Protein AF-0000000080647177 (afdb_homodimer)

InterPro domains:
  IPR003439 ABC transporter-like, ATP-binding domain [PF00005] (23-171)
  IPR003439 ABC transporter-like, ATP-binding domain [PS50893] (5-237)
  IPR003593 AAA+ ATPase domain [SM00382] (32-220)
  IPR015854 ABC transporter, lipoprotein release, LolD-like [PTHR24220] (3-224)
  IPR017911 MacB-like, ATP-binding domain [cd03255] (5-221)
  IPR027417 P-loop containing nucleoside triphosphate hydrolase [G3DSA:3.40.50.300] (1-229)
  IPR027417 P-loop containing nucleoside triphosphate hydrolase [SSF52540] (4-224)

Sequence (482 aa):
MTNIIEIKKLRKIYGDGVEVVALDDVDLTIKEGEVLSIVGPSGSGKSTLLNMIGLLDTPSGGEIWLKGQNITRATPKERARLRNKELGFIFQFHHLLPEFNAVENVMMPLLIAGVDRDEARDRAIALLQEVGLADRLMNRPNQLSGGQNQRVAVARALAGHPSIVIGDEPTGNLDTKSSDMIYELLRKLNRQMNQTFILVTHDMTMAEKTDRILRIVDGRIVCEMRRDGDEFVTQEICRAEMTNIIEIKKLRKIYGDGVEVVALDDVDLTIKEGEVLSIVGPSGSGKSTLLNMIGLLDTPSGGEIWLKGQNITRATPKERARLRNKELGFIFQFHHLLPEFNAVENVMMPLLIAGVDRDEARDRAIALLQEVGLADRLMNRPNQLSGGQNQRVAVARALAGHPSIVIGDEPTGNLDTKSSDMIYELLRKLNRQMNQTFILVTHDMTMAEKTDRILRIVDGRIVCEMRRDGDEFVTQEICRAE

Solvent-accessible surface area (backbone atoms only — not comparable to full-atom values): 24717 Å² total; per-residue (Å²): 130,57,59,36,34,41,33,43,46,26,22,29,65,46,68,94,85,74,71,43,71,42,28,54,54,31,66,48,74,41,46,59,41,36,38,36,22,39,31,52,60,88,86,12,26,66,67,58,50,48,28,44,75,56,52,71,46,76,68,69,36,58,39,40,26,51,70,82,37,77,52,62,81,52,48,72,68,52,37,50,51,46,33,59,46,38,38,17,55,30,41,48,74,47,43,65,49,66,91,36,28,40,36,56,54,19,20,44,68,31,46,75,72,64,43,54,67,66,59,25,48,53,53,22,48,54,38,32,39,74,62,70,33,67,91,43,44,76,36,30,53,89,74,42,53,70,55,52,40,42,39,45,26,49,32,31,24,46,57,57,64,32,62,32,35,37,25,50,28,58,48,70,78,45,55,69,70,42,32,51,52,50,51,51,48,51,50,48,45,21,71,75,66,48,36,18,35,43,32,36,43,81,50,60,78,60,36,68,71,34,48,26,35,35,30,31,51,78,13,25,75,60,28,58,32,41,51,52,85,97,39,71,45,66,54,71,79,49,68,79,127,129,57,59,36,35,40,33,42,46,25,22,29,65,46,68,94,82,72,70,44,70,41,29,55,53,32,68,48,74,41,48,60,40,36,38,36,23,40,31,53,60,90,85,13,26,65,67,58,50,48,28,44,75,57,53,70,46,76,66,72,37,59,39,39,27,51,69,82,38,77,53,60,80,52,47,73,67,52,37,49,50,45,32,59,46,38,37,15,56,31,42,49,76,46,43,66,50,65,92,35,26,42,36,56,55,18,22,45,68,30,45,75,72,65,44,52,67,68,59,23,48,53,52,23,48,53,38,31,38,73,61,72,32,67,91,44,44,75,38,30,53,89,74,41,51,69,56,52,40,41,40,45,26,50,31,31,23,45,57,56,62,32,62,34,37,39,24,50,27,58,48,70,78,44,55,70,69,44,31,50,51,50,50,51,48,51,51,49,44,22,70,74,65,48,37,16,36,44,31,36,40,81,49,59,76,62,37,68,72,35,49,27,34,36,33,31,50,76,13,27,75,61,28,57,32,40,51,51,85,98,39,72,44,66,52,69,81,49,67,78,123

Foldseek 3Di:
DDFQKWWFQFWAWDDDPDIATLAGGETDTDDQLFEEEEAEDPSLNLVVVLCCQLLVDATPDTFMDGNRHTCRPPDPVRSVLLNLQAEFEAEQVLPFDQVFFLLVSLLVSVVVNPHDPVVSSVLSQVLCVLLPNNVRRRPGPVRDDPLSSLSSSVSSRCSNPHREYEYEASCVPDDPVSVVSVLVSVVVCSVVVVYHYYYYHNDVVSNQSGQKYFYGGNNYTQAIWGDDPNDTPRDPPSPPD/DDWQKWWFQFWAWDDDPDIATLAGGETDTDDQLFEEEEAEDPSLNLVVVLCCQLLVDATPDTWMDGNRHTCRPPDPVRSVLLNLQAEFEAEQVLPFDQVFFLLVSLLVSVVVNPHDPVVSSVLSQVLCVLLPNNVRRRPGPVRDDPLSSLSSSVSSRCSNPHREYEYEASCVPDDPVSVVSVLVSVVVCSVVVVYHYYYYHNDVVSNQVGQKYFYGGSNYTQAIWGDDPNDTPRDDPSPPD

Secondary structure (DSSP, 8-state):
--EEEEEEEEEEEE-SSS-EEEEEEEEEEEETT-EEEEE--TTSSHHHHHHHHTTSS--SEEEEEETTEE-TT--HHHHHHHHHHHEEEEETT----TTS-HHHHHHHHHHHTT--HHHHHHHHHHHHHHTT-GGGTT--GGGS-HHHHHHHHHHHHHTT--SEEEEESTTTTS-HHHHHHHHHHHHHHHHHH--EEEEE-S-HHHHTTSSEEEEEETTEEEEEEEEETTEEE--S-----/--EEEEEEEEEEEE-SSS-EEEEEEEEEEEETT-EEEEE--TTSSHHHHHHHHTTSS--SEEEEEETTEE-TT--HHHHHHHHHHHEEEEETT----TTS-HHHHHHHHHHHTT--HHHHHHHHHHHHHHTT-GGGTT--GGGS-HHHHHHHHHHHHHTT--SEEEEESTTTTS-HHHHHHHHHHHHHHHHHH--EEEEE-S-HHHHTTSSEEEEEETTEEEEEEEEETTEEE--S-----

Radius of gyration: 24.15 Å; Cα contacts (8 Å, |Δi|>4): 1024; chains: 2; bounding box: 53×74×56 Å

Structure (mmCIF, N/CA/C/O backbone):
data_AF-0000000080647177-model_v1
#
loop_
_entity.id
_entity.type
_entity.pdbx_description
1 polymer 'Lipoprotein-releasing system, ABC transporter, ATP-binding protein'
#
loop_
_atom_site.group_PDB
_atom_site.id
_atom_site.type_symbol
_atom_site.label_atom_id
_atom_site.label_alt_id
_atom_site.label_comp_id
_atom_site.label_asym_id
_atom_site.label_entity_id
_atom_site.label_seq_id
_atom_site.pdbx_PDB_ins_code
_atom_site.Cartn_x
_atom_site.Cartn_y
_atom_site.Cartn_z
_atom_site.occupancy
_atom_site.B_iso_or_equiv
_atom_site.auth_seq_id
_atom_site.auth_comp_id
_atom_site.auth_asym_id
_atom_site.auth_atom_id
_atom_site.pdbx_PDB_model_num
ATOM 1 N N . MET A 1 1 ? -5.848 28.094 22.062 1 64.75 1 MET A N 1
ATOM 2 C CA . MET A 1 1 ? -5.512 27 21.156 1 64.75 1 MET A CA 1
ATOM 3 C C . MET A 1 1 ? -4 26.812 21.062 1 64.75 1 MET A C 1
ATOM 5 O O . MET A 1 1 ? -3.256 27.797 20.938 1 64.75 1 MET A O 1
ATOM 9 N N . THR A 1 2 ? -3.453 25.609 21.438 1 88.75 2 THR A N 1
ATOM 10 C CA . THR A 1 2 ? -2.018 25.344 21.516 1 88.75 2 THR A CA 1
ATOM 11 C C . THR A 1 2 ? -1.461 24.984 20.141 1 88.75 2 THR A C 1
ATOM 13 O O . THR A 1 2 ? -2.146 24.359 19.328 1 88.75 2 THR A O 1
ATOM 16 N N . ASN A 1 3 ? -0.37 25.625 19.797 1 94.38 3 ASN A N 1
ATOM 17 C CA . ASN A 1 3 ? 0.321 25.281 18.547 1 94.38 3 ASN A CA 1
ATOM 18 C C . ASN A 1 3 ? 0.842 23.844 18.578 1 94.38 3 ASN A C 1
ATOM 20 O O . ASN A 1 3 ? 1.615 23.484 19.469 1 94.38 3 ASN A O 1
ATOM 24 N N . ILE A 1 4 ? 0.33 23.172 17.672 1 96.44 4 ILE A N 1
ATOM 25 C CA . ILE A 1 4 ? 0.757 21.781 17.656 1 96.44 4 ILE A CA 1
ATOM 26 C C . ILE A 1 4 ? 1.994 21.625 16.766 1 96.44 4 ILE A C 1
ATOM 28 O O . ILE A 1 4 ? 2.84 20.766 17.016 1 96.44 4 ILE A O 1
ATOM 32 N N . ILE A 1 5 ? 2.131 22.469 15.695 1 97 5 ILE A N 1
ATOM 33 C CA . ILE A 1 5 ? 3.293 22.5 14.82 1 97 5 ILE A CA 1
ATOM 34 C C . ILE A 1 5 ? 3.816 23.922 14.703 1 97 5 ILE A C 1
ATOM 36 O O . ILE A 1 5 ? 3.035 24.875 14.578 1 97 5 ILE A O 1
ATOM 40 N N . GLU A 1 6 ? 5.066 24.078 14.805 1 97.56 6 GLU A N 1
ATOM 41 C CA . GLU A 1 6 ? 5.75 25.328 14.516 1 97.56 6 GLU A CA 1
ATOM 42 C C . GLU A 1 6 ? 6.945 25.109 13.602 1 97.56 6 GLU A C 1
ATOM 44 O O . GLU A 1 6 ? 7.832 24.312 13.906 1 97.56 6 GLU A O 1
ATOM 49 N N . ILE A 1 7 ? 6.934 25.766 12.508 1 97.38 7 ILE A N 1
ATOM 50 C CA . ILE A 1 7 ? 8.016 25.719 11.523 1 97.38 7 ILE A CA 1
ATOM 51 C C . ILE A 1 7 ? 8.703 27.078 11.445 1 97.38 7 ILE A C 1
ATOM 53 O O . ILE A 1 7 ? 8.047 28.109 11.289 1 97.38 7 ILE A O 1
ATOM 57 N N . LYS A 1 8 ? 9.977 27.078 11.586 1 97.75 8 LYS A N 1
ATOM 58 C CA . LYS A 1 8 ? 10.758 28.297 11.57 1 97.75 8 LYS A CA 1
ATOM 59 C C . LYS A 1 8 ? 11.82 28.266 10.477 1 97.75 8 LYS A C 1
ATOM 61 O O . LYS A 1 8 ? 12.766 27.484 10.555 1 97.75 8 LYS A O 1
ATOM 66 N N . LYS A 1 9 ? 11.68 29.125 9.492 1 97.81 9 LYS A N 1
ATOM 67 C CA . LYS A 1 9 ? 12.648 29.344 8.422 1 97.81 9 LYS A CA 1
ATOM 68 C C . LYS A 1 9 ? 13.055 28.016 7.781 1 97.81 9 LYS A C 1
ATOM 70 O O . LYS A 1 9 ? 14.242 27.734 7.613 1 97.81 9 LYS A O 1
ATOM 75 N N . LEU A 1 10 ? 12.086 27.234 7.48 1 97.44 10 LEU A N 1
ATOM 76 C CA . LEU A 1 10 ? 12.312 25.891 6.961 1 97.44 10 LEU A CA 1
ATOM 77 C C . LEU A 1 10 ? 12.836 25.938 5.527 1 97.44 10 LEU A C 1
ATOM 79 O O . LEU A 1 10 ? 12.281 26.656 4.688 1 97.44 10 LEU A O 1
ATOM 83 N N . ARG A 1 11 ? 13.883 25.203 5.285 1 97.06 11 ARG A N 1
ATOM 84 C CA . ARG A 1 11 ? 14.484 25.125 3.957 1 97.06 11 ARG A CA 1
ATOM 85 C C . ARG A 1 11 ? 14.734 23.672 3.559 1 97.06 11 ARG A C 1
ATOM 87 O O . ARG A 1 11 ? 15.07 22.844 4.402 1 97.06 11 ARG A O 1
ATOM 94 N N . LYS A 1 12 ? 14.562 23.375 2.326 1 96.56 12 LYS A N 1
ATOM 95 C CA . LYS A 1 12 ? 14.922 22.078 1.749 1 96.56 12 LYS A CA 1
ATOM 96 C C . LYS A 1 12 ? 15.594 22.25 0.391 1 96.56 12 LYS A C 1
ATOM 98 O O . LYS A 1 12 ? 15.039 22.891 -0.506 1 96.56 12 LYS A O 1
ATOM 103 N N . ILE A 1 13 ? 16.734 21.75 0.295 1 94.75 13 ILE A N 1
ATOM 104 C CA . ILE A 1 13 ? 17.531 21.781 -0.933 1 94.75 13 ILE A CA 1
ATOM 105 C C . ILE A 1 13 ? 17.844 20.359 -1.394 1 94.75 13 ILE A C 1
ATOM 107 O O . ILE A 1 13 ? 18.297 19.531 -0.604 1 94.75 13 ILE A O 1
ATOM 111 N N . TYR A 1 14 ? 17.406 20.078 -2.646 1 90.38 14 TYR A N 1
ATOM 112 C CA . TYR A 1 14 ? 17.734 18.781 -3.234 1 90.38 14 TYR A CA 1
ATOM 113 C C . TYR A 1 14 ? 18.906 18.906 -4.199 1 90.38 14 TYR A C 1
ATOM 115 O O . TYR A 1 14 ? 19.125 19.953 -4.793 1 90.38 14 TYR A O 1
ATOM 123 N N . GLY A 1 15 ? 19.562 17.719 -4.578 1 81.75 15 GLY A N 1
ATOM 124 C CA . GLY A 1 15 ? 20.531 17.672 -5.664 1 81.75 15 GLY A CA 1
ATOM 125 C C . GLY A 1 15 ? 21.938 17.391 -5.199 1 81.75 15 GLY A C 1
ATOM 126 O O . GLY A 1 15 ? 22.312 17.734 -4.07 1 81.75 15 GLY A O 1
ATOM 127 N N . ASP A 1 16 ? 22.547 16.375 -5.992 1 76.19 16 ASP A N 1
ATOM 128 C CA . ASP A 1 16 ? 24 16.156 -5.918 1 76.19 16 ASP A CA 1
ATOM 129 C C . ASP A 1 16 ? 24.734 16.922 -7.008 1 76.19 16 ASP A C 1
ATOM 131 O O . ASP A 1 16 ? 24.875 16.438 -8.133 1 76.19 16 ASP A O 1
ATOM 135 N N . GLY A 1 17 ? 25.125 18.266 -6.902 1 75.88 17 GLY A N 1
ATOM 136 C CA . GLY A 1 17 ? 25.703 19.141 -7.898 1 75.88 17 GLY A CA 1
ATOM 137 C C . GLY A 1 17 ? 24.906 20.406 -8.125 1 75.88 17 GLY A C 1
ATOM 138 O O . GLY A 1 17 ? 25.062 21.391 -7.398 1 75.88 17 GLY A O 1
ATOM 139 N N . VAL A 1 18 ? 23.672 20.125 -9.086 1 80.75 18 VAL A N 1
ATOM 140 C CA . VAL A 1 18 ? 22.781 21.281 -9.281 1 80.75 18 VAL A CA 1
ATOM 141 C C . VAL A 1 18 ? 21.719 21.297 -8.188 1 80.75 18 VAL A C 1
ATOM 143 O O . VAL A 1 18 ? 20.891 20.391 -8.102 1 80.75 18 VAL A O 1
ATOM 146 N N . GLU A 1 19 ? 21.781 22.312 -7.426 1 89.5 19 GLU A N 1
ATOM 147 C CA . GLU A 1 19 ? 20.922 22.406 -6.25 1 89.5 19 GLU A CA 1
ATOM 148 C C . GLU A 1 19 ? 19.562 22.984 -6.605 1 89.5 19 GLU A C 1
ATOM 150 O O . GLU A 1 19 ? 19.469 23.906 -7.418 1 89.5 19 GLU A O 1
ATOM 155 N N . VAL A 1 20 ? 18.453 22.391 -6.227 1 91.12 20 VAL A N 1
ATOM 156 C CA . VAL A 1 20 ? 17.094 22.875 -6.355 1 91.12 20 VAL A CA 1
ATOM 157 C C . VAL A 1 20 ? 16.516 23.203 -4.977 1 91.12 20 VAL A C 1
ATOM 159 O O . VAL A 1 20 ? 16.484 22.344 -4.098 1 91.12 20 VAL A O 1
ATOM 162 N N . VAL A 1 21 ? 16.172 24.406 -4.797 1 94.12 21 VAL A N 1
ATOM 163 C CA . VAL A 1 21 ? 15.547 24.828 -3.545 1 94.12 21 VAL A CA 1
ATOM 164 C C . VAL A 1 21 ? 14.055 24.5 -3.574 1 94.12 21 VAL A C 1
ATOM 166 O O . VAL A 1 21 ? 13.273 25.172 -4.246 1 94.12 21 VAL A O 1
ATOM 169 N N . ALA A 1 22 ? 13.648 23.547 -2.848 1 95.62 22 ALA A N 1
ATOM 170 C CA . ALA A 1 22 ? 12.258 23.109 -2.836 1 95.62 22 ALA A CA 1
ATOM 171 C C . ALA A 1 22 ? 11.438 23.906 -1.83 1 95.62 22 ALA A C 1
ATOM 173 O O . ALA A 1 22 ? 10.258 24.188 -2.062 1 95.62 22 ALA A O 1
ATOM 174 N N . LEU A 1 23 ? 11.977 24.25 -0.719 1 97.19 23 LEU A N 1
ATOM 175 C CA . LEU A 1 23 ? 11.398 25.125 0.29 1 97.19 23 LEU A CA 1
ATOM 176 C C . LEU A 1 23 ? 12.391 26.219 0.691 1 97.19 23 LEU A C 1
ATOM 178 O O . LEU A 1 23 ? 13.578 25.938 0.889 1 97.19 23 LEU A O 1
ATOM 182 N N . ASP A 1 24 ? 11.906 27.391 0.784 1 96.75 24 ASP A N 1
ATOM 183 C CA . ASP A 1 24 ? 12.773 28.547 0.994 1 96.75 24 ASP A CA 1
ATOM 184 C C . ASP A 1 24 ? 12.281 29.406 2.156 1 96.75 24 ASP A C 1
ATOM 186 O O . ASP A 1 24 ? 11.531 30.375 1.95 1 96.75 24 ASP A O 1
ATOM 190 N N . ASP A 1 25 ? 12.742 29.109 3.312 1 96.25 25 ASP A N 1
ATOM 191 C CA . ASP A 1 25 ? 12.523 29.891 4.523 1 96.25 25 ASP A CA 1
ATOM 192 C C . ASP A 1 25 ? 11.039 29.969 4.867 1 96.25 25 ASP A C 1
ATOM 194 O O . ASP A 1 25 ? 10.492 31.078 5.027 1 96.25 25 ASP A O 1
ATOM 198 N N . VAL A 1 26 ? 10.438 28.859 5 1 96.69 26 VAL A N 1
ATOM 199 C CA . VAL A 1 26 ? 9.008 28.781 5.258 1 96.69 26 VAL A CA 1
ATOM 200 C C . VAL A 1 26 ? 8.742 28.875 6.758 1 96.69 26 VAL A C 1
ATOM 202 O O . VAL A 1 26 ? 9.375 28.172 7.555 1 96.69 26 VAL A O 1
ATOM 205 N N . ASP A 1 27 ? 7.941 29.812 7.148 1 97.19 27 ASP A N 1
ATOM 206 C CA . ASP A 1 27 ? 7.402 29.906 8.5 1 97.19 27 ASP A CA 1
ATOM 207 C C . ASP A 1 27 ? 5.93 29.516 8.539 1 97.19 27 ASP A C 1
ATOM 209 O O . ASP A 1 27 ? 5.148 29.906 7.672 1 97.19 27 ASP A O 1
ATOM 213 N N . LEU A 1 28 ? 5.617 28.688 9.523 1 96.5 28 LEU A N 1
ATOM 214 C CA . LEU A 1 28 ? 4.238 28.203 9.586 1 96.5 28 LEU A CA 1
ATOM 215 C C . LEU A 1 28 ? 3.896 27.719 10.984 1 96.5 28 LEU A C 1
ATOM 217 O O . LEU A 1 28 ? 4.707 27.031 11.625 1 96.5 28 LEU A O 1
ATOM 221 N N . THR A 1 29 ? 2.781 28.078 11.469 1 96.81 29 THR A N 1
ATOM 222 C CA . THR A 1 29 ? 2.232 27.531 12.703 1 96.81 29 THR A CA 1
ATOM 223 C C . THR A 1 29 ? 0.862 26.906 12.461 1 96.81 29 THR A C 1
ATOM 225 O O . THR A 1 29 ? 0.049 27.453 11.711 1 96.81 29 THR A O 1
ATOM 228 N N . ILE A 1 30 ? 0.646 25.797 13.047 1 96.56 30 ILE A N 1
ATOM 229 C CA . ILE A 1 30 ? -0.638 25.109 12.961 1 96.56 30 ILE A CA 1
ATOM 230 C C . ILE A 1 30 ? -1.177 24.859 14.367 1 96.56 30 ILE A C 1
ATOM 232 O O . ILE A 1 30 ? -0.443 24.391 15.242 1 96.56 30 ILE A O 1
ATOM 236 N N . LYS A 1 31 ? -2.439 25.109 14.547 1 96.38 31 LYS A N 1
ATOM 237 C CA . LYS A 1 31 ? -3.072 24.938 15.852 1 96.38 31 LYS A CA 1
ATOM 238 C C . LYS A 1 31 ? -3.705 23.547 15.977 1 96.38 31 LYS A C 1
ATOM 240 O O . LYS A 1 31 ? -4.121 22.953 14.984 1 96.38 31 LYS A O 1
ATOM 245 N N . GLU A 1 32 ? -3.713 23.109 17.234 1 96.88 32 GLU A N 1
ATOM 246 C CA . GLU A 1 32 ? -4.418 21.859 17.516 1 96.88 32 GLU A CA 1
ATOM 247 C C . GLU A 1 32 ? -5.887 21.953 17.125 1 96.88 32 GLU A C 1
ATOM 249 O O . GLU A 1 32 ? -6.551 22.953 17.422 1 96.88 32 GLU A O 1
ATOM 254 N N . GLY A 1 33 ? -6.352 20.938 16.391 1 96.56 33 GLY A N 1
ATOM 255 C CA . GLY A 1 33 ? -7.754 20.875 16 1 96.56 33 GLY A CA 1
ATOM 256 C C . GLY A 1 33 ? -8.055 21.656 14.734 1 96.56 33 GLY A C 1
ATOM 257 O O . GLY A 1 33 ? -9.195 21.672 14.273 1 96.56 33 GLY A O 1
ATOM 258 N N . GLU A 1 34 ? -7.055 22.203 14.164 1 96.12 34 GLU A N 1
ATOM 259 C CA . GLU A 1 34 ? -7.227 22.984 12.945 1 96.12 34 GLU A CA 1
ATOM 260 C C . GLU A 1 34 ? -7.273 22.078 11.719 1 96.12 34 GLU A C 1
ATOM 262 O O . GLU A 1 34 ? -6.586 21.062 11.664 1 96.12 34 GLU A O 1
ATOM 267 N N . VAL A 1 35 ? -8.125 22.453 10.742 1 96.88 35 VAL A N 1
ATOM 268 C CA . VAL A 1 35 ? -8.102 21.844 9.422 1 96.88 35 VAL A CA 1
ATOM 269 C C . VAL A 1 35 ? -7.504 22.812 8.406 1 96.88 35 VAL A C 1
ATOM 271 O O . VAL A 1 35 ? -8.148 23.781 8.016 1 96.88 35 VAL A O 1
ATOM 274 N N . LEU A 1 36 ? -6.289 22.516 8.008 1 96.81 36 LEU A N 1
ATOM 275 C CA . LEU A 1 36 ? -5.508 23.375 7.137 1 96.81 36 LEU A CA 1
ATOM 276 C C . LEU A 1 36 ? -5.352 22.766 5.75 1 96.81 36 LEU A C 1
ATOM 278 O O . LEU A 1 36 ? -5.09 21.562 5.625 1 96.81 36 LEU A O 1
ATOM 282 N N . SER A 1 37 ? -5.551 23.547 4.719 1 96.5 37 SER A N 1
ATOM 283 C CA . SER A 1 37 ? -5.242 23.125 3.357 1 96.5 37 SER A CA 1
ATOM 284 C C . SER A 1 37 ? -4.059 23.891 2.789 1 96.5 37 SER A C 1
ATOM 286 O O . SER A 1 37 ? -3.912 25.094 3.045 1 96.5 37 SER A O 1
ATOM 288 N N . ILE A 1 38 ? -3.268 23.25 2.105 1 96.38 38 ILE A N 1
ATOM 289 C CA . ILE A 1 38 ? -2.145 23.844 1.379 1 96.38 38 ILE A CA 1
ATOM 290 C C . ILE A 1 38 ? -2.354 23.656 -0.123 1 96.38 38 ILE A C 1
ATOM 292 O O . ILE A 1 38 ? -2.531 22.531 -0.601 1 96.38 38 ILE A O 1
ATOM 296 N N . VAL A 1 39 ? -2.324 24.734 -0.855 1 95.75 39 VAL A N 1
ATOM 297 C CA . VAL A 1 39 ? -2.566 24.719 -2.295 1 95.75 39 VAL A CA 1
ATOM 298 C C . VAL A 1 39 ? -1.411 25.406 -3.023 1 95.75 39 VAL A C 1
ATOM 300 O O . VAL A 1 39 ? -0.597 26.094 -2.404 1 95.75 39 VAL A O 1
ATOM 303 N N . GLY A 1 40 ? -1.328 25.125 -4.309 1 93.31 40 GLY A N 1
ATOM 304 C CA . GLY A 1 40 ? -0.278 25.688 -5.148 1 93.31 40 GLY A CA 1
ATOM 305 C C . GLY A 1 40 ? -0.031 24.891 -6.41 1 93.31 40 GLY A C 1
ATOM 306 O O . GLY A 1 40 ? -0.538 23.766 -6.555 1 93.31 40 GLY A O 1
ATOM 307 N N . PRO A 1 41 ? 0.724 25.469 -7.324 1 92.25 41 PRO A N 1
ATOM 308 C CA . PRO A 1 41 ? 0.991 24.75 -8.578 1 92.25 41 PRO A CA 1
ATOM 309 C C . PRO A 1 41 ? 1.907 23.547 -8.391 1 92.25 41 PRO A C 1
ATOM 311 O O . PRO A 1 41 ? 2.469 23.359 -7.309 1 92.25 41 PRO A O 1
ATOM 314 N N . SER A 1 42 ? 1.907 22.672 -9.359 1 90.31 42 SER A N 1
ATOM 315 C CA . SER A 1 42 ? 2.82 21.531 -9.328 1 90.31 42 SER A CA 1
ATOM 316 C C . SER A 1 42 ? 4.266 21.984 -9.172 1 90.31 42 SER A C 1
ATOM 318 O O . SER A 1 42 ? 4.688 22.953 -9.789 1 90.31 42 SER A O 1
ATOM 320 N N . GLY A 1 43 ? 4.949 21.328 -8.344 1 90.06 43 GLY A N 1
ATOM 321 C CA . GLY A 1 43 ? 6.355 21.641 -8.148 1 90.06 43 GLY A CA 1
ATOM 322 C C . GLY A 1 43 ? 6.582 22.812 -7.215 1 90.06 43 GLY A C 1
ATOM 323 O O . GLY A 1 43 ? 7.711 23.281 -7.055 1 90.06 43 GLY A O 1
ATOM 324 N N . SER A 1 44 ? 5.578 23.25 -6.523 1 92.94 44 SER A N 1
ATOM 325 C CA . SER A 1 44 ? 5.695 24.453 -5.723 1 92.94 44 SER A CA 1
ATOM 326 C C . SER A 1 44 ? 6.289 24.156 -4.352 1 92.94 44 SER A C 1
ATOM 328 O O . SER A 1 44 ? 6.645 25.078 -3.609 1 92.94 44 SER A O 1
ATOM 330 N N . GLY A 1 45 ? 6.34 22.875 -3.984 1 93.38 45 GLY A N 1
ATOM 331 C CA . GLY A 1 45 ? 6.91 22.516 -2.695 1 93.38 45 GLY A CA 1
ATOM 332 C C . GLY A 1 45 ? 5.887 21.953 -1.726 1 93.38 45 GLY A C 1
ATOM 333 O O . GLY A 1 45 ? 6.215 21.656 -0.574 1 93.38 45 GLY A O 1
ATOM 334 N N . LYS A 1 46 ? 4.652 21.766 -2.164 1 94.06 46 LYS A N 1
ATOM 335 C CA . LYS A 1 46 ? 3.574 21.281 -1.3 1 94.06 46 LYS A CA 1
ATOM 336 C C . LYS A 1 46 ? 3.926 19.938 -0.676 1 94.06 46 LYS A C 1
ATOM 338 O O . LYS A 1 46 ? 3.898 19.781 0.547 1 94.06 46 LYS A O 1
ATOM 343 N N . SER A 1 47 ? 4.273 18.984 -1.57 1 91.81 47 SER A N 1
ATOM 344 C CA . SER A 1 47 ? 4.598 17.641 -1.089 1 91.81 47 SER A CA 1
ATOM 345 C C . SER A 1 47 ? 5.867 17.656 -0.248 1 91.81 47 SER A C 1
ATOM 347 O O . SER A 1 47 ? 5.977 16.906 0.729 1 91.81 47 SER A O 1
ATOM 349 N N . THR A 1 48 ? 6.836 18.469 -0.624 1 93.88 48 THR A N 1
ATOM 350 C CA . THR A 1 48 ? 8.055 18.609 0.168 1 93.88 48 THR A CA 1
ATOM 351 C C . THR A 1 48 ? 7.734 19.109 1.572 1 93.88 48 THR A C 1
ATOM 353 O O . THR A 1 48 ? 8.227 18.562 2.562 1 93.88 48 THR A O 1
ATOM 356 N N . LEU A 1 49 ? 6.906 20.141 1.618 1 95.5 49 LEU A N 1
ATOM 357 C CA . LEU A 1 49 ? 6.496 20.672 2.912 1 95.5 49 LEU A CA 1
ATOM 358 C C . LEU A 1 49 ? 5.77 19.625 3.734 1 95.5 49 LEU A C 1
ATOM 360 O O . LEU A 1 49 ? 6.062 19.438 4.918 1 95.5 49 LEU A O 1
ATOM 364 N N . LEU A 1 50 ? 4.855 18.938 3.109 1 94.75 50 LEU A N 1
ATOM 365 C CA . LEU A 1 50 ? 4.117 17.875 3.785 1 94.75 50 LEU A CA 1
ATOM 366 C C . LEU A 1 50 ? 5.062 16.781 4.297 1 94.75 50 LEU A C 1
ATOM 368 O O . LEU A 1 50 ? 4.91 16.297 5.422 1 94.75 50 LEU A O 1
ATOM 372 N N . ASN A 1 51 ? 6.016 16.422 3.496 1 94 51 ASN A N 1
ATOM 373 C CA . ASN A 1 51 ? 6.98 15.406 3.887 1 94 51 ASN A CA 1
ATOM 374 C C . ASN A 1 51 ? 7.824 15.859 5.074 1 94 51 ASN A C 1
ATOM 376 O O . ASN A 1 51 ? 8.195 15.047 5.922 1 94 51 ASN A O 1
ATOM 380 N N . MET A 1 52 ? 8.102 17.141 5.133 1 94.38 52 MET A N 1
ATOM 381 C CA . MET A 1 52 ? 8.844 17.688 6.262 1 94.38 52 MET A CA 1
ATOM 382 C C . MET A 1 52 ? 8.016 17.641 7.539 1 94.38 52 MET A C 1
ATOM 384 O O . MET A 1 52 ? 8.477 17.141 8.57 1 94.38 52 MET A O 1
ATOM 388 N N . ILE A 1 53 ? 6.793 18.047 7.371 1 94.5 53 ILE A N 1
ATOM 389 C CA . ILE A 1 53 ? 5.895 18.047 8.523 1 94.5 53 ILE A CA 1
ATOM 390 C C . ILE A 1 53 ? 5.633 16.625 8.977 1 94.5 53 ILE A C 1
ATOM 392 O O . ILE A 1 53 ? 5.598 16.344 10.172 1 94.5 53 ILE A O 1
ATOM 396 N N . GLY A 1 54 ? 5.539 15.734 8.055 1 95.06 54 GLY A N 1
ATOM 397 C CA . GLY A 1 54 ? 5.215 14.336 8.312 1 95.06 54 GLY A CA 1
ATOM 398 C C . GLY A 1 54 ? 6.414 13.523 8.75 1 95.06 54 GLY A C 1
ATOM 399 O O . GLY A 1 54 ? 6.297 12.32 8.992 1 95.06 54 GLY A O 1
ATOM 400 N N . LEU A 1 55 ? 7.551 14.172 8.773 1 94.75 55 LEU A N 1
ATOM 401 C CA . LEU A 1 55 ? 8.789 13.516 9.172 1 94.75 55 LEU A CA 1
ATOM 402 C C . LEU A 1 55 ? 9.156 12.406 8.188 1 94.75 55 LEU A C 1
ATOM 404 O O . LEU A 1 55 ? 9.727 11.383 8.578 1 94.75 55 LEU A O 1
ATOM 408 N N . LEU A 1 56 ? 8.734 12.562 7.004 1 93.62 56 LEU A N 1
ATOM 409 C CA . LEU A 1 56 ? 9.086 11.625 5.941 1 93.62 56 LEU A CA 1
ATOM 410 C C . LEU A 1 56 ? 10.383 12.031 5.258 1 93.62 56 LEU A C 1
ATOM 412 O O . LEU A 1 56 ? 10.969 11.242 4.508 1 93.62 56 LEU A O 1
ATOM 416 N N . ASP A 1 57 ? 10.797 13.242 5.508 1 92.31 57 ASP A N 1
ATOM 417 C CA . ASP A 1 57 ? 12.055 13.805 5.016 1 92.31 57 ASP A CA 1
ATOM 418 C C . ASP A 1 57 ? 12.672 14.742 6.047 1 92.31 57 ASP A C 1
ATOM 420 O O . ASP A 1 57 ? 12.055 15.055 7.062 1 92.31 57 ASP A O 1
ATOM 424 N N . THR A 1 58 ? 13.93 15.086 5.832 1 92.44 58 THR A N 1
ATOM 425 C CA . THR A 1 58 ? 14.641 15.969 6.75 1 92.44 58 THR A CA 1
ATOM 426 C C . THR A 1 58 ? 14.953 17.312 6.086 1 92.44 58 THR A C 1
ATOM 428 O O . THR A 1 58 ? 15.312 17.359 4.91 1 92.44 58 THR A O 1
ATOM 431 N N . PRO A 1 59 ? 14.805 18.328 6.84 1 95 59 PRO A N 1
ATOM 432 C CA . PRO A 1 59 ? 15.086 19.656 6.277 1 95 59 PRO A CA 1
ATOM 433 C C . PRO A 1 59 ? 16.578 19.906 6.066 1 95 59 PRO A C 1
ATOM 435 O O . PRO A 1 59 ? 17.406 19.281 6.73 1 95 59 PRO A O 1
ATOM 438 N N . SER A 1 60 ? 16.844 20.781 5.098 1 95.25 60 SER A N 1
ATOM 439 C CA . SER A 1 60 ? 18.219 21.234 4.891 1 95.25 60 SER A CA 1
ATOM 440 C C . SER A 1 60 ? 18.562 22.391 5.828 1 95.25 60 SER A C 1
ATOM 442 O O . SER A 1 60 ? 19.734 22.656 6.074 1 95.25 60 SER A O 1
ATOM 444 N N . GLY A 1 61 ? 17.531 23.031 6.27 1 96.19 61 GLY A N 1
ATOM 445 C CA . GLY A 1 61 ? 17.672 24.125 7.219 1 96.19 61 GLY A CA 1
ATOM 446 C C . GLY A 1 61 ? 16.375 24.5 7.887 1 96.19 61 GLY A C 1
ATOM 447 O O . GLY A 1 61 ? 15.305 24.047 7.48 1 96.19 61 GLY A O 1
ATOM 448 N N . GLY A 1 62 ? 16.5 25.25 9.023 1 97.31 62 GLY A N 1
ATOM 449 C CA . GLY A 1 62 ? 15.328 25.656 9.781 1 97.31 62 GLY A CA 1
ATOM 450 C C . GLY A 1 62 ? 14.953 24.656 10.867 1 97.31 62 GLY A C 1
ATOM 451 O O . GLY A 1 62 ? 15.766 23.812 11.25 1 97.31 62 GLY A O 1
ATOM 452 N N . GLU A 1 63 ? 13.703 24.953 11.375 1 97.62 63 GLU A N 1
ATOM 453 C CA . GLU A 1 63 ? 13.289 24.125 12.5 1 97.62 63 GLU A CA 1
ATOM 454 C C . GLU A 1 63 ? 11.836 23.703 12.367 1 97.62 63 GLU A C 1
ATOM 456 O O . GLU A 1 63 ? 11.008 24.438 11.828 1 97.62 63 GLU A O 1
ATOM 461 N N . ILE A 1 64 ? 11.625 22.516 12.875 1 97 64 ILE A N 1
ATOM 462 C CA . ILE A 1 64 ? 10.273 22 13.031 1 97 64 ILE A CA 1
ATOM 463 C C . ILE A 1 64 ? 10.023 21.641 14.492 1 97 64 ILE A C 1
ATOM 465 O O . ILE A 1 64 ? 10.812 20.906 15.102 1 97 64 ILE A O 1
ATOM 469 N N . TRP A 1 65 ? 9 22.172 15.031 1 97.06 65 TRP A N 1
ATOM 470 C CA . TRP A 1 65 ? 8.586 21.891 16.391 1 97.06 65 TRP A CA 1
ATOM 471 C C . TRP A 1 65 ? 7.227 21.188 16.422 1 97.06 65 TRP A C 1
ATOM 473 O O . TRP A 1 65 ? 6.281 21.641 15.766 1 97.06 65 TRP A O 1
ATOM 483 N N . LEU A 1 66 ? 7.141 20.062 17.109 1 96.38 66 LEU A N 1
ATOM 484 C CA . LEU A 1 66 ? 5.91 19.312 17.312 1 96.38 66 LEU A CA 1
ATOM 485 C C . LEU A 1 66 ? 5.531 19.25 18.781 1 96.38 66 LEU A C 1
ATOM 487 O O . LEU A 1 66 ? 6.293 18.734 19.609 1 96.38 66 LEU A O 1
ATOM 491 N N . LYS A 1 67 ? 4.414 19.766 19.141 1 95.5 67 LYS A N 1
ATOM 492 C CA . LYS A 1 67 ? 3.939 19.812 20.516 1 95.5 67 LYS A CA 1
ATOM 493 C C . LYS A 1 67 ? 4.996 20.406 21.453 1 95.5 67 LYS A C 1
ATOM 495 O O . LYS A 1 67 ? 5.273 19.859 22.516 1 95.5 67 LYS A O 1
ATOM 500 N N . GLY A 1 68 ? 5.648 21.375 20.938 1 94.56 68 GLY A N 1
ATOM 501 C CA . GLY A 1 68 ? 6.609 22.125 21.734 1 94.56 68 GLY A CA 1
ATOM 502 C C . GLY A 1 68 ? 7.984 21.484 21.766 1 94.56 68 GLY A C 1
ATOM 503 O O . GLY A 1 68 ? 8.914 22.031 22.375 1 94.56 68 GLY A O 1
ATOM 504 N N . GLN A 1 69 ? 8.141 20.422 21.125 1 94.62 69 GLN A N 1
ATOM 505 C CA . GLN A 1 69 ? 9.43 19.75 21.094 1 94.62 69 GLN A CA 1
ATOM 506 C C . GLN A 1 69 ? 10.109 19.938 19.734 1 94.62 69 GLN A C 1
ATOM 508 O O . GLN A 1 69 ? 9.5 19.719 18.688 1 94.62 69 GLN A O 1
ATOM 513 N N . ASN A 1 70 ? 11.344 20.344 19.797 1 96.25 70 ASN A N 1
ATOM 514 C CA . ASN A 1 70 ? 12.117 20.484 18.578 1 96.25 70 ASN A CA 1
ATOM 515 C C . ASN A 1 70 ? 12.484 19.109 17.984 1 96.25 70 ASN A C 1
ATOM 517 O O . ASN A 1 70 ? 13.227 18.359 18.594 1 96.25 70 ASN A O 1
ATOM 521 N N . ILE A 1 71 ? 11.945 18.844 16.797 1 94.62 71 ILE A N 1
ATOM 522 C CA . ILE A 1 71 ? 12.156 17.516 16.234 1 94.62 71 ILE A CA 1
ATOM 523 C C . ILE A 1 71 ? 13.047 17.609 15 1 94.62 71 ILE A C 1
ATOM 525 O O . ILE A 1 71 ? 13.18 16.641 14.242 1 94.62 71 ILE A O 1
ATOM 529 N N . THR A 1 72 ? 13.711 18.672 14.789 1 93 72 THR A N 1
ATOM 530 C CA . THR A 1 72 ? 14.508 18.922 13.594 1 93 72 THR A CA 1
ATOM 531 C C . THR A 1 72 ? 15.648 17.922 13.484 1 93 72 THR A C 1
ATOM 533 O O . THR A 1 72 ? 15.953 17.438 12.391 1 93 72 THR A O 1
ATOM 536 N N . ARG A 1 73 ? 16.25 17.609 14.609 1 87.75 73 ARG A N 1
ATOM 537 C CA . ARG A 1 73 ? 17.453 16.781 14.609 1 87.75 73 ARG A CA 1
ATOM 538 C C . ARG A 1 73 ? 17.156 15.398 15.18 1 87.75 73 ARG A C 1
ATOM 540 O O . ARG A 1 73 ? 18.062 14.734 15.703 1 87.75 73 ARG A O 1
ATOM 547 N N . ALA A 1 74 ? 15.898 15.062 15.109 1 91.25 74 ALA A N 1
ATOM 548 C CA . ALA A 1 74 ? 15.562 13.727 15.594 1 91.25 74 ALA A CA 1
ATOM 549 C C . ALA A 1 74 ? 16.297 12.656 14.797 1 91.25 74 ALA A C 1
ATOM 551 O O . ALA A 1 74 ? 16.469 12.789 13.586 1 91.25 74 ALA A O 1
ATOM 552 N N . THR A 1 75 ? 16.734 11.602 15.516 1 90.94 75 THR A N 1
ATOM 553 C CA . THR A 1 75 ? 17.359 10.461 14.859 1 90.94 75 THR A CA 1
ATOM 554 C C . THR A 1 75 ? 16.344 9.695 14.008 1 90.94 75 THR A C 1
ATOM 556 O O . THR A 1 75 ? 15.141 9.875 14.164 1 90.94 75 THR A O 1
ATOM 559 N N . PRO A 1 76 ? 16.844 8.867 13.133 1 88.12 76 PRO A N 1
ATOM 560 C CA . PRO A 1 76 ? 15.914 8.062 12.336 1 88.12 76 PRO A CA 1
ATOM 561 C C . PRO A 1 76 ? 14.961 7.234 13.195 1 88.12 76 PRO A C 1
ATOM 563 O O . PRO A 1 76 ? 13.773 7.141 12.883 1 88.12 76 PRO A O 1
ATOM 566 N N . LYS A 1 77 ? 15.477 6.742 14.211 1 89 77 LYS A N 1
ATOM 567 C CA . LYS A 1 77 ? 14.656 5.938 15.109 1 89 77 LYS A CA 1
ATOM 568 C C . LYS A 1 77 ? 13.602 6.797 15.805 1 89 77 LYS A C 1
ATOM 570 O O . LYS A 1 77 ? 12.438 6.395 15.906 1 89 77 LYS A O 1
ATOM 575 N N . GLU A 1 78 ? 14.008 7.957 16.219 1 92.44 78 GLU A N 1
ATOM 576 C CA . GLU A 1 78 ? 13.078 8.875 16.875 1 92.44 78 GLU A CA 1
ATOM 577 C C . GLU A 1 78 ? 12.016 9.359 15.898 1 92.44 78 GLU A C 1
ATOM 579 O O . GLU A 1 78 ? 10.836 9.445 16.25 1 92.44 78 GLU A O 1
ATOM 584 N N . ARG A 1 79 ? 12.445 9.672 14.727 1 93.62 79 ARG A N 1
ATOM 585 C CA . ARG A 1 79 ? 11.508 10.109 13.703 1 93.62 79 ARG A CA 1
ATOM 586 C C . ARG A 1 79 ? 10.461 9.031 13.422 1 93.62 79 ARG A C 1
ATOM 588 O O . ARG A 1 79 ? 9.273 9.328 13.305 1 93.62 79 ARG A O 1
ATOM 595 N N . ALA A 1 80 ? 10.914 7.812 13.375 1 91.31 80 ALA A N 1
ATOM 596 C CA . ALA A 1 80 ? 10 6.699 13.125 1 91.31 80 ALA A CA 1
ATOM 597 C C . ALA A 1 80 ? 8.984 6.562 14.258 1 91.31 80 ALA A C 1
ATOM 599 O O . ALA A 1 80 ? 7.793 6.367 14.008 1 91.31 80 ALA A O 1
ATOM 600 N N . ARG A 1 81 ? 9.484 6.684 15.391 1 92.25 81 ARG A N 1
ATOM 601 C CA . ARG A 1 81 ? 8.609 6.594 16.562 1 92.25 81 ARG A CA 1
ATOM 602 C C . ARG A 1 81 ? 7.57 7.707 16.547 1 92.25 81 ARG A C 1
ATOM 604 O O . ARG A 1 81 ? 6.379 7.457 16.75 1 92.25 81 ARG A O 1
ATOM 611 N N . LEU A 1 82 ? 8.031 8.891 16.297 1 94.19 82 LEU A N 1
ATOM 612 C CA . LEU A 1 82 ? 7.133 10.047 16.281 1 94.19 82 LEU A CA 1
ATOM 613 C C . LEU A 1 82 ? 6.121 9.922 15.148 1 94.19 82 LEU A C 1
ATOM 615 O O . LEU A 1 82 ? 4.941 10.234 15.328 1 94.19 82 LEU A O 1
ATOM 619 N N . ARG A 1 83 ? 6.566 9.492 14.062 1 94.56 83 ARG A N 1
ATOM 620 C CA . ARG A 1 83 ? 5.688 9.312 12.906 1 94.56 83 ARG A CA 1
ATOM 621 C C . ARG A 1 83 ? 4.574 8.312 13.219 1 94.56 83 ARG A C 1
ATOM 623 O O . ARG A 1 83 ? 3.41 8.562 12.898 1 94.56 83 ARG A O 1
ATOM 630 N N . ASN A 1 84 ? 4.93 7.281 13.805 1 93.81 84 ASN A N 1
ATOM 631 C CA . ASN A 1 84 ? 3.959 6.234 14.109 1 93.81 84 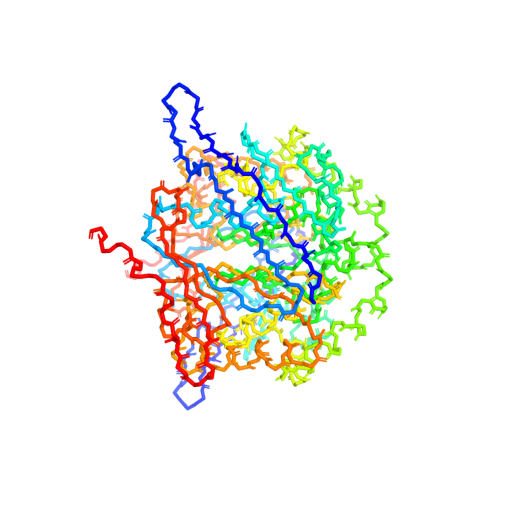ASN A CA 1
ATOM 632 C C . ASN A 1 84 ? 2.988 6.668 15.203 1 93.81 84 ASN A C 1
ATOM 634 O O . ASN A 1 84 ? 1.797 6.359 15.141 1 93.81 84 ASN A O 1
ATOM 638 N N . LYS A 1 85 ? 3.475 7.453 16.094 1 93.5 85 LYS A N 1
ATOM 639 C CA . LYS A 1 85 ? 2.684 7.797 17.266 1 93.5 85 LYS A CA 1
ATOM 640 C C . LYS A 1 85 ? 1.864 9.062 17.031 1 93.5 85 LYS A C 1
ATOM 642 O O . LYS A 1 85 ? 0.705 9.148 17.438 1 93.5 85 LYS A O 1
ATOM 647 N N . GLU A 1 86 ? 2.457 10 16.391 1 96.44 86 GLU A N 1
ATOM 648 C CA . GLU A 1 86 ? 1.881 11.344 16.391 1 96.44 86 GLU A CA 1
ATOM 649 C C . GLU A 1 86 ? 1.224 11.664 15.055 1 96.44 86 GLU A C 1
ATOM 651 O O . GLU A 1 86 ? 0.451 12.617 14.953 1 96.44 86 GLU A O 1
ATOM 656 N N . LEU A 1 87 ? 1.549 10.82 14.086 1 97.38 87 LEU A N 1
ATOM 657 C CA . LEU A 1 87 ? 1.128 11.227 12.75 1 97.38 87 LEU A CA 1
ATOM 658 C C . LEU A 1 87 ? 0.345 10.109 12.07 1 97.38 87 LEU A C 1
ATOM 660 O O . LEU A 1 87 ? 0.671 8.93 12.219 1 97.38 87 LEU A O 1
ATOM 664 N N . GLY A 1 88 ? -0.687 10.461 11.375 1 97.44 88 GLY A N 1
ATOM 665 C CA . GLY A 1 88 ? -1.386 9.633 10.406 1 97.44 88 GLY A CA 1
ATOM 666 C C . GLY A 1 88 ? -1.278 10.148 8.984 1 97.44 88 GLY A C 1
ATOM 667 O O . GLY A 1 88 ? -1.064 11.344 8.773 1 97.44 88 GLY A O 1
ATOM 668 N N . PHE A 1 89 ? -1.456 9.25 8.062 1 97.12 89 PHE A N 1
ATOM 669 C CA . PHE A 1 89 ? -1.246 9.648 6.672 1 97.12 89 PHE A CA 1
ATOM 670 C C . PHE A 1 89 ? -2.359 9.109 5.781 1 97.12 89 PHE A C 1
ATOM 672 O O . PHE A 1 89 ? -2.787 7.969 5.934 1 97.12 89 PHE A O 1
ATOM 679 N N . ILE A 1 90 ? -2.793 9.977 4.961 1 96.56 90 ILE A N 1
ATOM 680 C CA . ILE A 1 90 ? -3.721 9.633 3.889 1 96.56 90 ILE A CA 1
ATOM 681 C C . ILE A 1 90 ? -3.119 10.023 2.539 1 96.56 90 ILE A C 1
ATOM 683 O O . ILE A 1 90 ? -2.686 11.164 2.352 1 96.56 90 ILE A O 1
ATOM 687 N N . PHE A 1 91 ? -3.08 9.055 1.642 1 93.56 91 PHE A N 1
ATOM 688 C CA . PHE A 1 91 ? -2.508 9.297 0.323 1 93.56 91 PHE A CA 1
ATOM 689 C C . PHE A 1 91 ? -3.568 9.172 -0.762 1 93.56 91 PHE A C 1
ATOM 691 O O . PHE A 1 91 ? -4.613 8.547 -0.544 1 93.56 91 PHE A O 1
ATOM 698 N N . GLN A 1 92 ? -3.166 9.703 -1.878 1 88.81 92 GLN A N 1
ATOM 699 C CA . GLN A 1 92 ? -4.039 9.633 -3.045 1 88.81 92 GLN A CA 1
ATOM 700 C C . GLN A 1 92 ? -4.277 8.188 -3.469 1 88.81 92 GLN A C 1
ATOM 702 O O . GLN A 1 92 ? -5.402 7.805 -3.791 1 88.81 92 GLN A O 1
ATOM 707 N N . PHE A 1 93 ? -3.254 7.305 -3.436 1 89.62 93 PHE A N 1
ATOM 708 C CA . PHE A 1 93 ? -3.365 5.91 -3.844 1 89.62 93 PHE A CA 1
ATOM 709 C C . PHE A 1 93 ? -3.615 5.012 -2.639 1 89.62 93 PHE A C 1
ATOM 711 O O . PHE A 1 93 ? -3.27 3.826 -2.66 1 89.62 93 PHE A O 1
ATOM 718 N N . HIS A 1 94 ? -4.262 5.309 -1.787 1 92.75 94 HIS A N 1
ATOM 719 C CA . HIS A 1 94 ? -4.699 4.719 -0.526 1 92.75 94 HIS A CA 1
ATOM 720 C C . HIS A 1 94 ? -3.617 3.826 0.069 1 92.75 94 HIS A C 1
ATOM 722 O O . HIS A 1 94 ? -3.506 3.711 1.292 1 92.75 94 HIS A O 1
ATOM 728 N N . HIS A 1 95 ? -2.828 3.078 -0.823 1 94.31 95 HIS A N 1
ATOM 729 C CA . HIS A 1 95 ? -1.761 2.164 -0.437 1 94.31 95 HIS A CA 1
ATOM 730 C C . HIS A 1 95 ? -2.281 1.062 0.479 1 94.31 95 HIS A C 1
ATOM 732 O O . HIS A 1 95 ? -1.632 0.709 1.466 1 94.31 95 HIS A O 1
ATOM 738 N N . LEU A 1 96 ? -3.465 0.667 0.2 1 96.94 96 LEU A N 1
ATOM 739 C CA . LEU A 1 96 ? -3.973 -0.504 0.907 1 96.94 96 LEU A CA 1
ATOM 740 C C . LEU A 1 96 ? -3.354 -1.784 0.355 1 96.94 96 LEU A C 1
ATOM 742 O O . LEU A 1 96 ? -3.146 -1.906 -0.854 1 96.94 96 LEU A O 1
ATOM 746 N N . LEU A 1 97 ? -3.059 -2.703 1.208 1 95.81 97 LEU A N 1
ATOM 747 C CA . LEU A 1 97 ? -2.549 -3.998 0.771 1 95.81 97 LEU A CA 1
ATOM 748 C C . LEU A 1 97 ? -3.686 -4.895 0.293 1 95.81 97 LEU A C 1
ATOM 750 O O . LEU A 1 97 ? -4.559 -5.273 1.078 1 95.81 97 LEU A O 1
ATOM 754 N N . PRO A 1 98 ? -3.637 -5.352 -0.916 1 94.81 98 PRO A N 1
ATOM 755 C CA . PRO A 1 98 ? -4.777 -6.043 -1.527 1 94.81 98 PRO A CA 1
ATOM 756 C C . PRO A 1 98 ? -5.031 -7.418 -0.916 1 94.81 98 PRO A C 1
ATOM 758 O O . PRO A 1 98 ? -6.137 -7.953 -1.026 1 94.81 98 PRO A O 1
ATOM 761 N N . GLU A 1 99 ? -4.07 -8.031 -0.33 1 94.19 99 GLU A N 1
ATOM 762 C CA . GLU A 1 99 ? -4.211 -9.383 0.193 1 94.19 99 GLU A CA 1
ATOM 763 C C . GLU A 1 99 ? -4.852 -9.375 1.579 1 94.19 99 GLU A C 1
ATOM 765 O O . GLU A 1 99 ? -5.242 -10.43 2.094 1 94.19 99 GLU A O 1
ATOM 770 N N . PHE A 1 100 ? -5.016 -8.195 2.145 1 96 100 PHE A N 1
ATOM 771 C CA . PHE A 1 100 ? -5.602 -8.086 3.475 1 96 100 PHE A CA 1
ATOM 772 C C . PHE A 1 100 ? -6.945 -7.371 3.416 1 96 100 PHE A C 1
ATOM 774 O O . PHE A 1 100 ? -7.195 -6.578 2.508 1 96 100 PHE A O 1
ATOM 781 N N . ASN A 1 101 ? -7.809 -7.723 4.402 1 96.75 101 ASN A N 1
ATOM 782 C CA . ASN A 1 101 ? -9.109 -7.059 4.445 1 96.75 101 ASN A CA 1
ATOM 783 C C . ASN A 1 101 ? -9.016 -5.691 5.113 1 96.75 101 ASN A C 1
ATOM 785 O O . ASN A 1 101 ? -7.93 -5.258 5.508 1 96.75 101 ASN A O 1
ATOM 789 N N . ALA A 1 102 ? -10.172 -5.023 5.211 1 98.06 102 ALA A N 1
ATOM 790 C CA . ALA A 1 102 ? -10.211 -3.664 5.746 1 98.06 102 ALA A CA 1
ATOM 791 C C . ALA A 1 102 ? -9.68 -3.617 7.172 1 98.06 102 ALA A C 1
ATOM 793 O O . ALA A 1 102 ? -8.852 -2.762 7.508 1 98.06 102 ALA A O 1
ATOM 794 N N . VAL A 1 103 ? -10.102 -4.543 7.992 1 98.25 103 VAL A N 1
ATOM 795 C CA . VAL A 1 103 ? -9.688 -4.574 9.391 1 98.25 103 VAL A CA 1
ATOM 796 C C . VAL A 1 103 ? -8.172 -4.75 9.477 1 98.25 103 VAL A C 1
ATOM 798 O O . VAL A 1 103 ? -7.492 -4.008 10.188 1 98.25 103 VAL A O 1
ATOM 801 N N . GLU A 1 104 ? -7.652 -5.668 8.727 1 97.69 104 GLU A N 1
ATOM 802 C CA . GLU A 1 104 ? -6.223 -5.973 8.75 1 97.69 104 GLU A CA 1
ATOM 803 C C . GLU A 1 104 ? -5.398 -4.793 8.25 1 97.69 104 GLU A C 1
ATOM 805 O O . GLU A 1 104 ? -4.328 -4.504 8.789 1 97.69 104 GLU A O 1
ATOM 810 N N . ASN A 1 105 ? -5.852 -4.133 7.281 1 98.25 105 ASN A N 1
ATOM 811 C CA . ASN A 1 105 ? -5.172 -2.939 6.785 1 98.25 105 ASN A CA 1
ATOM 812 C C . ASN A 1 105 ? -5.082 -1.858 7.859 1 98.25 105 ASN A C 1
ATOM 814 O O . ASN A 1 105 ? -4.051 -1.201 8 1 98.25 105 ASN A O 1
ATOM 818 N N . VAL A 1 106 ? -6.105 -1.708 8.609 1 98.56 106 VAL A N 1
ATOM 819 C CA . VAL A 1 106 ? -6.176 -0.657 9.617 1 98.56 106 VAL A CA 1
ATOM 820 C C . VAL A 1 106 ? -5.336 -1.052 10.828 1 98.56 106 VAL A C 1
ATOM 822 O O . VAL A 1 106 ? -4.809 -0.188 11.531 1 98.56 106 VAL A O 1
ATOM 825 N N . MET A 1 107 ? -5.102 -2.291 11 1 98.19 107 MET A N 1
ATOM 826 C CA . MET A 1 107 ? -4.367 -2.793 12.156 1 98.19 107 MET A CA 1
ATOM 827 C C . MET A 1 107 ? -2.873 -2.514 12.016 1 98.19 107 MET A C 1
ATOM 829 O O . MET A 1 107 ? -2.139 -2.523 13 1 98.19 107 MET A O 1
ATOM 833 N N . MET A 1 108 ? -2.414 -2.297 10.891 1 97 108 MET A N 1
ATOM 834 C CA . MET A 1 108 ? -0.995 -2.371 10.562 1 97 108 MET A CA 1
ATOM 835 C C . MET A 1 108 ? -0.19 -1.373 11.383 1 97 108 MET A C 1
ATOM 837 O O . MET A 1 108 ? 0.785 -1.746 12.039 1 97 108 MET A O 1
ATOM 841 N N . PRO A 1 109 ? -0.586 -0.096 11.406 1 96.75 109 PRO A N 1
ATOM 842 C CA . PRO A 1 109 ? 0.204 0.841 12.203 1 96.75 109 PRO A CA 1
ATOM 843 C C . PRO A 1 109 ? 0.219 0.481 13.688 1 96.75 109 PRO A C 1
ATOM 845 O O . PRO A 1 109 ? 1.219 0.712 14.375 1 96.75 109 PRO A O 1
ATOM 848 N N . LEU A 1 110 ? -0.831 -0.095 14.219 1 97.75 110 LEU A N 1
ATOM 849 C CA . LEU A 1 110 ? -0.919 -0.493 15.625 1 97.75 110 LEU A CA 1
ATOM 850 C C . LEU A 1 110 ? 0.026 -1.651 15.922 1 97.75 110 LEU A C 1
ATOM 852 O O . LEU A 1 110 ? 0.731 -1.64 16.938 1 97.75 110 LEU A O 1
ATOM 856 N N . LEU A 1 111 ? 0.041 -2.57 15.008 1 97.25 111 LEU A N 1
ATOM 857 C CA . LEU A 1 111 ? 0.896 -3.738 15.188 1 97.25 111 LEU A CA 1
ATOM 858 C C . LEU A 1 111 ? 2.369 -3.346 15.133 1 97.25 111 LEU A C 1
ATOM 860 O O . LEU A 1 111 ? 3.176 -3.838 15.93 1 97.25 111 LEU A O 1
ATOM 864 N N . ILE A 1 112 ? 2.68 -2.488 14.258 1 95.19 112 ILE A N 1
ATOM 865 C CA . ILE A 1 112 ? 4.051 -2 14.148 1 95.19 112 ILE A CA 1
ATOM 866 C C . ILE A 1 112 ? 4.449 -1.279 15.438 1 95.19 112 ILE A C 1
ATOM 868 O O . ILE A 1 112 ? 5.594 -1.384 15.883 1 95.19 112 ILE A O 1
ATOM 872 N N . ALA A 1 113 ? 3.492 -0.613 16.078 1 94.25 113 ALA A N 1
ATOM 873 C CA . ALA A 1 113 ? 3.734 0.129 17.312 1 94.25 113 ALA A CA 1
ATOM 874 C C . ALA A 1 113 ? 3.814 -0.812 18.516 1 94.25 113 ALA A C 1
ATOM 876 O O . ALA A 1 113 ? 4.133 -0.384 19.625 1 94.25 113 ALA A O 1
ATOM 877 N N . GLY A 1 114 ? 3.436 -2.055 18.344 1 94.88 114 GLY A N 1
ATOM 878 C CA . GLY A 1 114 ? 3.568 -3.037 19.406 1 94.88 114 GLY A CA 1
ATOM 879 C C . GLY A 1 114 ? 2.275 -3.271 20.156 1 94.88 114 GLY A C 1
ATOM 880 O O . GLY A 1 114 ? 2.277 -3.891 21.219 1 94.88 114 GLY A O 1
ATOM 881 N N . VAL A 1 115 ? 1.256 -2.764 19.625 1 95.75 115 VAL A N 1
ATOM 882 C CA . VAL A 1 115 ? -0.048 -2.998 20.25 1 95.75 115 VAL A CA 1
ATOM 883 C C . VAL A 1 115 ? -0.437 -4.465 20.078 1 95.75 115 VAL A C 1
ATOM 885 O O . VAL A 1 115 ? -0.201 -5.066 19.031 1 95.75 115 VAL A O 1
ATOM 888 N N . ASP A 1 116 ? -1.088 -4.961 21.125 1 95.81 116 ASP A N 1
ATOM 889 C CA . ASP A 1 116 ? -1.558 -6.34 21.094 1 95.81 116 ASP A CA 1
ATOM 890 C C . ASP A 1 116 ? -2.531 -6.562 19.938 1 95.81 116 ASP A C 1
ATOM 892 O O . ASP A 1 116 ? -3.373 -5.707 19.656 1 95.81 116 ASP A O 1
ATOM 896 N N . ARG A 1 117 ? -2.441 -7.719 19.359 1 96 117 ARG A N 1
ATOM 897 C CA . ARG A 1 117 ? -3.201 -8.039 18.156 1 96 117 ARG A CA 1
ATOM 898 C C . ARG A 1 117 ? -4.699 -7.879 18.391 1 96 117 ARG A C 1
ATOM 900 O O . ARG A 1 117 ? -5.41 -7.309 17.562 1 96 117 ARG A O 1
ATOM 907 N N . ASP A 1 118 ? -5.184 -8.398 19.484 1 96.94 118 ASP A N 1
ATOM 908 C CA . ASP A 1 118 ? -6.609 -8.32 19.781 1 96.94 118 ASP A CA 1
ATOM 909 C C . ASP A 1 118 ? -7.051 -6.871 19.984 1 96.94 118 ASP A C 1
ATOM 911 O O . ASP A 1 118 ? -8.102 -6.461 19.5 1 96.94 118 ASP A O 1
ATOM 915 N N . GLU A 1 119 ? -6.27 -6.141 20.703 1 97.81 119 GLU A N 1
ATOM 916 C CA . GLU A 1 119 ? -6.562 -4.723 20.891 1 97.81 119 GLU A CA 1
ATOM 917 C C . GLU A 1 119 ? -6.539 -3.971 19.562 1 97.81 119 GLU A C 1
ATOM 919 O O . GLU A 1 119 ? -7.406 -3.135 19.312 1 97.81 119 GLU A O 1
ATOM 924 N N . ALA A 1 120 ? -5.52 -4.281 18.766 1 98.12 120 ALA A N 1
ATOM 925 C CA . ALA A 1 120 ? -5.422 -3.664 17.453 1 98.12 120 ALA A CA 1
ATOM 926 C C . ALA A 1 120 ? -6.668 -3.947 16.625 1 98.12 120 ALA A C 1
ATOM 928 O O . ALA A 1 120 ? -7.195 -3.053 15.953 1 98.12 120 ALA A O 1
ATOM 929 N N . ARG A 1 121 ? -7.145 -5.172 16.672 1 97.81 121 ARG A N 1
ATOM 930 C CA . ARG A 1 121 ? -8.336 -5.578 15.938 1 97.81 121 ARG A CA 1
ATOM 931 C C . ARG A 1 121 ? -9.562 -4.816 16.422 1 97.81 121 ARG A C 1
ATOM 933 O O . ARG A 1 121 ? -10.328 -4.289 15.609 1 97.81 121 ARG A O 1
ATOM 940 N N . ASP A 1 122 ? -9.703 -4.738 17.688 1 98.38 122 ASP A N 1
ATOM 941 C CA . ASP A 1 122 ? -10.859 -4.051 18.25 1 98.38 122 ASP A CA 1
ATOM 942 C C . ASP A 1 122 ? -10.859 -2.572 17.875 1 98.38 122 ASP A C 1
ATOM 944 O O . ASP A 1 122 ? -11.891 -2.027 17.484 1 98.38 122 ASP A O 1
ATOM 948 N N . ARG A 1 123 ? -9.719 -1.947 17.938 1 97.94 123 ARG A N 1
ATOM 949 C CA . ARG A 1 123 ? -9.602 -0.542 17.578 1 97.94 123 ARG A CA 1
ATOM 950 C C . ARG A 1 123 ? -9.898 -0.34 16.094 1 97.94 123 ARG A C 1
ATOM 952 O O . ARG A 1 123 ? -10.594 0.605 15.711 1 97.94 123 ARG A O 1
ATOM 959 N N . ALA A 1 124 ? -9.359 -1.224 15.297 1 98.56 124 ALA A N 1
ATOM 960 C CA . ALA A 1 124 ? -9.578 -1.15 13.859 1 98.56 124 ALA A CA 1
ATOM 961 C C . ALA A 1 124 ? -11.062 -1.262 13.523 1 98.56 124 ALA A C 1
ATOM 963 O O . ALA A 1 124 ? -11.586 -0.478 12.727 1 98.56 124 ALA A O 1
ATOM 964 N N . ILE A 1 125 ? -11.711 -2.197 14.141 1 98.44 125 ILE A N 1
ATOM 965 C CA . ILE A 1 125 ? -13.125 -2.426 13.898 1 98.44 125 ILE A CA 1
ATOM 966 C C . ILE A 1 125 ? -13.93 -1.189 14.305 1 98.44 125 ILE A C 1
ATOM 968 O O . ILE A 1 125 ? -14.781 -0.718 13.555 1 98.44 125 ILE A O 1
ATOM 972 N N . ALA A 1 126 ? -13.633 -0.627 15.469 1 98.06 126 ALA A N 1
ATOM 973 C CA . ALA A 1 126 ? -14.328 0.562 15.953 1 98.06 126 ALA A CA 1
ATOM 974 C C . ALA A 1 126 ? -14.156 1.732 14.992 1 98.06 126 ALA A C 1
ATOM 976 O O . ALA A 1 126 ? -15.117 2.441 14.688 1 98.06 126 ALA A O 1
ATOM 977 N N . LEU A 1 127 ? -12.992 1.918 14.492 1 97.69 127 LEU A N 1
ATOM 978 C CA . LEU A 1 127 ? -12.703 3.021 13.578 1 97.69 127 LEU A CA 1
ATOM 979 C C . LEU A 1 127 ? -13.414 2.828 12.242 1 97.69 127 LEU A C 1
ATOM 981 O O . LEU A 1 127 ? -13.945 3.785 11.672 1 97.69 127 LEU A O 1
ATOM 985 N N . LEU A 1 128 ? -13.406 1.594 11.766 1 98.44 128 LEU A N 1
ATOM 986 C CA . LEU A 1 128 ? -14.086 1.308 10.508 1 98.44 128 LEU A CA 1
ATOM 987 C C . LEU A 1 128 ? -15.586 1.567 10.641 1 98.44 128 LEU A C 1
ATOM 989 O O . LEU A 1 128 ? -16.219 2.055 9.695 1 98.44 128 LEU A O 1
ATOM 993 N N . GLN A 1 129 ? -16.125 1.231 11.773 1 97.81 129 GLN A N 1
ATOM 994 C CA . GLN A 1 129 ? -17.516 1.55 12.031 1 97.81 129 GLN A CA 1
ATOM 995 C C . GLN A 1 129 ? -17.75 3.059 12.039 1 97.81 129 GLN A C 1
ATOM 997 O O . GLN A 1 129 ? -18.719 3.545 11.469 1 97.81 129 GLN A O 1
ATOM 1002 N N . GLU A 1 130 ? -16.875 3.787 12.625 1 95.12 130 GLU A N 1
ATOM 1003 C CA . GLU A 1 130 ? -16.984 5.242 12.719 1 95.12 130 GLU A CA 1
ATOM 1004 C C . GLU A 1 130 ? -16.953 5.887 11.336 1 95.12 130 GLU A C 1
ATOM 1006 O O . GLU A 1 130 ? -17.609 6.902 11.109 1 95.12 130 GLU A O 1
ATOM 1011 N N . VAL A 1 131 ? -16.219 5.246 10.422 1 96.31 131 VAL A N 1
ATOM 1012 C CA . VAL A 1 131 ? -16.125 5.848 9.102 1 96.31 131 VAL A CA 1
ATOM 1013 C C . VAL A 1 131 ? -17.203 5.254 8.188 1 96.31 131 VAL A C 1
ATOM 1015 O O . VAL A 1 131 ? -17.141 5.422 6.965 1 96.31 131 VAL A O 1
ATOM 1018 N N . GLY A 1 132 ? -18.078 4.492 8.688 1 96.25 132 GLY A N 1
ATOM 1019 C CA . GLY A 1 132 ? -19.25 4.031 7.961 1 96.25 132 GLY A CA 1
ATOM 1020 C C . GLY A 1 132 ? -19.016 2.74 7.199 1 96.25 132 GLY A C 1
ATOM 1021 O O . GLY A 1 132 ? -19.641 2.502 6.164 1 96.25 132 GLY A O 1
ATOM 1022 N N . LEU A 1 133 ? -18.094 1.91 7.738 1 97.88 133 LEU A N 1
ATOM 1023 C CA . LEU A 1 133 ? -17.766 0.685 7.02 1 97.88 133 LEU A CA 1
ATOM 1024 C C . LEU A 1 133 ? -18.031 -0.542 7.891 1 97.88 133 LEU A C 1
ATOM 1026 O O . LEU A 1 133 ? -17.297 -1.529 7.812 1 97.88 133 LEU A O 1
ATOM 1030 N N . ALA A 1 134 ? -19.016 -0.471 8.758 1 97.5 134 ALA A N 1
ATOM 1031 C CA . ALA A 1 134 ? -19.375 -1.562 9.664 1 97.5 134 ALA A CA 1
ATOM 1032 C C . ALA A 1 134 ? -19.688 -2.84 8.891 1 97.5 134 ALA A C 1
ATOM 1034 O O . ALA A 1 134 ? -19.406 -3.943 9.367 1 97.5 134 ALA A O 1
ATOM 1035 N N . ASP A 1 135 ? -20.203 -2.67 7.691 1 97.12 135 ASP A N 1
ATOM 1036 C CA . ASP A 1 135 ? -20.625 -3.828 6.914 1 97.12 135 ASP A CA 1
ATOM 1037 C C . ASP A 1 135 ? -19.531 -4.266 5.938 1 97.12 135 ASP A C 1
ATOM 1039 O O . ASP A 1 135 ? -19.766 -5.125 5.082 1 97.12 135 ASP A O 1
ATOM 1043 N N . ARG A 1 136 ? -18.344 -3.713 6 1 96.75 136 ARG A N 1
ATOM 1044 C CA . ARG A 1 136 ? -17.297 -3.969 5.02 1 96.75 136 ARG A CA 1
ATOM 1045 C C . ARG A 1 136 ? -15.992 -4.367 5.707 1 96.75 136 ARG A C 1
ATOM 1047 O O . ARG A 1 136 ? -14.914 -4.25 5.117 1 96.75 136 ARG A O 1
ATOM 1054 N N . LEU A 1 137 ? -16.109 -4.84 6.91 1 96.81 137 LEU A N 1
ATOM 1055 C CA . LEU A 1 137 ? -14.945 -5.105 7.758 1 96.81 137 LEU A CA 1
ATOM 1056 C C . LEU A 1 137 ? -14.031 -6.141 7.117 1 96.81 137 LEU A C 1
ATOM 1058 O O . LEU A 1 137 ? -12.805 -6 7.156 1 96.81 137 LEU A O 1
ATOM 1062 N N . MET A 1 138 ? -14.617 -7.098 6.461 1 94.62 138 MET A N 1
ATOM 1063 C CA . MET A 1 138 ? -13.836 -8.227 5.961 1 94.62 138 MET A CA 1
ATOM 1064 C C . MET A 1 138 ? -13.602 -8.102 4.461 1 94.62 138 MET A C 1
ATOM 1066 O O . MET A 1 138 ? -13.023 -9 3.846 1 94.62 138 MET A O 1
ATOM 1070 N N . ASN A 1 139 ? -14.008 -7.035 3.873 1 95.94 139 ASN A N 1
ATOM 1071 C CA . ASN A 1 139 ? -13.805 -6.824 2.445 1 95.94 139 ASN A CA 1
ATOM 1072 C C . ASN A 1 139 ? -12.367 -6.418 2.139 1 95.94 139 ASN A C 1
ATOM 1074 O O . ASN A 1 139 ? -11.758 -5.66 2.895 1 95.94 139 ASN A O 1
ATOM 1078 N N . ARG A 1 140 ? -11.914 -6.938 1.068 1 95.56 140 ARG A N 1
ATOM 1079 C CA . ARG A 1 140 ? -10.609 -6.523 0.558 1 95.56 140 ARG A CA 1
ATOM 1080 C C . ARG A 1 140 ? -10.734 -5.297 -0.339 1 95.56 140 ARG A C 1
ATOM 1082 O O . ARG A 1 140 ? -11.836 -4.957 -0.783 1 95.56 140 ARG A O 1
ATOM 1089 N N . PRO A 1 141 ? -9.578 -4.621 -0.579 1 96.12 141 PRO A N 1
ATOM 1090 C CA . PRO A 1 141 ? -9.609 -3.367 -1.334 1 96.12 141 PRO A CA 1
ATOM 1091 C C . PRO A 1 141 ? -10.289 -3.514 -2.693 1 96.12 141 PRO A C 1
ATOM 1093 O O . PRO A 1 141 ? -11.016 -2.615 -3.123 1 96.12 141 PRO A O 1
ATOM 1096 N N . ASN A 1 142 ? -10.133 -4.637 -3.35 1 91.38 142 ASN A N 1
ATOM 1097 C CA . ASN A 1 142 ? -10.719 -4.816 -4.676 1 91.38 142 ASN A CA 1
ATOM 1098 C C . ASN A 1 142 ? -12.227 -5.031 -4.594 1 91.38 142 ASN A C 1
ATOM 1100 O O . ASN A 1 142 ? -12.914 -5.008 -5.617 1 91.38 142 ASN A O 1
ATOM 1104 N N . GLN A 1 143 ? -12.742 -5.211 -3.465 1 92.94 143 GLN A N 1
ATOM 1105 C CA . GLN A 1 143 ? -14.164 -5.418 -3.242 1 92.94 143 GLN A CA 1
ATOM 1106 C C . GLN A 1 143 ? -14.836 -4.141 -2.734 1 92.94 143 GLN A C 1
ATOM 1108 O O . GLN A 1 143 ? -16 -4.16 -2.35 1 92.94 143 GLN A O 1
ATOM 1113 N N . LEU A 1 144 ? -14.086 -3.066 -2.656 1 95.69 144 LEU A N 1
ATOM 1114 C CA . LEU A 1 144 ? -14.562 -1.783 -2.152 1 95.69 144 LEU A CA 1
ATOM 1115 C C . LEU A 1 144 ? -14.531 -0.724 -3.25 1 95.69 144 LEU A C 1
ATOM 1117 O O . LEU A 1 144 ? -13.695 -0.78 -4.148 1 95.69 144 LEU A O 1
ATOM 1121 N N . SER A 1 145 ? -15.477 0.189 -3.15 1 94.56 145 SER A N 1
ATOM 1122 C CA . SER A 1 145 ? -15.43 1.334 -4.055 1 94.56 145 SER A CA 1
ATOM 1123 C C . SER A 1 145 ? -14.266 2.258 -3.719 1 94.56 145 SER A C 1
ATOM 1125 O O . SER A 1 145 ? -13.641 2.119 -2.664 1 94.56 145 SER A O 1
ATOM 1127 N N . GLY A 1 146 ? -13.984 3.188 -4.637 1 94.44 146 GLY A N 1
ATOM 1128 C CA . GLY A 1 146 ? -12.945 4.176 -4.379 1 94.44 146 GLY A CA 1
ATOM 1129 C C . GLY A 1 146 ? -13.148 4.934 -3.084 1 94.44 146 GLY A C 1
ATOM 1130 O O . GLY A 1 146 ? -12.219 5.078 -2.289 1 94.44 146 GLY A O 1
ATOM 1131 N N . GLY A 1 147 ? -14.352 5.355 -2.895 1 95.06 147 GLY A N 1
ATOM 1132 C CA . GLY A 1 147 ? -14.688 6.07 -1.675 1 95.06 147 GLY A CA 1
ATOM 1133 C C . GLY A 1 147 ? -14.555 5.219 -0.427 1 95.06 147 GLY A C 1
ATOM 1134 O O . GLY A 1 147 ? -14.125 5.707 0.621 1 95.06 147 GLY A O 1
ATOM 1135 N N . GLN A 1 148 ? -14.961 3.943 -0.555 1 96.94 148 GLN A N 1
ATOM 1136 C CA . GLN A 1 148 ? -14.828 3.025 0.571 1 96.94 148 GLN A CA 1
ATOM 1137 C C . GLN A 1 148 ? -13.359 2.76 0.896 1 96.94 148 GLN A C 1
ATOM 1139 O O . GLN A 1 148 ? -12.969 2.748 2.064 1 96.94 148 GLN A O 1
ATOM 1144 N N . ASN A 1 149 ? -12.555 2.605 -0.128 1 97.69 149 ASN A N 1
ATOM 1145 C CA . ASN A 1 149 ? -11.117 2.43 0.073 1 97.69 149 ASN A CA 1
ATOM 1146 C C . ASN A 1 149 ? -10.5 3.631 0.784 1 97.69 149 ASN A C 1
ATOM 1148 O O . ASN A 1 149 ? -9.664 3.469 1.674 1 97.69 149 ASN A O 1
ATOM 1152 N N . GLN A 1 150 ? -10.906 4.77 0.394 1 97.25 150 GLN A N 1
ATOM 1153 C CA . GLN A 1 150 ? -10.391 5.98 1.032 1 97.25 150 GLN A CA 1
ATOM 1154 C C . GLN A 1 150 ? -10.797 6.039 2.504 1 97.25 150 GLN A C 1
ATOM 1156 O O . GLN A 1 150 ? -10.008 6.469 3.35 1 97.25 150 GLN A O 1
ATOM 1161 N N . ARG A 1 151 ? -12.008 5.621 2.801 1 97.5 151 ARG A N 1
ATOM 1162 C CA . ARG A 1 151 ? -12.453 5.598 4.188 1 97.5 151 ARG A CA 1
ATOM 1163 C C . ARG A 1 151 ? -11.641 4.598 5.008 1 97.5 151 ARG A C 1
ATOM 1165 O O . ARG A 1 151 ? -11.344 4.844 6.18 1 97.5 151 ARG A O 1
ATOM 1172 N N . VAL A 1 152 ? -11.25 3.473 4.395 1 98.44 152 VAL A N 1
ATOM 1173 C CA . VAL A 1 152 ? -10.352 2.539 5.066 1 98.44 152 VAL A CA 1
ATOM 1174 C C . VAL A 1 152 ? -9.016 3.223 5.344 1 98.44 152 VAL A C 1
ATOM 1176 O O . VAL A 1 152 ? -8.461 3.094 6.438 1 98.44 152 VAL A O 1
ATOM 1179 N N . ALA A 1 153 ? -8.539 3.973 4.371 1 98.06 153 ALA A N 1
ATOM 1180 C CA . ALA A 1 153 ? -7.273 4.691 4.527 1 98.06 153 ALA A CA 1
ATOM 1181 C C . ALA A 1 153 ? -7.363 5.727 5.641 1 98.06 153 ALA A C 1
ATOM 1183 O O . ALA A 1 153 ? -6.418 5.91 6.41 1 98.06 153 ALA A O 1
ATOM 1184 N N . VAL A 1 154 ? -8.469 6.402 5.719 1 97.62 154 VAL A N 1
ATOM 1185 C CA . VAL A 1 154 ? -8.695 7.375 6.781 1 97.62 154 VAL A CA 1
ATOM 1186 C C . VAL A 1 154 ? -8.695 6.672 8.141 1 97.62 154 VAL A C 1
ATOM 1188 O O . VAL A 1 154 ? -8.055 7.133 9.086 1 97.62 154 VAL A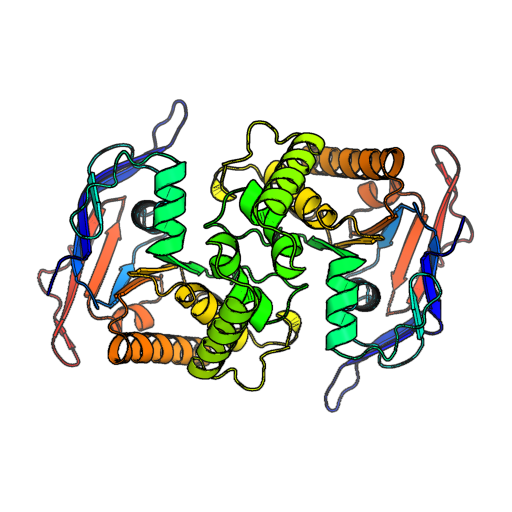 O 1
ATOM 1191 N N . ALA A 1 155 ? -9.391 5.531 8.195 1 98.19 155 ALA A N 1
ATOM 1192 C CA . ALA A 1 155 ? -9.406 4.754 9.43 1 98.19 155 ALA A CA 1
ATOM 1193 C C . ALA A 1 155 ? -7.996 4.328 9.828 1 98.19 155 ALA A C 1
ATOM 1195 O O . ALA A 1 155 ? -7.617 4.434 11 1 98.19 155 ALA A O 1
ATOM 1196 N N . ARG A 1 156 ? -7.262 3.9 8.891 1 98.31 156 ARG A N 1
ATOM 1197 C CA . ARG A 1 156 ? -5.891 3.484 9.164 1 98.31 156 ARG A CA 1
ATOM 1198 C C . ARG A 1 156 ? -5.059 4.645 9.695 1 98.31 156 ARG A C 1
ATOM 1200 O O . ARG A 1 156 ? -4.285 4.477 10.641 1 98.31 156 ARG A O 1
ATOM 1207 N N . ALA A 1 157 ? -5.25 5.789 9.117 1 97.94 157 ALA A N 1
ATOM 1208 C CA . ALA A 1 157 ? -4.512 6.98 9.523 1 97.94 157 ALA A CA 1
ATOM 1209 C C . ALA A 1 157 ? -4.82 7.352 10.969 1 97.94 157 ALA A C 1
ATOM 1211 O O . ALA A 1 157 ? -3.969 7.906 11.672 1 97.94 157 ALA A O 1
ATOM 1212 N N . LEU A 1 158 ? -5.969 6.977 11.445 1 97.69 158 LEU A N 1
ATOM 1213 C CA . LEU A 1 158 ? -6.438 7.391 12.766 1 97.69 158 LEU A CA 1
ATOM 1214 C C . LEU A 1 158 ? -6.18 6.301 13.797 1 97.69 158 LEU A C 1
ATOM 1216 O O . LEU A 1 158 ? -6.41 6.508 14.992 1 97.69 158 LEU A O 1
ATOM 1220 N N . ALA A 1 159 ? -5.719 5.184 13.359 1 96.88 159 ALA A N 1
ATOM 1221 C CA . ALA A 1 159 ? -5.68 3.979 14.188 1 96.88 159 ALA A CA 1
ATOM 1222 C C . ALA A 1 159 ? -4.891 4.215 15.469 1 96.88 159 ALA A C 1
ATOM 1224 O O . ALA A 1 159 ? -5.297 3.768 16.547 1 96.88 159 ALA A O 1
ATOM 1225 N N . GLY A 1 160 ? -3.812 4.938 15.391 1 95.44 160 GLY A N 1
ATOM 1226 C CA . GLY A 1 160 ? -2.941 5.148 16.531 1 95.44 160 GLY A CA 1
ATOM 1227 C C . GLY A 1 160 ? -3.303 6.387 17.344 1 95.44 160 GLY A C 1
ATOM 1228 O O . GLY A 1 160 ? -2.543 6.805 18.219 1 95.44 160 GLY A O 1
ATOM 1229 N N . HIS A 1 161 ? -4.473 7 17 1 95.25 161 HIS A N 1
ATOM 1230 C CA . HIS A 1 161 ? -4.887 8.25 17.625 1 95.25 161 HIS A CA 1
ATOM 1231 C C . HIS A 1 161 ? -3.816 9.328 17.469 1 95.25 161 HIS A C 1
ATOM 1233 O O . HIS A 1 161 ? -3.365 9.914 18.469 1 95.25 161 HIS A O 1
ATOM 1239 N N . PRO A 1 162 ? -3.496 9.617 16.281 1 97.44 162 PRO A N 1
ATOM 1240 C CA . PRO A 1 162 ? -2.443 10.602 16.016 1 97.44 162 PRO A CA 1
ATOM 1241 C C . PRO A 1 162 ? -2.842 12.016 16.406 1 97.44 162 PRO A C 1
ATOM 1243 O O . PRO A 1 162 ? -4.031 12.32 16.531 1 97.44 162 PRO A O 1
ATOM 1246 N N . SER A 1 163 ? -1.815 12.828 16.625 1 96.44 163 SER A N 1
ATOM 1247 C CA . SER A 1 163 ? -2.057 14.242 16.891 1 96.44 163 SER A CA 1
ATOM 1248 C C . SER A 1 163 ? -2.451 14.984 15.617 1 96.44 163 SER A C 1
ATOM 1250 O O . SER A 1 163 ? -3.238 15.93 15.656 1 96.44 163 SER A O 1
ATOM 1252 N N . ILE A 1 164 ? -1.873 14.539 14.531 1 97.88 164 ILE A N 1
ATOM 1253 C CA . ILE A 1 164 ? -2.088 15.188 13.234 1 97.88 164 ILE A CA 1
ATOM 1254 C C . ILE A 1 164 ? -2.297 14.133 12.156 1 97.88 164 ILE A C 1
ATOM 1256 O O . ILE A 1 164 ? -1.598 13.117 12.133 1 97.88 164 ILE A O 1
ATOM 1260 N N . VAL A 1 165 ? -3.244 14.344 11.336 1 98.19 165 VAL A N 1
ATOM 1261 C CA . VAL A 1 165 ? -3.391 13.555 10.117 1 98.19 165 VAL A CA 1
ATOM 1262 C C . VAL A 1 165 ? -3.014 14.398 8.906 1 98.19 165 VAL A C 1
ATOM 1264 O O . VAL A 1 165 ? -3.51 15.508 8.734 1 98.19 165 VAL A O 1
ATOM 1267 N N . ILE A 1 166 ? -2.109 13.875 8.148 1 97.75 166 ILE A N 1
ATOM 1268 C CA . ILE A 1 166 ? -1.607 14.539 6.945 1 97.75 166 ILE A CA 1
ATOM 1269 C C . ILE A 1 166 ? -2.174 13.852 5.703 1 97.75 166 ILE A C 1
ATOM 1271 O O . ILE A 1 166 ? -2.119 12.625 5.582 1 97.75 166 ILE A O 1
ATOM 1275 N N . GLY A 1 167 ? -2.74 14.633 4.836 1 96.75 167 GLY A N 1
ATOM 1276 C CA . GLY A 1 167 ? -3.305 14.109 3.604 1 96.75 167 GLY A CA 1
ATOM 1277 C C . GLY A 1 167 ? -2.648 14.68 2.359 1 96.75 167 GLY A C 1
ATOM 1278 O O . GLY A 1 167 ? -2.59 15.898 2.186 1 96.75 167 GLY A O 1
ATOM 1279 N N . ASP A 1 168 ? -2.139 13.867 1.511 1 94.94 168 ASP A N 1
ATOM 1280 C CA . ASP A 1 168 ? -1.609 14.25 0.204 1 94.94 168 ASP A CA 1
ATOM 1281 C C . ASP A 1 168 ? -2.598 13.914 -0.909 1 94.94 168 ASP A C 1
ATOM 1283 O O . ASP A 1 168 ? -2.631 12.781 -1.395 1 94.94 168 ASP A O 1
ATOM 1287 N N . GLU A 1 169 ? -3.33 14.867 -1.26 1 94 169 GLU A N 1
ATOM 1288 C CA . GLU A 1 169 ? -4.398 14.719 -2.244 1 94 169 GLU A CA 1
ATOM 1289 C C . GLU A 1 169 ? -5.332 13.57 -1.88 1 94 169 GLU A C 1
ATOM 1291 O O . GLU A 1 169 ? -5.562 12.672 -2.691 1 94 169 GLU A O 1
ATOM 1296 N N . PRO A 1 170 ? -5.953 13.688 -0.742 1 93.75 170 PRO A N 1
ATOM 1297 C CA . PRO A 1 170 ? -6.719 12.555 -0.214 1 93.75 170 PRO A CA 1
ATOM 1298 C C . PRO A 1 170 ? -7.914 12.188 -1.092 1 93.75 170 PRO A C 1
ATOM 1300 O O . PRO A 1 170 ? -8.43 11.07 -1.004 1 93.75 170 PRO A O 1
ATOM 1303 N N . THR A 1 171 ? -8.359 13.094 -1.931 1 91.94 171 THR A N 1
ATOM 1304 C CA . THR A 1 171 ? -9.539 12.805 -2.74 1 91.94 171 THR A CA 1
ATOM 1305 C C . THR A 1 171 ? -9.211 12.906 -4.227 1 91.94 171 THR A C 1
ATOM 1307 O O . THR A 1 171 ? -10.117 13.039 -5.059 1 91.94 171 THR A O 1
ATOM 1310 N N . GLY A 1 172 ? -7.957 12.891 -4.555 1 88.5 172 GLY A N 1
ATOM 1311 C CA . GLY A 1 172 ? -7.52 13.125 -5.918 1 88.5 172 GLY A CA 1
ATOM 1312 C C . GLY A 1 172 ? -8.055 12.109 -6.906 1 88.5 172 GLY A C 1
ATOM 1313 O O . GLY A 1 172 ? -8.219 12.406 -8.086 1 88.5 172 GLY A O 1
ATOM 1314 N N . ASN A 1 173 ? -8.344 10.961 -6.508 1 87.38 173 ASN A N 1
ATOM 1315 C CA . ASN A 1 173 ? -8.766 9.898 -7.406 1 87.38 173 ASN A CA 1
ATOM 1316 C C . ASN A 1 173 ? -10.25 9.578 -7.246 1 87.38 173 ASN A C 1
ATOM 1318 O O . ASN A 1 173 ? -10.727 8.555 -7.734 1 87.38 173 ASN A O 1
ATOM 1322 N N . LEU A 1 174 ? -10.969 10.438 -6.609 1 91.81 174 LEU A N 1
ATOM 1323 C CA . LEU A 1 174 ? -12.367 10.156 -6.309 1 91.81 174 LEU A CA 1
ATOM 1324 C C . LEU A 1 174 ? -13.289 11.055 -7.125 1 91.81 174 LEU A C 1
ATOM 1326 O O . LEU A 1 174 ? -12.891 12.141 -7.543 1 91.81 174 LEU A O 1
ATOM 1330 N N . ASP A 1 175 ? -14.492 10.57 -7.336 1 91.56 175 ASP A N 1
ATOM 1331 C CA . ASP A 1 175 ? -15.516 11.422 -7.93 1 91.56 175 ASP A CA 1
ATOM 1332 C C . ASP A 1 175 ? -15.977 12.492 -6.949 1 91.56 175 ASP A C 1
ATOM 1334 O O . ASP A 1 175 ? -15.656 12.438 -5.762 1 91.56 175 ASP A O 1
ATOM 1338 N N . THR A 1 176 ? -16.656 13.43 -7.496 1 90.81 176 THR A N 1
ATOM 1339 C CA . THR A 1 176 ? -17.062 14.594 -6.715 1 90.81 176 THR A CA 1
ATOM 1340 C C . THR A 1 176 ? -17.891 14.18 -5.508 1 90.81 176 THR A C 1
ATOM 1342 O O . THR A 1 176 ? -17.688 14.664 -4.398 1 90.81 176 THR A O 1
ATOM 1345 N N . LYS A 1 177 ? -18.797 13.328 -5.734 1 91.94 177 LYS A N 1
ATOM 1346 C CA . LYS A 1 177 ? -19.672 12.891 -4.648 1 91.94 177 LYS A CA 1
ATOM 1347 C C . LYS A 1 177 ? -18.875 12.203 -3.541 1 91.94 177 LYS A C 1
ATOM 1349 O O . LYS A 1 177 ? -19.031 12.523 -2.361 1 91.94 177 LYS A O 1
ATOM 1354 N N . SER A 1 178 ? -18.047 11.352 -3.914 1 92.38 178 SER A N 1
ATOM 1355 C CA . SER A 1 178 ? -17.203 10.641 -2.953 1 92.38 178 SER A CA 1
ATOM 1356 C C . SER A 1 178 ? -16.25 11.602 -2.236 1 92.38 178 SER A C 1
ATOM 1358 O O . SER A 1 178 ? -16.031 11.484 -1.029 1 92.38 178 SER A O 1
ATOM 1360 N N . SER A 1 179 ? -15.781 12.484 -3.029 1 93.75 179 SER A N 1
ATOM 1361 C CA . SER A 1 179 ? -14.891 13.484 -2.445 1 93.75 179 SER A CA 1
ATOM 1362 C C . SER A 1 179 ? -15.602 14.289 -1.364 1 93.75 179 SER A C 1
ATOM 1364 O O . SER A 1 179 ? -15.055 14.5 -0.277 1 93.75 179 SER A O 1
ATOM 1366 N N . ASP A 1 180 ? -16.75 14.664 -1.654 1 92.75 180 ASP A N 1
ATOM 1367 C CA . ASP A 1 180 ? -17.547 15.438 -0.698 1 92.75 180 ASP A CA 1
ATOM 1368 C C . ASP A 1 180 ? -17.812 14.625 0.57 1 92.75 180 ASP A C 1
ATOM 1370 O O . ASP A 1 180 ? -17.719 15.148 1.681 1 92.75 180 ASP A O 1
ATOM 1374 N N . MET A 1 181 ? -18.078 13.414 0.337 1 93.25 181 MET A N 1
ATOM 1375 C CA . MET A 1 181 ? -18.344 12.531 1.472 1 93.25 181 MET A CA 1
ATOM 1376 C C . MET A 1 181 ? -17.094 12.398 2.35 1 93.25 181 MET A C 1
ATOM 1378 O O . MET A 1 181 ? -17.203 12.375 3.578 1 93.25 181 MET A O 1
ATOM 1382 N N . ILE A 1 182 ? -16.031 12.297 1.736 1 94.38 182 ILE A N 1
ATOM 1383 C CA . ILE A 1 182 ? -14.781 12.172 2.482 1 94.38 182 ILE A CA 1
ATOM 1384 C C . ILE A 1 182 ? -14.516 13.453 3.268 1 94.38 182 ILE A C 1
ATOM 1386 O O . ILE A 1 182 ? -14.141 13.398 4.441 1 94.38 182 ILE A O 1
ATOM 1390 N N . TYR A 1 183 ? -14.703 14.578 2.727 1 93.19 183 TYR A N 1
ATOM 1391 C CA . TYR A 1 183 ? -14.492 15.836 3.43 1 93.19 183 TYR A CA 1
ATOM 1392 C C . TYR A 1 183 ? -15.43 15.953 4.625 1 93.19 183 TYR A C 1
ATOM 1394 O O . TYR A 1 183 ? -15.016 16.375 5.707 1 93.19 183 TYR A O 1
ATOM 1402 N N . GLU A 1 184 ? -16.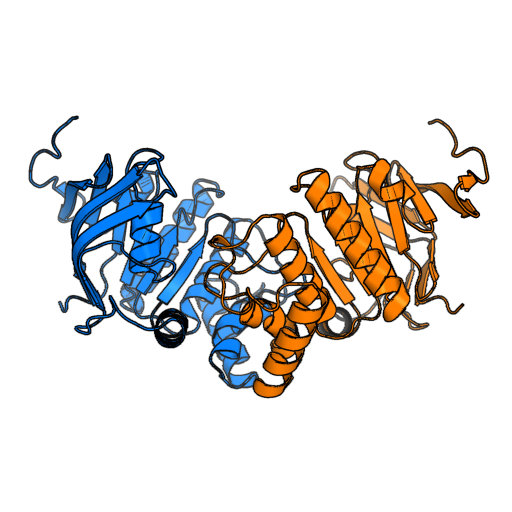609 15.594 4.395 1 94.94 184 GLU A N 1
ATOM 1403 C CA . GLU A 1 184 ? -17.578 15.617 5.492 1 94.94 184 GLU A CA 1
ATOM 1404 C C . GLU A 1 184 ? -17.141 14.695 6.633 1 94.94 184 GLU A C 1
ATOM 1406 O O . GLU A 1 184 ? -17.297 15.039 7.805 1 94.94 184 GLU A O 1
ATOM 1411 N N . LEU A 1 185 ? -16.656 13.633 6.207 1 95.31 185 LEU A N 1
ATOM 1412 C CA . LEU A 1 185 ? -16.141 12.695 7.199 1 95.31 185 LEU A CA 1
ATOM 1413 C C . LEU A 1 185 ? -14.977 13.312 7.98 1 95.31 185 LEU A C 1
ATOM 1415 O O . LEU A 1 185 ? -14.953 13.258 9.211 1 95.31 185 LEU A O 1
ATOM 1419 N N . LEU A 1 186 ? -14.07 13.914 7.309 1 96.5 186 LEU A N 1
ATOM 1420 C CA . LEU A 1 186 ? -12.93 14.539 7.961 1 96.5 186 LEU A CA 1
ATOM 1421 C C . LEU A 1 186 ? -13.383 15.641 8.906 1 96.5 186 LEU A C 1
ATOM 1423 O O . LEU A 1 186 ? -12.883 15.75 10.031 1 96.5 186 LEU A O 1
ATOM 1427 N N . ARG A 1 187 ? -14.32 16.391 8.477 1 95.62 187 ARG A N 1
ATOM 1428 C CA . ARG A 1 187 ? -14.844 17.484 9.305 1 95.62 187 ARG A CA 1
ATOM 1429 C C . ARG A 1 187 ? -15.539 16.938 10.547 1 95.62 187 ARG A C 1
ATOM 1431 O O . ARG A 1 187 ? -15.375 17.469 11.641 1 95.62 187 ARG A O 1
ATOM 1438 N N . LYS A 1 188 ? -16.297 15.906 10.344 1 95.56 188 LYS A N 1
ATOM 1439 C CA . LYS A 1 188 ? -16.953 15.25 11.469 1 95.56 188 LYS A CA 1
ATOM 1440 C C . LYS A 1 188 ? -15.922 14.773 12.492 1 95.56 188 LYS A C 1
ATOM 1442 O O . LYS A 1 188 ? -16.078 15.016 13.695 1 95.56 188 LYS A O 1
ATOM 1447 N N . LEU A 1 189 ? -14.914 14.141 11.992 1 95.5 189 LEU A N 1
ATOM 1448 C CA . LEU A 1 189 ? -13.859 13.633 12.867 1 95.5 189 LEU A CA 1
ATOM 1449 C C . LEU A 1 189 ? -13.125 14.781 13.547 1 95.5 189 LEU A C 1
ATOM 1451 O O . LEU A 1 189 ? -12.742 14.672 14.719 1 95.5 189 LEU A O 1
ATOM 1455 N N . ASN A 1 190 ? -12.914 15.844 12.867 1 96.75 190 ASN A N 1
ATOM 1456 C CA . ASN A 1 190 ? -12.328 17.047 13.438 1 96.75 190 ASN A CA 1
ATOM 1457 C C . ASN A 1 190 ? -13.172 17.594 14.586 1 96.75 190 ASN A C 1
ATOM 1459 O O . ASN A 1 190 ? -12.648 17.875 15.664 1 96.75 190 ASN A O 1
ATOM 1463 N N . ARG A 1 191 ? -14.438 17.641 14.398 1 94.94 191 ARG A N 1
ATOM 1464 C CA . ARG A 1 191 ? -15.352 18.219 15.383 1 94.94 191 ARG A CA 1
ATOM 1465 C C . ARG A 1 191 ? -15.516 17.297 16.578 1 94.94 191 ARG A C 1
ATOM 1467 O O . ARG A 1 191 ? -15.539 17.75 17.734 1 94.94 191 ARG A O 1
ATOM 1474 N N . GLN A 1 192 ? -15.531 16.031 16.297 1 93.69 192 GLN A N 1
ATOM 1475 C CA . GLN A 1 192 ? -15.859 15.07 17.344 1 93.69 192 GLN A CA 1
ATOM 1476 C C . GLN A 1 192 ? -14.609 14.68 18.141 1 93.69 192 GLN A C 1
ATOM 1478 O O . GLN A 1 192 ? -14.688 14.43 19.344 1 93.69 192 GLN A O 1
ATOM 1483 N N . MET A 1 193 ? -13.492 14.672 17.422 1 93.19 193 MET A N 1
ATOM 1484 C CA . MET A 1 193 ? -12.289 14.164 18.078 1 93.19 193 MET A CA 1
A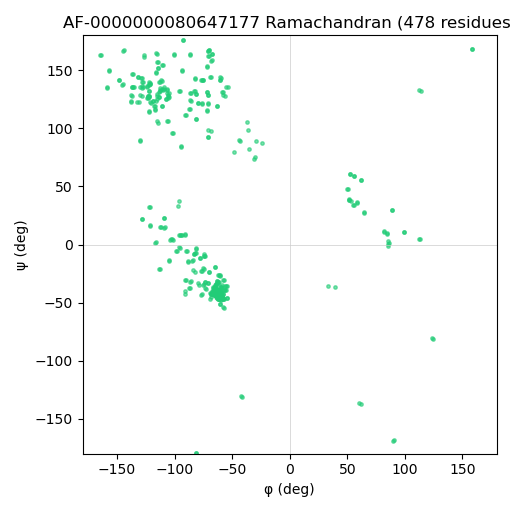TOM 1485 C C . MET A 1 193 ? -11.242 15.258 18.219 1 93.19 193 MET A C 1
ATOM 1487 O O . MET A 1 193 ? -10.148 15.016 18.75 1 93.19 193 MET A O 1
ATOM 1491 N N . ASN A 1 194 ? -11.539 16.453 17.812 1 95.25 194 ASN A N 1
ATOM 1492 C CA . ASN A 1 194 ? -10.586 17.562 17.766 1 95.25 194 ASN A CA 1
ATOM 1493 C C . ASN A 1 194 ? -9.344 17.203 16.969 1 95.25 194 ASN A C 1
ATOM 1495 O O . ASN A 1 194 ? -8.227 17.578 17.328 1 95.25 194 ASN A O 1
ATOM 1499 N N . GLN A 1 195 ? -9.508 16.406 15.953 1 96.69 195 GLN A N 1
ATOM 1500 C CA . GLN A 1 195 ? -8.398 15.93 15.133 1 96.69 195 GLN A CA 1
ATOM 1501 C C . GLN A 1 195 ? -7.828 17.047 14.273 1 96.69 195 GLN A C 1
ATOM 1503 O O . GLN A 1 195 ? -8.578 17.797 13.641 1 96.69 195 GLN A O 1
ATOM 1508 N N . THR A 1 196 ? -6.574 17.25 14.305 1 97.94 196 THR A N 1
ATOM 1509 C CA . THR A 1 196 ? -5.887 18.203 13.43 1 97.94 196 THR A CA 1
ATOM 1510 C C . THR A 1 196 ? -5.641 17.578 12.055 1 97.94 196 THR A C 1
ATOM 1512 O O . THR A 1 196 ? -5.164 16.438 11.961 1 97.94 196 THR A O 1
ATOM 1515 N N . PHE A 1 197 ? -6.023 18.297 10.961 1 97.94 197 PHE A N 1
ATOM 1516 C CA . PHE A 1 197 ? -5.793 17.828 9.602 1 97.94 197 PHE A CA 1
ATOM 1517 C C . PHE A 1 197 ? -4.957 18.828 8.805 1 97.94 197 PHE A C 1
ATOM 1519 O O . PHE A 1 197 ? -5.191 20.031 8.883 1 97.94 197 PHE A O 1
ATOM 1526 N N . ILE A 1 198 ? -3.945 18.359 8.125 1 97.88 198 ILE A N 1
ATOM 1527 C CA . ILE A 1 198 ? -3.184 19.109 7.137 1 97.88 198 ILE A CA 1
ATOM 1528 C C . ILE A 1 198 ? -3.334 18.453 5.762 1 97.88 198 ILE A C 1
ATOM 1530 O O . ILE A 1 198 ? -2.826 17.359 5.535 1 97.88 198 ILE A O 1
ATOM 1534 N N . LEU A 1 199 ? -3.934 19.172 4.828 1 97.19 199 LEU A N 1
ATOM 1535 C CA . LEU A 1 199 ? -4.285 18.578 3.543 1 97.19 199 LEU A CA 1
ATOM 1536 C C . LEU A 1 199 ? -3.65 19.344 2.393 1 97.19 199 LEU A C 1
ATOM 1538 O O . LEU A 1 199 ? -3.738 20.578 2.336 1 97.19 199 LEU A O 1
ATOM 1542 N N . VAL A 1 200 ? -2.998 18.641 1.591 1 95.81 200 VAL A N 1
ATOM 1543 C CA . VAL A 1 200 ? -2.551 19.203 0.323 1 95.81 200 VAL A CA 1
ATOM 1544 C C . VAL A 1 200 ? -3.545 18.844 -0.781 1 95.81 200 VAL A C 1
ATOM 1546 O O . VAL A 1 200 ? -3.965 17.688 -0.899 1 95.81 200 VAL A O 1
ATOM 1549 N N . THR A 1 201 ? -3.924 19.859 -1.56 1 92.94 201 THR A N 1
ATOM 1550 C CA . THR A 1 201 ? -4.867 19.594 -2.639 1 92.94 201 THR A CA 1
ATOM 1551 C C . THR A 1 201 ? -4.762 20.656 -3.729 1 92.94 201 THR A C 1
ATOM 1553 O O . THR A 1 201 ? -4.387 21.797 -3.457 1 92.94 201 THR A O 1
ATOM 1556 N N . HIS A 1 202 ? -5.039 20.234 -4.855 1 88.69 202 HIS A N 1
ATOM 1557 C CA . HIS A 1 202 ? -5.16 21.188 -5.953 1 88.69 202 HIS A CA 1
ATOM 1558 C C . HIS A 1 202 ? -6.617 21.578 -6.184 1 88.69 202 HIS A C 1
ATOM 1560 O O . HIS A 1 202 ? -6.91 22.438 -7.023 1 88.69 202 HIS A O 1
ATOM 1566 N N . ASP A 1 203 ? -7.469 21.016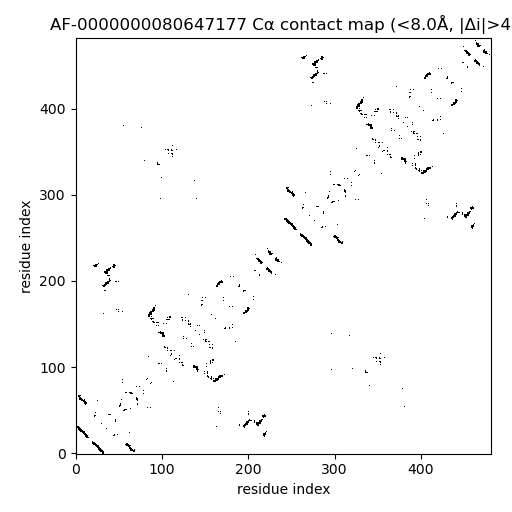 -5.461 1 87.19 203 ASP A N 1
ATOM 1567 C CA . ASP A 1 203 ? -8.898 21.281 -5.57 1 87.19 203 ASP A CA 1
ATOM 1568 C C . ASP A 1 203 ? -9.32 22.406 -4.637 1 87.19 203 ASP A C 1
ATOM 1570 O O . ASP A 1 203 ? -9.477 22.203 -3.432 1 87.19 203 ASP A O 1
ATOM 1574 N N . MET A 1 204 ? -9.68 23.484 -5.227 1 88.75 204 MET A N 1
ATOM 1575 C CA . MET A 1 204 ? -10.008 24.672 -4.434 1 88.75 204 MET A CA 1
ATOM 1576 C C . MET A 1 204 ? -11.367 24.5 -3.75 1 88.75 204 MET A C 1
ATOM 1578 O O . MET A 1 204 ? -11.586 25.047 -2.668 1 88.75 204 MET A O 1
ATOM 1582 N N . THR A 1 205 ? -12.227 23.797 -4.398 1 87.06 205 THR A N 1
ATOM 1583 C CA . THR A 1 205 ? -13.523 23.547 -3.787 1 87.06 205 THR A CA 1
ATOM 1584 C C . THR A 1 205 ? -13.367 22.828 -2.451 1 87.06 205 THR A C 1
ATOM 1586 O O . THR A 1 205 ? -14.078 23.125 -1.49 1 87.06 205 THR A O 1
ATOM 1589 N N . MET A 1 206 ? -12.453 22 -2.398 1 89 206 MET A N 1
ATOM 1590 C CA . MET A 1 206 ? -12.172 21.266 -1.164 1 89 206 MET A CA 1
ATOM 1591 C C . MET A 1 206 ? -11.414 22.156 -0.175 1 89 206 MET A C 1
ATOM 1593 O O . MET A 1 206 ? -11.727 22.156 1.019 1 89 206 MET A O 1
ATOM 1597 N N . ALA A 1 207 ? -10.453 22.859 -0.683 1 92.81 207 ALA A N 1
ATOM 1598 C CA . ALA A 1 207 ? -9.664 23.75 0.164 1 92.81 207 ALA A CA 1
ATOM 1599 C C . ALA A 1 207 ? -10.555 24.75 0.889 1 92.81 207 ALA A C 1
ATOM 1601 O O . ALA A 1 207 ? -10.336 25.047 2.068 1 92.81 207 ALA A O 1
ATOM 1602 N N . GLU A 1 208 ? -11.555 25.172 0.245 1 90.19 208 GLU A N 1
ATOM 1603 C CA . GLU A 1 208 ? -12.422 26.219 0.775 1 90.19 208 GLU A CA 1
ATOM 1604 C C . GLU A 1 208 ? -13.312 25.672 1.892 1 90.19 208 GLU A C 1
ATOM 1606 O O . GLU A 1 208 ? -13.953 26.453 2.609 1 90.19 208 GLU A O 1
ATOM 1611 N N . LYS A 1 209 ? -13.281 24.438 2.051 1 89.31 209 LYS A N 1
ATOM 1612 C CA . LYS A 1 209 ? -14.07 23.828 3.117 1 89.31 209 LYS A CA 1
ATOM 1613 C C . LYS A 1 209 ? -13.266 23.75 4.414 1 89.31 209 LYS A C 1
ATOM 1615 O O . LYS A 1 209 ? -13.805 23.375 5.457 1 89.31 209 LYS A O 1
ATOM 1620 N N . THR A 1 210 ? -12.047 24.094 4.383 1 94.31 210 THR A N 1
ATOM 1621 C CA . THR A 1 210 ? -11.172 23.984 5.551 1 94.31 210 THR A CA 1
ATOM 1622 C C . THR A 1 210 ? -11.164 25.297 6.328 1 94.31 210 THR A C 1
ATOM 1624 O O . THR A 1 210 ? -11.805 26.281 5.922 1 94.31 210 THR A O 1
ATOM 1627 N N . ASP A 1 211 ? -10.461 25.281 7.457 1 94.25 211 ASP A N 1
ATOM 1628 C CA . ASP A 1 211 ? -10.438 26.453 8.328 1 94.25 211 ASP A CA 1
ATOM 1629 C C . ASP A 1 211 ? -9.469 27.516 7.801 1 94.25 211 ASP A C 1
ATOM 1631 O O . ASP A 1 211 ? -9.648 28.703 8.055 1 94.25 211 ASP A O 1
ATOM 1635 N N . ARG A 1 212 ? -8.492 27.078 7.242 1 93.81 212 ARG A N 1
ATOM 1636 C CA . ARG A 1 212 ? -7.359 27.891 6.809 1 93.81 212 ARG A CA 1
ATOM 1637 C C . ARG A 1 212 ? -6.754 27.359 5.52 1 93.81 212 ARG A C 1
ATOM 1639 O O . ARG A 1 212 ? -6.645 26.141 5.344 1 93.81 212 ARG A O 1
ATOM 1646 N N . ILE A 1 213 ? -6.398 28.266 4.547 1 94.94 213 ILE A N 1
ATOM 1647 C CA . ILE A 1 213 ? -5.777 27.875 3.285 1 94.94 213 ILE A CA 1
ATOM 1648 C C . ILE A 1 213 ? -4.434 28.594 3.137 1 94.94 213 ILE A C 1
ATOM 1650 O O . ILE A 1 213 ? -4.344 29.812 3.299 1 94.94 213 ILE A O 1
ATOM 1654 N N . LEU A 1 214 ? -3.428 27.859 2.883 1 95.19 214 LEU A N 1
ATOM 1655 C CA . LEU A 1 214 ? -2.111 28.391 2.557 1 95.19 214 LEU A CA 1
ATOM 1656 C C . LEU A 1 214 ? -1.77 28.141 1.092 1 95.19 214 LEU A C 1
ATOM 1658 O O . LEU A 1 214 ? -1.933 27.031 0.597 1 95.19 214 LEU A O 1
ATOM 1662 N N . ARG A 1 215 ? -1.309 29.141 0.458 1 94.88 215 ARG A N 1
ATOM 1663 C CA . ARG A 1 215 ? -0.832 29 -0.914 1 94.88 215 ARG A CA 1
ATOM 1664 C C . ARG A 1 215 ? 0.692 29.016 -0.969 1 94.88 215 ARG A C 1
ATOM 1666 O O . ARG A 1 215 ? 1.323 29.938 -0.439 1 94.88 215 ARG A O 1
ATOM 1673 N N . ILE A 1 216 ? 1.221 28.031 -1.58 1 94.94 216 ILE A N 1
ATOM 1674 C CA . ILE A 1 216 ? 2.67 27.906 -1.71 1 94.94 216 ILE A CA 1
ATOM 1675 C C . ILE A 1 216 ? 3.068 28.047 -3.178 1 94.94 216 ILE A C 1
ATOM 1677 O O . ILE A 1 216 ? 2.438 27.469 -4.059 1 94.94 216 ILE A O 1
ATOM 1681 N N . VAL A 1 217 ? 4.07 28.891 -3.453 1 94.31 217 VAL A N 1
ATOM 1682 C CA . VAL A 1 217 ? 4.652 29.094 -4.777 1 94.31 217 VAL A CA 1
ATOM 1683 C C . VAL A 1 217 ? 6.172 29.172 -4.664 1 94.31 217 VAL A C 1
ATOM 1685 O O . VAL A 1 217 ? 6.707 29.891 -3.816 1 94.31 217 VAL A O 1
ATOM 1688 N N . ASP A 1 218 ? 6.809 28.391 -5.469 1 93.81 218 ASP A N 1
ATOM 1689 C CA . ASP A 1 218 ? 8.266 28.391 -5.547 1 93.81 218 ASP A CA 1
ATOM 1690 C C . ASP A 1 218 ? 8.891 28.234 -4.164 1 93.81 218 ASP A C 1
ATOM 1692 O O . ASP A 1 218 ? 9.812 28.984 -3.812 1 93.81 218 ASP A O 1
ATOM 1696 N N . GLY A 1 219 ? 8.234 27.391 -3.369 1 95.62 219 GLY A N 1
ATOM 1697 C CA . GLY A 1 219 ? 8.82 27 -2.094 1 95.62 219 GLY A CA 1
ATOM 1698 C C . GLY A 1 219 ? 8.531 28 -0.981 1 95.62 219 GLY A C 1
ATOM 1699 O O . GLY A 1 219 ? 9.117 27.906 0.101 1 95.62 219 GLY A O 1
ATOM 1700 N N . ARG A 1 220 ? 7.645 28.969 -1.252 1 95.88 220 ARG A N 1
ATOM 1701 C CA . ARG A 1 220 ? 7.312 29.984 -0.258 1 95.88 220 ARG A CA 1
ATOM 1702 C C . ARG A 1 220 ? 5.805 30.094 -0.067 1 95.88 220 ARG A C 1
ATOM 1704 O O . ARG A 1 220 ? 5.039 29.953 -1.024 1 95.88 220 ARG A O 1
ATOM 1711 N N . ILE A 1 221 ? 5.402 30.328 1.148 1 94.44 221 ILE A N 1
ATOM 1712 C CA . ILE A 1 221 ? 4 30.641 1.398 1 94.44 221 ILE A CA 1
ATOM 1713 C C . ILE A 1 221 ? 3.707 32.094 0.98 1 94.44 221 ILE A C 1
ATOM 1715 O O . ILE A 1 221 ? 4.277 33.031 1.537 1 94.44 221 ILE A O 1
ATOM 1719 N N . VAL A 1 222 ? 2.797 32.281 0.089 1 93.12 222 VAL A N 1
ATOM 1720 C CA . VAL A 1 222 ? 2.609 33.594 -0.496 1 93.12 222 VAL A CA 1
ATOM 1721 C C . VAL A 1 222 ? 1.253 34.156 -0.078 1 93.12 222 VAL A C 1
ATOM 1723 O O . VAL A 1 222 ? 1.001 35.344 -0.22 1 93.12 222 VAL A O 1
ATOM 1726 N N . CYS A 1 223 ? 0.423 33.281 0.299 1 91.69 223 CYS A N 1
ATOM 1727 C CA . CYS A 1 223 ? -0.909 33.75 0.672 1 91.69 223 CYS A CA 1
ATOM 1728 C C . CYS A 1 223 ? -1.508 32.875 1.762 1 91.69 223 CYS A C 1
ATOM 1730 O O . CYS A 1 223 ? -1.287 31.656 1.777 1 91.69 223 CYS A O 1
ATOM 1732 N N . GLU A 1 224 ? -2.178 33.469 2.646 1 92.06 224 GLU A N 1
ATOM 1733 C CA . GLU A 1 224 ? -2.936 32.781 3.695 1 92.06 224 GLU A CA 1
ATOM 1734 C C . GLU A 1 224 ? -4.367 33.312 3.77 1 92.06 224 GLU A C 1
ATOM 1736 O O . GLU A 1 224 ? -4.59 34.531 3.75 1 92.06 224 GLU A O 1
ATOM 1741 N N . MET A 1 225 ? -5.27 32.344 3.738 1 89.5 225 MET A N 1
ATOM 1742 C CA . MET A 1 225 ? -6.684 32.688 3.896 1 89.5 225 MET A CA 1
ATOM 1743 C C . MET A 1 225 ? -7.281 31.953 5.09 1 89.5 225 MET A C 1
ATOM 1745 O O . MET A 1 225 ? -6.957 30.781 5.34 1 89.5 225 MET A O 1
ATOM 1749 N N . ARG A 1 226 ? -8.07 32.656 5.844 1 88.88 226 ARG A N 1
ATOM 1750 C CA . ARG A 1 226 ? -8.727 32.031 6.996 1 88.88 226 ARG A CA 1
ATOM 1751 C C . ARG A 1 226 ? -10.242 32.156 6.879 1 88.88 226 ARG A C 1
ATOM 1753 O O . ARG A 1 226 ? -10.766 33.156 6.422 1 88.88 226 ARG A O 1
ATOM 1760 N N . ARG A 1 227 ? -10.828 31.078 7.266 1 81.44 227 ARG A N 1
ATOM 1761 C CA . ARG A 1 227 ? -12.281 31.047 7.23 1 81.44 227 ARG A CA 1
ATOM 1762 C C . ARG A 1 227 ? -12.875 31.938 8.32 1 81.44 227 ARG A C 1
ATOM 1764 O O . ARG A 1 227 ? -12.414 31.922 9.461 1 81.44 227 ARG A O 1
ATOM 1771 N N . ASP A 1 228 ? -13.695 32.938 7.965 1 75.44 228 ASP A N 1
ATOM 1772 C CA . ASP A 1 228 ? -14.508 33.75 8.867 1 75.44 228 ASP A CA 1
ATOM 1773 C C . ASP A 1 228 ? -15.992 33.531 8.617 1 75.44 228 ASP A C 1
ATOM 1775 O O . ASP A 1 228 ? -16.562 34.094 7.672 1 75.44 228 ASP A O 1
ATOM 1779 N N . GLY A 1 229 ? -16.641 32.844 9.469 1 67.12 229 GLY A N 1
ATOM 1780 C CA . GLY A 1 229 ? -18.016 32.438 9.203 1 67.12 229 GLY A CA 1
ATOM 1781 C C . GLY A 1 229 ? -18.172 31.578 7.965 1 67.12 229 GLY A C 1
ATOM 1782 O O . GLY A 1 229 ? -17.484 30.562 7.816 1 67.12 229 GLY A O 1
ATOM 1783 N N . ASP A 1 230 ? -19.25 31.891 7.137 1 63.5 230 ASP A N 1
ATOM 1784 C CA . ASP A 1 230 ? -19.531 31.125 5.926 1 63.5 230 ASP A CA 1
ATOM 1785 C C . ASP A 1 230 ? -18.656 31.594 4.766 1 63.5 230 ASP A C 1
ATOM 1787 O O . ASP A 1 230 ? -18.766 31.078 3.65 1 63.5 230 ASP A O 1
ATOM 1791 N N . GLU A 1 231 ? -17.938 32.688 5.047 1 61.03 231 GLU A N 1
ATOM 1792 C CA . GLU A 1 231 ? -17.125 33.25 3.959 1 61.03 231 GLU A CA 1
ATOM 1793 C C . GLU A 1 231 ? -15.641 33.094 4.25 1 61.03 231 GLU A C 1
ATOM 1795 O O . GLU A 1 231 ? -15.242 32.875 5.395 1 61.03 231 GLU A O 1
ATOM 1800 N N . PHE A 1 232 ? -14.961 32.688 3.289 1 59.78 232 PHE A N 1
ATOM 1801 C CA . PHE A 1 232 ? -13.516 32.812 3.443 1 59.78 232 PHE A CA 1
ATOM 1802 C C . PHE A 1 232 ? -13.094 34.25 3.373 1 59.78 232 PHE A C 1
ATOM 1804 O O . PHE A 1 232 ? -13.578 35 2.521 1 59.78 232 PHE A O 1
ATOM 1811 N N . VAL A 1 233 ? -12.867 34.969 4.449 1 51.81 233 VAL A N 1
ATOM 1812 C CA . VAL A 1 233 ? -12.352 36.344 4.441 1 51.81 233 VAL A CA 1
ATOM 1813 C C . VAL A 1 233 ? -10.883 36.344 4.023 1 51.81 233 VAL A C 1
ATOM 1815 O O . VAL A 1 233 ? -10.078 35.594 4.582 1 51.81 233 VAL A O 1
ATOM 1818 N N . THR A 1 234 ? -10.688 36.5 2.791 1 49.78 234 THR A N 1
ATOM 1819 C CA . THR A 1 234 ? -9.312 36.688 2.355 1 49.78 234 THR A CA 1
ATOM 1820 C C . THR A 1 234 ? -8.586 37.656 3.266 1 49.78 234 THR A C 1
ATOM 1822 O O . THR A 1 234 ? -9.086 38.75 3.531 1 49.78 234 THR A O 1
ATOM 1825 N N . GLN A 1 235 ? -7.996 37.312 4.234 1 47.12 235 GLN A N 1
ATOM 1826 C CA . GLN A 1 235 ? -7.238 38.469 4.746 1 47.12 235 GLN A CA 1
ATOM 1827 C C . GLN A 1 235 ? -6.59 39.25 3.605 1 47.12 235 GLN A C 1
ATOM 1829 O O . GLN A 1 235 ? -6.812 38.938 2.432 1 47.12 235 GLN A O 1
ATOM 1834 N N . GLU A 1 236 ? -5.07 39.594 3.787 1 44.56 236 GLU A N 1
ATOM 1835 C CA . GLU A 1 236 ? -4.266 40.406 2.896 1 44.56 236 GLU A CA 1
ATOM 1836 C C . GLU A 1 236 ? -4.273 39.875 1.472 1 44.56 236 GLU A C 1
ATOM 1838 O O . GLU A 1 236 ? -4.398 38.656 1.268 1 44.56 236 GLU A O 1
ATOM 1843 N N . ILE A 1 237 ? -4.559 40.562 0.406 1 49.94 237 ILE A N 1
ATOM 1844 C CA . ILE A 1 237 ? -4.52 40.312 -1.032 1 49.94 237 ILE A CA 1
ATOM 1845 C C . ILE A 1 237 ? -3.4 39.344 -1.356 1 49.94 237 ILE A C 1
ATOM 1847 O O . ILE A 1 237 ? -2.225 39.625 -1.127 1 49.94 237 ILE A O 1
ATOM 1851 N N . CYS A 1 238 ? -3.51 38 -1.054 1 60.72 238 CYS A N 1
ATOM 1852 C CA . CYS A 1 238 ? -2.668 36.969 -1.637 1 60.72 238 CYS A CA 1
ATOM 1853 C C . CYS A 1 238 ? -2.094 37.406 -2.975 1 60.72 238 CYS A C 1
ATOM 1855 O O . CYS A 1 238 ? -2.83 37.906 -3.84 1 60.72 238 CYS A O 1
ATOM 1857 N N . ARG A 1 239 ? -0.944 38.094 -2.926 1 48.88 239 ARG A N 1
ATOM 1858 C CA . ARG A 1 239 ? -0.229 38.719 -4.039 1 48.88 239 ARG A CA 1
ATOM 1859 C C . ARG A 1 239 ? -0.351 37.875 -5.301 1 48.88 239 ARG A C 1
ATOM 1861 O O . ARG A 1 239 ? -0.176 36.656 -5.258 1 48.88 239 ARG A O 1
ATOM 1868 N N . ALA A 1 240 ? -1.328 38.25 -6.266 1 45.59 240 ALA A N 1
ATOM 1869 C CA . ALA A 1 240 ? -1.461 37.781 -7.637 1 4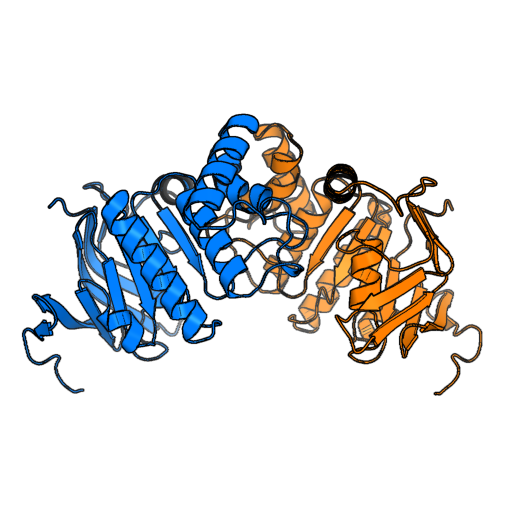5.59 240 ALA A CA 1
ATOM 1870 C C . ALA A 1 240 ? -0.093 37.531 -8.266 1 45.59 240 ALA A C 1
ATOM 1872 O O . ALA A 1 240 ? 0.762 38.406 -8.281 1 45.59 240 ALA A O 1
ATOM 1873 N N . GLU A 1 241 ? 0.713 36.469 -8.172 1 40.28 241 GLU A N 1
ATOM 1874 C CA . GLU A 1 241 ? 1.813 36.469 -9.125 1 40.28 241 GLU A CA 1
ATOM 1875 C C . GLU A 1 241 ? 1.306 36.656 -10.555 1 40.28 241 GLU A C 1
ATOM 1877 O O . GLU A 1 241 ? 0.231 36.156 -10.906 1 40.28 241 GLU A O 1
ATOM 1882 N N . MET B 1 1 ? 7.711 -34.562 -8.422 1 64.81 1 MET B N 1
ATOM 1883 C CA . MET B 1 1 ? 7.324 -33.188 -8.125 1 64.81 1 MET B CA 1
ATOM 1884 C C . MET B 1 1 ? 5.844 -33.094 -7.766 1 64.81 1 MET B C 1
ATOM 1886 O O . MET B 1 1 ? 5.004 -33.688 -8.438 1 64.81 1 MET B O 1
ATOM 1890 N N . THR B 1 2 ? 5.473 -32.656 -6.52 1 88.75 2 THR B N 1
ATOM 1891 C CA . THR B 1 2 ? 4.102 -32.656 -6.02 1 88.75 2 THR B CA 1
ATOM 1892 C C . THR B 1 2 ? 3.348 -31.422 -6.52 1 88.75 2 THR B C 1
ATOM 1894 O O . THR B 1 2 ? 3.93 -30.344 -6.672 1 88.75 2 THR B O 1
ATOM 1897 N N . ASN B 1 3 ? 2.164 -31.656 -7.031 1 94.44 3 ASN B N 1
ATOM 1898 C CA . ASN B 1 3 ? 1.297 -30.562 -7.434 1 94.44 3 ASN B CA 1
ATOM 1899 C C . ASN B 1 3 ? 0.902 -29.688 -6.242 1 94.44 3 ASN B C 1
ATOM 1901 O O . ASN B 1 3 ? 0.323 -30.188 -5.273 1 94.44 3 ASN B O 1
ATOM 1905 N N . ILE B 1 4 ? 1.302 -28.516 -6.395 1 96.5 4 ILE B N 1
ATOM 1906 C CA . ILE B 1 4 ? 0.991 -27.641 -5.277 1 96.5 4 I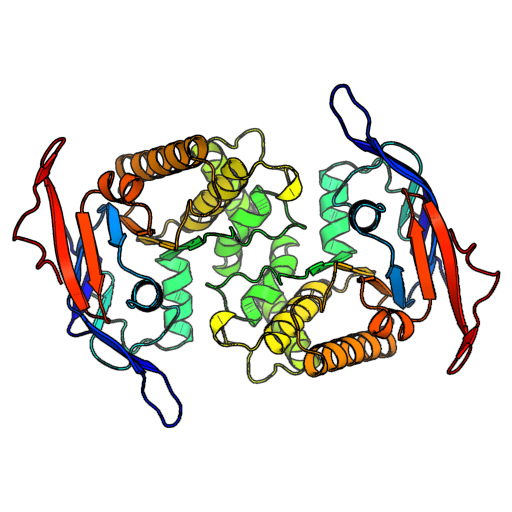LE B CA 1
ATOM 1907 C C . ILE B 1 4 ? -0.363 -26.969 -5.508 1 96.5 4 ILE B C 1
ATOM 1909 O O . ILE B 1 4 ? -1.081 -26.656 -4.555 1 96.5 4 ILE B O 1
ATOM 1913 N N . ILE B 1 5 ? -0.748 -26.719 -6.797 1 97.06 5 ILE B N 1
ATOM 1914 C CA . ILE B 1 5 ? -2.043 -26.172 -7.176 1 97.06 5 ILE B CA 1
ATOM 1915 C C . ILE B 1 5 ? -2.693 -27.062 -8.234 1 97.06 5 ILE B C 1
ATOM 1917 O O . ILE B 1 5 ? -2.027 -27.516 -9.164 1 97.06 5 ILE B O 1
ATOM 1921 N N . GLU B 1 6 ? -3.914 -27.312 -8.062 1 97.62 6 GLU B N 1
ATOM 1922 C CA . GLU B 1 6 ? -4.738 -27.969 -9.078 1 97.62 6 GLU B CA 1
ATOM 1923 C C . GLU B 1 6 ? -6.055 -27.234 -9.281 1 97.62 6 GLU B C 1
ATOM 1925 O O . GLU B 1 6 ? -6.809 -27.016 -8.328 1 97.62 6 GLU B O 1
ATOM 1930 N N . ILE B 1 7 ? -6.289 -26.844 -10.469 1 97.44 7 ILE B N 1
ATOM 1931 C CA . ILE B 1 7 ? -7.512 -26.156 -10.859 1 97.44 7 ILE B CA 1
ATOM 1932 C C . ILE B 1 7 ? -8.32 -27.031 -11.812 1 97.44 7 ILE B C 1
ATOM 1934 O O . ILE B 1 7 ? -7.781 -27.547 -12.805 1 97.44 7 ILE B O 1
ATOM 1938 N N . LYS B 1 8 ? -9.531 -27.234 -11.5 1 97.81 8 LYS B N 1
ATOM 1939 C CA . LYS B 1 8 ? -10.406 -28.078 -12.305 1 97.81 8 LYS B CA 1
ATOM 1940 C C . LYS B 1 8 ? -11.633 -27.312 -12.781 1 97.81 8 LYS B C 1
ATOM 1942 O O . LYS B 1 8 ? -12.492 -26.938 -11.977 1 97.81 8 LYS B O 1
ATOM 1947 N N . LYS B 1 9 ? -11.742 -27.125 -14.07 1 97.81 9 LYS B N 1
ATOM 1948 C CA . LYS B 1 9 ? -12.891 -26.531 -14.742 1 97.81 9 LYS B CA 1
ATOM 1949 C C . LYS B 1 9 ? -13.289 -25.219 -14.078 1 97.81 9 LYS B C 1
ATOM 1951 O O . LYS B 1 9 ? -14.469 -25 -13.766 1 97.81 9 LYS B O 1
ATOM 1956 N N . LEU B 1 10 ? -12.336 -24.406 -13.844 1 97.5 10 LEU B N 1
ATOM 1957 C CA . LEU B 1 10 ? -12.539 -23.156 -13.117 1 97.5 10 LEU B CA 1
ATOM 1958 C C . LEU B 1 10 ? -13.305 -22.156 -13.977 1 97.5 10 LEU B C 1
ATOM 1960 O O . LEU B 1 10 ? -12.961 -21.938 -15.141 1 97.5 10 LEU B O 1
ATOM 1964 N N . ARG B 1 11 ? -14.312 -21.578 -13.398 1 97.12 11 ARG B N 1
ATOM 1965 C CA . ARG B 1 11 ? -15.125 -20.578 -14.07 1 97.12 11 ARG B CA 1
ATOM 1966 C C . ARG B 1 11 ? -15.32 -19.344 -13.18 1 97.12 11 ARG B C 1
ATOM 1968 O O . ARG B 1 11 ? -15.438 -19.469 -11.961 1 97.12 11 ARG B O 1
ATOM 1975 N N . LYS B 1 12 ? -15.352 -18.219 -13.758 1 96.62 12 LYS B N 1
ATOM 1976 C CA . LYS B 1 12 ? -15.695 -16.969 -13.078 1 96.62 12 LYS B CA 1
ATOM 1977 C C . LYS B 1 12 ? -16.609 -16.109 -13.953 1 96.62 12 LYS B C 1
ATOM 1979 O O . LYS B 1 12 ? -16.281 -15.805 -15.102 1 96.62 12 LYS B O 1
ATOM 1984 N N . ILE B 1 13 ? -17.688 -15.789 -13.43 1 94.88 13 ILE B N 1
ATOM 1985 C CA . ILE B 1 13 ? -18.688 -14.953 -14.102 1 94.88 13 ILE B CA 1
ATOM 1986 C C . ILE B 1 13 ? -18.953 -13.703 -13.266 1 94.88 13 ILE B C 1
ATOM 1988 O O . ILE B 1 13 ? -19.188 -13.789 -12.062 1 94.88 13 ILE B O 1
ATOM 1992 N N . TYR B 1 14 ? -18.734 -12.539 -13.922 1 90.44 14 TYR B N 1
ATOM 1993 C CA . TYR B 1 14 ? -19.047 -11.273 -13.258 1 90.44 14 TYR B CA 1
ATOM 1994 C C . TYR B 1 14 ? -20.375 -10.719 -13.75 1 90.44 14 TYR B C 1
ATOM 1996 O O . TYR B 1 14 ? -20.766 -10.969 -14.891 1 90.44 14 TYR B O 1
ATOM 2004 N N . GLY B 1 15 ? -21 -9.719 -12.977 1 81.56 15 GLY B N 1
ATOM 2005 C CA . GLY B 1 15 ? -22.125 -8.938 -13.469 1 81.56 15 GLY B CA 1
ATOM 2006 C C . GLY B 1 15 ? -23.406 -9.211 -12.703 1 81.56 15 GLY B C 1
ATOM 2007 O O . GLY B 1 15 ? -23.594 -10.297 -12.148 1 81.56 15 GLY B O 1
ATOM 2008 N N . ASP B 1 16 ? -24.062 -8.008 -12.32 1 75.56 16 ASP B N 1
ATOM 2009 C CA . ASP B 1 16 ? -25.438 -8.023 -11.852 1 75.56 16 ASP B CA 1
ATOM 2010 C C . ASP B 1 16 ? -26.406 -7.746 -12.992 1 75.56 16 ASP B C 1
ATOM 2012 O O . ASP B 1 16 ? -26.719 -6.59 -13.289 1 75.56 16 ASP B O 1
ATOM 2016 N N . GLY B 1 17 ? -26.875 -8.711 -13.883 1 75.38 17 GLY B N 1
ATOM 2017 C CA . GLY B 1 17 ? -27.688 -8.578 -15.086 1 75.38 17 GLY B CA 1
ATOM 2018 C C . GLY B 1 17 ? -27.031 -9.18 -16.312 1 75.38 17 GLY B C 1
ATOM 2019 O O . GLY B 1 17 ? -27.125 -10.383 -16.547 1 75.38 17 GLY B O 1
ATOM 2020 N N . VAL B 1 18 ? -25.984 -8.164 -16.922 1 80.5 18 VAL B N 1
ATOM 2021 C CA . VAL B 1 18 ? -25.25 -8.703 -18.062 1 80.5 18 VAL B CA 1
ATOM 2022 C C . VAL B 1 18 ? -24.031 -9.461 -17.578 1 80.5 18 VAL B C 1
ATOM 2024 O O . VAL B 1 18 ? -23.109 -8.875 -16.984 1 80.5 18 VAL B O 1
ATOM 2027 N N . GLU B 1 19 ? -24.031 -10.711 -17.844 1 89.5 19 GLU B N 1
ATOM 2028 C CA . GLU B 1 19 ? -23 -11.594 -17.312 1 89.5 19 GLU B CA 1
ATOM 2029 C C . GLU B 1 19 ? -21.766 -11.609 -18.234 1 89.5 19 GLU B C 1
ATOM 2031 O O . GLU B 1 19 ? -21.906 -11.594 -19.453 1 89.5 19 GLU B O 1
ATOM 2036 N N . VAL B 1 20 ? -20.562 -11.422 -17.75 1 91.12 20 VAL B N 1
ATOM 2037 C CA . VAL B 1 20 ? -19.281 -11.531 -18.438 1 91.12 20 VAL B CA 1
ATOM 2038 C C . VAL B 1 20 ? -18.516 -12.742 -17.906 1 91.12 20 VAL B C 1
ATOM 2040 O O . VAL B 1 20 ? -18.25 -12.844 -16.703 1 91.12 20 VAL B O 1
ATOM 2043 N N . VAL B 1 21 ? -18.25 -13.641 -18.766 1 94.25 21 VAL B N 1
ATOM 2044 C CA . VAL B 1 21 ? -17.453 -14.805 -18.391 1 94.25 21 VAL B CA 1
ATOM 2045 C C . VAL B 1 21 ? -15.961 -14.445 -18.422 1 94.25 21 VAL B C 1
ATOM 2047 O O . VAL B 1 21 ? -15.375 -14.32 -19.5 1 94.25 21 VAL B O 1
ATOM 2050 N N . ALA B 1 22 ? -15.375 -14.336 -17.328 1 95.69 22 ALA B N 1
ATOM 2051 C CA . ALA B 1 22 ? -13.969 -13.953 -17.234 1 95.69 22 ALA B CA 1
ATOM 2052 C C . ALA B 1 22 ? -13.055 -15.164 -17.344 1 95.69 22 ALA B C 1
ATOM 2054 O O . ALA B 1 22 ? -11.961 -15.078 -17.906 1 95.69 22 ALA B O 1
ATOM 2055 N N . LEU B 1 23 ? -13.414 -16.266 -16.797 1 97.19 23 LEU B N 1
ATOM 2056 C CA . LEU B 1 23 ? -12.75 -17.547 -16.922 1 97.19 23 LEU B CA 1
ATOM 2057 C C . LEU B 1 23 ? -13.742 -18.641 -17.328 1 97.19 23 LEU B C 1
ATOM 2059 O O . LEU B 1 23 ? -14.852 -18.703 -16.781 1 97.19 23 LEU B O 1
ATOM 2063 N N . ASP B 1 24 ? -13.344 -19.453 -18.234 1 96.75 24 ASP B N 1
ATOM 2064 C CA . ASP B 1 24 ? -14.25 -20.422 -18.828 1 96.75 24 ASP B CA 1
ATOM 2065 C C . ASP B 1 24 ? -13.633 -21.828 -18.812 1 96.75 24 ASP B C 1
ATOM 2067 O O . ASP B 1 24 ? -13 -22.234 -19.797 1 96.75 24 ASP B O 1
ATOM 2071 N N . ASP B 1 25 ? -13.852 -22.531 -17.781 1 96.25 25 ASP B N 1
ATOM 2072 C CA . ASP B 1 25 ? -13.492 -23.938 -17.641 1 96.25 25 ASP B CA 1
ATOM 2073 C C . ASP B 1 25 ? -11.977 -24.141 -17.75 1 96.25 25 ASP B C 1
ATOM 2075 O O . ASP B 1 25 ? -11.508 -24.922 -18.578 1 96.25 25 ASP B O 1
ATOM 2079 N N . VAL B 1 26 ? -11.289 -23.469 -16.938 1 96.75 26 VAL B N 1
ATOM 2080 C CA . VAL B 1 26 ? -9.828 -23.484 -16.953 1 96.75 26 VAL B CA 1
ATOM 2081 C C . VAL B 1 26 ? -9.32 -24.656 -16.125 1 96.75 26 VAL B C 1
ATOM 2083 O O . VAL B 1 26 ? -9.734 -24.844 -14.984 1 96.75 26 VAL B O 1
ATOM 2086 N N . ASP B 1 27 ? -8.531 -25.5 -16.734 1 97.19 27 ASP B N 1
ATOM 2087 C CA . ASP B 1 27 ? -7.777 -26.547 -16.047 1 97.19 27 ASP B CA 1
ATOM 2088 C C . ASP B 1 27 ? -6.293 -26.203 -15.977 1 97.19 27 ASP B C 1
ATOM 2090 O O . ASP B 1 27 ? -5.715 -25.75 -16.969 1 97.19 27 ASP B O 1
ATOM 2094 N N . LEU B 1 28 ? -5.762 -26.375 -14.789 1 96.5 28 LEU B N 1
ATOM 2095 C CA . LEU B 1 28 ? -4.359 -26.016 -14.633 1 96.5 28 LEU B CA 1
ATOM 2096 C C . LEU B 1 28 ? -3.74 -26.719 -13.43 1 96.5 28 LEU B C 1
ATOM 2098 O O . LEU B 1 28 ? -4.367 -26.828 -12.375 1 96.5 28 LEU B O 1
ATOM 2102 N N . THR B 1 29 ? -2.58 -27.234 -13.594 1 96.88 29 THR B N 1
ATOM 2103 C CA . THR B 1 29 ? -1.782 -27.766 -12.5 1 96.88 29 THR B CA 1
ATOM 2104 C C . THR B 1 29 ? -0.427 -27.078 -12.422 1 96.88 29 THR B C 1
ATOM 2106 O O . THR B 1 29 ? 0.197 -26.797 -13.453 1 96.88 29 THR B O 1
ATOM 2109 N N . ILE B 1 30 ? -0.034 -26.766 -11.258 1 96.62 30 ILE B N 1
ATOM 2110 C CA . ILE B 1 30 ? 1.267 -26.156 -11.016 1 96.62 30 ILE B CA 1
ATOM 2111 C C . ILE B 1 30 ? 2.062 -27 -10.023 1 96.62 30 ILE B C 1
ATOM 2113 O O . ILE B 1 30 ? 1.533 -27.422 -8.992 1 96.62 30 ILE B O 1
ATOM 2117 N N . LYS B 1 31 ? 3.314 -27.203 -10.312 1 96.5 31 LYS B N 1
ATOM 2118 C CA . LYS B 1 31 ? 4.176 -28.016 -9.469 1 96.5 31 LYS B CA 1
ATOM 2119 C C . LYS B 1 31 ? 4.93 -27.172 -8.453 1 96.5 31 LYS B C 1
ATOM 2121 O O . LYS B 1 31 ? 5.219 -26 -8.711 1 96.5 31 LYS B O 1
ATOM 2126 N N . GLU B 1 32 ? 5.191 -27.828 -7.324 1 96.94 32 GLU B N 1
ATOM 2127 C CA . GLU B 1 32 ? 6.031 -27.172 -6.328 1 96.94 32 GLU B CA 1
ATOM 2128 C C . GLU B 1 32 ? 7.398 -26.812 -6.902 1 96.94 32 GLU B C 1
ATOM 2130 O O . GLU B 1 32 ? 8.023 -27.625 -7.578 1 96.94 32 GLU B O 1
ATOM 2135 N N . GLY B 1 33 ? 7.816 -25.562 -6.684 1 96.62 33 GLY B N 1
ATOM 2136 C CA . GLY B 1 33 ? 9.133 -25.125 -7.125 1 96.62 33 GLY B CA 1
ATOM 2137 C C . GLY B 1 33 ? 9.148 -24.641 -8.562 1 96.62 33 GLY B C 1
ATOM 2138 O O . GLY B 1 33 ? 10.18 -24.203 -9.07 1 96.62 33 GLY B O 1
ATOM 2139 N N . GLU B 1 34 ? 8.008 -24.656 -9.156 1 96.19 34 GLU B N 1
ATOM 2140 C CA . GLU B 1 34 ? 7.906 -24.234 -10.547 1 96.19 34 GLU B CA 1
ATOM 2141 C C . GLU B 1 34 ? 7.809 -22.703 -10.648 1 96.19 34 GLU B C 1
ATOM 2143 O O . GLU B 1 34 ? 7.199 -22.062 -9.789 1 96.19 34 GLU B O 1
ATOM 2148 N N . VAL B 1 35 ? 8.453 -22.141 -11.688 1 96.94 35 VAL B N 1
ATOM 2149 C CA . VAL B 1 35 ? 8.25 -20.75 -12.055 1 96.94 35 VAL B CA 1
ATOM 2150 C C . VAL B 1 35 ? 7.406 -20.656 -13.32 1 96.94 35 VAL B C 1
ATOM 2152 O O . VAL B 1 35 ? 7.898 -20.938 -14.422 1 96.94 35 VAL B O 1
ATOM 2155 N N . LEU B 1 36 ? 6.168 -20.266 -13.133 1 96.81 36 LEU B N 1
ATOM 2156 C CA . LEU B 1 36 ? 5.18 -20.234 -14.211 1 96.81 36 LEU B CA 1
ATOM 2157 C C . LEU B 1 36 ? 4.84 -18.797 -14.594 1 96.81 36 LEU B C 1
ATOM 2159 O O . LEU B 1 36 ? 4.656 -17.938 -13.719 1 96.81 36 LEU B O 1
ATOM 2163 N N . SER B 1 37 ? 4.781 -18.516 -15.875 1 96.56 37 SER B N 1
ATOM 2164 C CA . SER B 1 37 ? 4.273 -17.234 -16.359 1 96.56 37 SER B CA 1
ATOM 2165 C C . SER B 1 37 ? 2.955 -17.406 -17.094 1 96.56 37 SER B C 1
ATOM 2167 O O . SER B 1 37 ? 2.76 -18.391 -17.812 1 96.56 37 SER B O 1
ATOM 2169 N N . ILE B 1 38 ? 2.115 -16.516 -16.906 1 96.44 38 ILE B N 1
ATOM 2170 C CA . ILE B 1 38 ? 0.839 -16.438 -17.609 1 96.44 38 ILE B CA 1
ATOM 2171 C C . ILE B 1 38 ? 0.795 -15.172 -18.453 1 96.44 38 ILE B C 1
ATOM 2173 O O . ILE B 1 38 ? 0.977 -14.07 -17.938 1 96.44 38 ILE B O 1
ATOM 2177 N N . VAL B 1 39 ? 0.558 -15.328 -19.75 1 95.75 39 VAL B N 1
ATOM 2178 C CA . VAL B 1 39 ? 0.543 -14.203 -20.672 1 95.75 39 VAL B CA 1
ATOM 2179 C C . VAL B 1 39 ? -0.771 -14.195 -21.453 1 95.75 39 VAL B C 1
ATOM 2181 O O . VAL B 1 39 ? -1.516 -15.18 -21.438 1 95.75 39 VAL B O 1
ATOM 2184 N N . GLY B 1 40 ? -1.06 -13.07 -22.047 1 93.44 40 GLY B N 1
ATOM 2185 C CA . GLY B 1 40 ? -2.279 -12.883 -22.812 1 93.44 40 GLY B CA 1
ATOM 2186 C C . GLY B 1 40 ? -2.676 -11.43 -22.969 1 93.44 40 GLY B C 1
ATOM 2187 O O . GLY B 1 40 ? -2.113 -10.555 -22.297 1 93.44 40 GLY B O 1
ATOM 2188 N N . PRO B 1 41 ? -3.625 -11.18 -23.844 1 92.44 41 PRO B N 1
ATOM 2189 C CA . PRO B 1 41 ? -4.043 -9.797 -24.062 1 92.44 41 PRO B CA 1
ATOM 2190 C C . PRO B 1 41 ? -4.812 -9.227 -22.875 1 92.44 41 PRO B C 1
ATOM 2192 O O . PRO B 1 41 ? -5.168 -9.961 -21.953 1 92.44 41 PRO B O 1
ATOM 2195 N N . SER B 1 42 ? -4.91 -7.906 -22.812 1 90.62 42 SER B N 1
ATOM 2196 C CA . SER B 1 42 ? -5.711 -7.262 -21.781 1 90.62 42 SER B CA 1
ATOM 2197 C C . SER B 1 42 ? -7.137 -7.797 -21.766 1 90.62 42 SER B C 1
ATOM 2199 O O . SER B 1 42 ? -7.738 -8.008 -22.828 1 90.62 42 SER B O 1
ATOM 2201 N N . GLY B 1 43 ? -7.598 -8.047 -20.625 1 90.06 43 GLY B N 1
ATOM 2202 C CA . GLY B 1 43 ? -8.969 -8.516 -20.5 1 90.06 43 GLY B CA 1
ATOM 2203 C C . GLY B 1 43 ? -9.117 -10 -20.75 1 90.06 43 GLY B C 1
ATOM 2204 O O . GLY B 1 43 ? -10.242 -10.516 -20.812 1 90.06 43 GLY B O 1
ATOM 2205 N N . SER B 1 44 ? -8.062 -10.719 -20.828 1 93 44 SER B N 1
ATOM 2206 C CA . SER B 1 44 ? -8.133 -12.125 -21.219 1 93 44 SER B CA 1
ATOM 2207 C C . SER B 1 44 ? -8.453 -13.016 -20.016 1 93 44 SER B C 1
ATOM 2209 O O . SER B 1 44 ? -8.75 -14.203 -20.188 1 93 44 SER B O 1
ATOM 2211 N N . GLY B 1 45 ? -8.336 -12.453 -18.812 1 93.5 45 GLY B N 1
ATOM 2212 C CA . GLY B 1 45 ? -8.641 -13.234 -17.625 1 93.5 45 GLY B CA 1
ATOM 2213 C C . GLY B 1 45 ? -7.426 -13.523 -16.766 1 93.5 45 GLY B C 1
ATOM 2214 O O . GLY B 1 45 ? -7.523 -14.227 -15.75 1 93.5 45 GLY B O 1
ATOM 2215 N N . LYS B 1 46 ? -6.273 -12.977 -17.109 1 94.19 46 LYS B N 1
ATOM 2216 C CA . LYS B 1 46 ? -5.027 -13.234 -16.391 1 94.19 46 LYS B CA 1
ATOM 2217 C C . LYS B 1 46 ? -5.152 -12.859 -14.922 1 94.19 46 LYS B C 1
ATOM 2219 O O . LYS B 1 46 ? -4.902 -13.68 -14.039 1 94.19 46 LYS B O 1
ATOM 2224 N N . SER B 1 47 ? -5.582 -11.594 -14.703 1 91.88 47 SER B N 1
ATOM 2225 C CA . SER B 1 47 ? -5.707 -11.109 -13.336 1 91.88 47 SER B CA 1
ATOM 2226 C C . SER B 1 47 ? -6.809 -11.852 -12.586 1 91.88 47 SER B C 1
ATOM 2228 O O . SER B 1 47 ? -6.684 -12.109 -11.391 1 91.88 47 SER B O 1
ATOM 2230 N N . THR B 1 48 ? -7.891 -12.164 -13.273 1 93.81 48 THR B N 1
ATOM 2231 C CA . THR B 1 48 ? -8.961 -12.953 -12.664 1 93.81 48 THR B CA 1
ATOM 2232 C C . THR B 1 48 ? -8.438 -14.312 -12.211 1 93.81 48 THR B C 1
ATOM 2234 O O . THR B 1 48 ? -8.703 -14.742 -11.086 1 93.81 48 THR B O 1
ATOM 2237 N N . LEU B 1 49 ? -7.703 -14.961 -13.109 1 95.62 49 LEU B N 1
ATOM 2238 C CA . LEU B 1 49 ? -7.121 -16.25 -12.773 1 95.62 49 LEU B CA 1
ATOM 2239 C C . LEU B 1 49 ? -6.18 -16.125 -11.578 1 95.62 49 LEU B C 1
ATOM 2241 O O . LEU B 1 49 ? -6.246 -16.922 -10.641 1 95.62 49 LEU B O 1
ATOM 2245 N N . LEU B 1 50 ? -5.336 -15.141 -11.602 1 94.81 50 LEU B N 1
ATOM 2246 C CA . LEU B 1 50 ? -4.406 -14.906 -10.5 1 94.81 50 LEU B CA 1
ATOM 2247 C C . LEU B 1 50 ? -5.156 -14.656 -9.195 1 94.81 50 LEU B C 1
ATOM 2249 O O . LEU B 1 50 ? -4.777 -15.188 -8.148 1 94.81 50 LEU B O 1
ATOM 2253 N N . ASN B 1 51 ? -6.203 -13.891 -9.266 1 94 51 ASN B N 1
ATOM 2254 C CA . ASN B 1 51 ? -7 -13.594 -8.086 1 94 51 ASN B CA 1
ATOM 2255 C C . ASN B 1 51 ? -7.66 -14.852 -7.527 1 94 51 ASN B C 1
ATOM 2257 O O . ASN B 1 51 ? -7.812 -14.992 -6.312 1 94 51 ASN B O 1
ATOM 2261 N N . MET B 1 52 ? -8.016 -15.742 -8.406 1 94.44 52 MET B N 1
ATOM 2262 C CA . MET B 1 52 ? -8.602 -17.016 -7.977 1 94.44 52 MET B CA 1
ATOM 2263 C C . MET B 1 52 ? -7.559 -17.875 -7.277 1 94.44 52 MET B C 1
ATOM 2265 O O . MET B 1 52 ? -7.797 -18.375 -6.172 1 94.44 52 MET B O 1
ATOM 2269 N N . ILE B 1 53 ? -6.426 -17.938 -7.914 1 94.62 53 ILE B N 1
ATOM 2270 C CA . ILE B 1 53 ? -5.348 -18.734 -7.348 1 94.62 53 ILE B CA 1
ATOM 2271 C C . ILE B 1 53 ? -4.895 -18.125 -6.02 1 94.62 53 ILE B C 1
ATOM 2273 O O . ILE B 1 53 ? -4.629 -18.844 -5.059 1 94.62 53 ILE B O 1
ATOM 2277 N N . GLY B 1 54 ? -4.891 -16.844 -5.949 1 95.06 54 GLY B N 1
ATOM 2278 C CA . GLY B 1 54 ? -4.414 -16.109 -4.785 1 95.06 54 GLY B CA 1
ATOM 2279 C C . GLY B 1 54 ? -5.449 -16.016 -3.682 1 95.06 54 GLY B C 1
ATOM 2280 O O . GLY B 1 54 ? -5.195 -15.391 -2.643 1 95.06 54 GLY B O 1
ATOM 2281 N N . LEU B 1 55 ? -6.613 -16.531 -3.959 1 94.75 55 LEU B N 1
ATOM 2282 C CA . LEU B 1 55 ? -7.711 -16.5 -2.996 1 94.75 55 LEU B CA 1
ATOM 2283 C C . LEU B 1 55 ? -8.141 -15.062 -2.721 1 94.75 55 LEU B C 1
ATOM 2285 O O . LEU B 1 55 ? -8.555 -14.742 -1.604 1 94.75 55 LEU B O 1
ATOM 2289 N N . LEU B 1 56 ? -7.957 -14.242 -3.654 1 93.69 56 LEU B N 1
ATOM 2290 C CA . LEU B 1 56 ? -8.406 -12.859 -3.557 1 93.69 56 LEU B CA 1
ATOM 2291 C C . LEU B 1 56 ? -9.836 -12.711 -4.062 1 93.69 56 LEU B C 1
ATOM 2293 O O . LEU B 1 56 ? -10.477 -11.688 -3.826 1 93.69 56 LEU B O 1
ATOM 2297 N N . ASP B 1 57 ? -10.281 -13.719 -4.758 1 92.31 57 ASP B N 1
ATOM 2298 C CA . ASP B 1 57 ? -11.648 -13.805 -5.262 1 92.31 57 ASP B CA 1
ATOM 2299 C C . ASP B 1 57 ? -12.156 -15.25 -5.215 1 92.31 57 ASP B C 1
ATOM 2301 O O . ASP B 1 57 ? -11.391 -16.172 -4.918 1 92.31 57 ASP B O 1
ATOM 2305 N N . THR B 1 58 ? -13.445 -15.406 -5.402 1 92.56 58 THR B N 1
ATOM 2306 C CA . THR B 1 58 ? -14.055 -16.734 -5.359 1 92.56 58 THR B CA 1
ATOM 2307 C C . THR B 1 58 ? -14.586 -17.125 -6.734 1 92.56 58 THR B C 1
ATOM 2309 O O . THR B 1 58 ? -15.148 -16.297 -7.453 1 92.56 58 THR B O 1
ATOM 2312 N N . PRO B 1 59 ? -14.383 -18.359 -7.059 1 95.12 59 PRO B N 1
ATOM 2313 C CA . PRO B 1 59 ? -14.867 -18.812 -8.359 1 95.12 59 PRO B CA 1
ATOM 2314 C C . PRO B 1 59 ? -16.391 -18.938 -8.414 1 95.12 59 PRO B C 1
ATOM 2316 O O . PRO B 1 59 ? -17.031 -19.094 -7.379 1 95.12 59 PRO B O 1
ATOM 2319 N N . SER B 1 60 ? -16.891 -18.781 -9.641 1 95.31 60 SER B N 1
ATOM 2320 C CA . SER B 1 60 ? -18.312 -19.031 -9.883 1 95.31 60 SER B CA 1
ATOM 2321 C C . SER B 1 60 ? -18.578 -20.516 -10.086 1 95.31 60 SER B C 1
ATOM 2323 O O . SER B 1 60 ? -19.719 -20.984 -9.922 1 95.31 60 SER B O 1
ATOM 2325 N N . GLY B 1 61 ? -17.547 -21.188 -10.492 1 96.25 61 GLY B N 1
ATOM 2326 C CA . GLY B 1 61 ? -17.609 -22.625 -10.695 1 96.25 61 GLY B CA 1
ATOM 2327 C C . GLY B 1 61 ? -16.25 -23.281 -10.789 1 96.25 61 GLY B C 1
ATOM 2328 O O . GLY B 1 61 ? -15.227 -22.578 -10.883 1 96.25 61 GLY B O 1
ATOM 2329 N N . GLY B 1 62 ? -16.234 -24.625 -10.625 1 97.38 62 GLY B N 1
ATOM 2330 C CA . GLY B 1 62 ? -14.984 -25.375 -10.648 1 97.38 62 GLY B CA 1
ATOM 2331 C C . GLY B 1 62 ? -14.352 -25.5 -9.281 1 97.38 62 GLY B C 1
ATOM 2332 O O . GLY B 1 62 ? -15.008 -25.312 -8.258 1 97.38 62 GLY B O 1
ATOM 2333 N N . GLU B 1 63 ? -13.062 -26 -9.398 1 97.69 63 GLU B N 1
ATOM 2334 C CA . GLU B 1 63 ? -12.398 -26.281 -8.125 1 97.69 63 GLU B CA 1
ATOM 2335 C C . GLU B 1 63 ? -10.953 -25.781 -8.141 1 97.69 63 GLU B C 1
ATOM 2337 O O . GLU B 1 63 ? -10.297 -25.797 -9.188 1 97.69 63 GLU B O 1
ATOM 2342 N N . ILE B 1 64 ? -10.578 -25.375 -6.961 1 97.06 64 ILE B N 1
ATOM 2343 C CA . ILE B 1 64 ? -9.18 -25.062 -6.715 1 97.06 64 ILE B CA 1
ATOM 2344 C C . ILE B 1 64 ? -8.656 -25.891 -5.551 1 97.06 64 ILE B C 1
ATOM 2346 O O . ILE B 1 64 ? -9.273 -25.938 -4.484 1 97.06 64 ILE B O 1
ATOM 2350 N N . TRP B 1 65 ? -7.586 -26.578 -5.801 1 97.06 65 TRP B N 1
ATOM 2351 C CA . TRP B 1 65 ? -6.918 -27.375 -4.785 1 97.06 65 TRP B CA 1
ATOM 2352 C C . TRP B 1 65 ? -5.523 -26.828 -4.488 1 97.06 65 TRP B C 1
ATOM 2354 O O . TRP B 1 65 ? -4.746 -26.562 -5.402 1 97.06 65 TRP B O 1
ATOM 2364 N N . LEU B 1 66 ? -5.242 -26.625 -3.211 1 96.44 66 LEU B N 1
ATOM 2365 C CA . LEU B 1 66 ? -3.939 -26.172 -2.732 1 96.44 66 LEU B CA 1
ATOM 2366 C C . LEU B 1 66 ? -3.307 -27.219 -1.817 1 96.44 66 LEU B C 1
ATOM 2368 O O . LEU B 1 66 ? -3.867 -27.547 -0.771 1 96.44 66 LEU B O 1
ATOM 2372 N N . LYS B 1 67 ? -2.182 -27.734 -2.17 1 95.5 67 LYS B N 1
ATOM 2373 C CA . LYS B 1 67 ? -1.479 -28.766 -1.419 1 95.5 67 LYS B CA 1
ATOM 2374 C C . LYS B 1 67 ? -2.404 -29.938 -1.097 1 95.5 67 LYS B C 1
ATOM 2376 O O . LYS B 1 67 ? -2.447 -30.406 0.042 1 95.5 67 LYS B O 1
ATOM 2381 N N . GLY B 1 68 ? -3.203 -30.234 -2.047 1 94.62 68 GLY B N 1
ATOM 2382 C CA . GLY B 1 68 ? -4.066 -31.391 -1.928 1 94.62 68 GLY B CA 1
ATOM 2383 C C . GLY B 1 68 ? -5.359 -31.109 -1.193 1 94.62 68 GLY B C 1
ATOM 2384 O O . GLY B 1 68 ? -6.211 -31.984 -1.051 1 94.62 68 GLY B O 1
ATOM 2385 N N . GLN B 1 69 ? -5.539 -29.953 -0.752 1 94.56 69 GLN B N 1
ATOM 2386 C CA . GLN B 1 69 ? -6.758 -29.594 -0.042 1 94.56 69 GLN B CA 1
ATOM 2387 C C . GLN B 1 69 ? -7.676 -28.75 -0.927 1 94.56 69 GLN B C 1
ATOM 2389 O O . GLN B 1 69 ? -7.234 -27.781 -1.543 1 94.56 69 GLN B O 1
ATOM 2394 N N . ASN B 1 70 ? -8.906 -29.156 -0.977 1 96.25 70 ASN B N 1
ATOM 2395 C CA . ASN B 1 70 ? -9.891 -28.391 -1.727 1 96.25 70 ASN B CA 1
ATOM 2396 C C . ASN B 1 70 ? -10.242 -27.078 -1.012 1 96.25 70 ASN B C 1
ATOM 2398 O O . ASN B 1 70 ? -10.805 -27.109 0.082 1 96.25 70 ASN B O 1
ATOM 2402 N N . ILE B 1 71 ? -9.914 -25.969 -1.657 1 94.62 71 ILE B N 1
ATOM 2403 C CA . ILE B 1 71 ? -10.102 -24.688 -0.977 1 94.62 71 ILE B CA 1
ATOM 2404 C C . ILE B 1 71 ? -11.203 -23.891 -1.675 1 94.62 71 ILE B C 1
ATOM 2406 O O . ILE B 1 71 ? -11.375 -22.703 -1.408 1 94.62 71 ILE B O 1
ATOM 2410 N N . THR B 1 72 ? -11.977 -24.484 -2.479 1 93.06 72 THR B N 1
ATOM 2411 C CA . THR B 1 72 ? -12.984 -23.812 -3.291 1 93.06 72 THR B CA 1
ATOM 2412 C C . THR B 1 72 ? -14.047 -23.156 -2.408 1 93.06 72 THR B C 1
ATOM 2414 O O . THR B 1 72 ? -14.484 -22.047 -2.68 1 93.06 72 THR B O 1
ATOM 2417 N N . ARG B 1 73 ? -14.414 -23.859 -1.36 1 87.94 73 ARG B N 1
ATOM 2418 C CA . ARG B 1 73 ? -15.523 -23.406 -0.527 1 87.94 73 ARG B CA 1
ATOM 2419 C C . ARG B 1 73 ? -15.031 -22.906 0.829 1 87.94 73 ARG B C 1
ATOM 2421 O O . ARG B 1 73 ? -15.766 -22.953 1.816 1 87.94 73 ARG B O 1
ATOM 2428 N N . ALA B 1 74 ? -13.773 -22.531 0.815 1 91.31 74 ALA B N 1
ATOM 2429 C CA . ALA B 1 74 ? -13.25 -22.016 2.07 1 91.31 74 ALA B CA 1
ATOM 2430 C C . ALA B 1 74 ? -14.023 -20.766 2.51 1 91.31 74 ALA B C 1
ATOM 2432 O O . ALA B 1 74 ? -14.422 -19.953 1.679 1 91.31 74 ALA B O 1
ATOM 2433 N N . THR B 1 75 ? -14.25 -20.656 3.836 1 91 75 THR B N 1
ATOM 2434 C CA . THR B 1 75 ? -14.891 -19.469 4.395 1 91 75 THR B CA 1
ATOM 2435 C C . THR B 1 75 ? -13.984 -18.25 4.262 1 91 75 THR B C 1
ATOM 2437 O O . THR B 1 75 ? -12.781 -18.391 4.016 1 91 75 THR B O 1
ATOM 2440 N N . PRO B 1 76 ? -14.555 -17.094 4.418 1 88.31 76 PRO B N 1
ATOM 2441 C CA . PRO B 1 76 ? -13.727 -15.898 4.367 1 88.31 76 PRO B CA 1
ATOM 2442 C C . PRO B 1 76 ? -12.57 -15.938 5.367 1 88.31 76 PRO B C 1
ATOM 2444 O O . PRO B 1 76 ? -11.445 -15.547 5.035 1 88.31 76 PRO B O 1
ATOM 2447 N N . LYS B 1 77 ? -12.859 -16.438 6.477 1 89.19 77 LYS B N 1
ATOM 2448 C CA . LYS B 1 77 ? -11.828 -16.531 7.512 1 89.19 77 LYS B CA 1
ATOM 2449 C C . LYS B 1 77 ? -10.742 -17.516 7.113 1 89.19 77 LYS B C 1
ATOM 2451 O O . LYS B 1 77 ? -9.555 -17.25 7.285 1 89.19 77 LYS B O 1
ATOM 2456 N N . GLU B 1 78 ? -11.164 -18.625 6.574 1 92.62 78 GLU B N 1
ATOM 2457 C CA . GLU B 1 78 ? -10.219 -19.641 6.129 1 92.62 78 GLU B CA 1
ATOM 2458 C C . GLU B 1 78 ? -9.375 -19.125 4.961 1 92.62 78 GLU B C 1
ATOM 2460 O O . GLU B 1 78 ? -8.164 -19.359 4.918 1 92.62 78 GLU B O 1
ATOM 2465 N N . ARG B 1 79 ? -10.016 -18.484 4.062 1 93.75 79 ARG B N 1
ATOM 2466 C CA . ARG B 1 79 ? -9.305 -17.922 2.924 1 93.75 79 ARG B CA 1
ATOM 2467 C C . ARG B 1 79 ? -8.242 -16.922 3.385 1 93.75 79 ARG B C 1
ATOM 2469 O O . ARG B 1 79 ? -7.117 -16.938 2.879 1 93.75 79 ARG B O 1
ATOM 2476 N N . ALA B 1 80 ? -8.609 -16.125 4.352 1 91.62 80 ALA B N 1
ATOM 2477 C CA . ALA B 1 80 ? -7.664 -15.141 4.879 1 91.62 80 ALA B CA 1
ATOM 2478 C C . ALA B 1 80 ? -6.457 -15.828 5.516 1 91.62 80 ALA B C 1
ATOM 2480 O O . ALA B 1 80 ? -5.316 -15.414 5.297 1 91.62 80 ALA B O 1
ATOM 2481 N N . ARG B 1 81 ? -6.762 -16.812 6.223 1 92.56 81 ARG B N 1
ATOM 2482 C CA . ARG B 1 81 ? -5.695 -17.562 6.871 1 92.56 81 ARG B CA 1
ATOM 2483 C C . ARG B 1 81 ? -4.77 -18.203 5.844 1 92.56 81 ARG B C 1
ATOM 2485 O O . ARG B 1 81 ? -3.545 -18.078 5.949 1 92.56 81 ARG B O 1
ATOM 2492 N N . LEU B 1 82 ? -5.359 -18.812 4.871 1 94.44 82 LEU B N 1
ATOM 2493 C CA . LEU B 1 82 ? -4.578 -19.469 3.828 1 94.44 82 LEU B CA 1
ATOM 2494 C C . LEU B 1 82 ? -3.77 -18.453 3.027 1 94.44 82 LEU B C 1
ATOM 2496 O O . LEU B 1 82 ? -2.607 -18.703 2.695 1 94.44 82 LEU B O 1
ATOM 2500 N N . ARG B 1 83 ? -4.352 -17.375 2.752 1 94.69 83 ARG B N 1
ATOM 2501 C CA . ARG B 1 83 ? -3.672 -16.328 2.012 1 94.69 83 ARG B CA 1
ATOM 2502 C C . ARG B 1 83 ? -2.441 -15.828 2.766 1 94.69 83 ARG B C 1
ATOM 2504 O O . ARG B 1 83 ? -1.374 -15.656 2.172 1 94.69 83 ARG B O 1
ATOM 2511 N N . ASN B 1 84 ? -2.607 -15.648 3.986 1 94.06 84 ASN B N 1
ATOM 2512 C CA . ASN B 1 84 ? -1.516 -15.125 4.801 1 94.06 84 ASN B CA 1
ATOM 2513 C C . ASN B 1 84 ? -0.413 -16.156 4.992 1 94.06 84 ASN B C 1
ATOM 2515 O O . ASN B 1 84 ? 0.772 -15.828 4.977 1 94.06 84 ASN B O 1
ATOM 2519 N N . LYS B 1 85 ? -0.792 -17.375 5.043 1 93.81 85 LYS B N 1
ATOM 2520 C CA . LYS B 1 85 ? 0.155 -18.438 5.387 1 93.81 85 LYS B CA 1
ATOM 2521 C C . LYS B 1 85 ? 0.812 -19 4.137 1 93.81 85 LYS B C 1
ATOM 2523 O O . LYS B 1 85 ? 2.014 -19.281 4.133 1 93.81 85 LYS B O 1
ATOM 2528 N N . GLU B 1 86 ? 0.036 -19.188 3.133 1 96.56 86 GLU B N 1
ATOM 2529 C CA . GLU B 1 86 ? 0.489 -20.016 2.018 1 96.56 86 GLU B CA 1
ATOM 2530 C C . GLU B 1 86 ? 0.874 -19.156 0.816 1 96.56 86 GLU B C 1
ATOM 2532 O O . GLU B 1 86 ? 1.533 -19.625 -0.109 1 96.56 86 GLU B O 1
ATOM 2537 N N . LEU B 1 87 ? 0.469 -17.906 0.893 1 97.44 87 LEU B N 1
ATOM 2538 C CA . LEU B 1 87 ? 0.617 -17.125 -0.331 1 97.44 87 LEU B CA 1
ATOM 2539 C C . LEU B 1 87 ? 1.357 -15.82 -0.057 1 97.44 87 LEU B C 1
ATOM 2541 O O . LEU B 1 87 ? 1.161 -15.195 0.989 1 97.44 87 LEU B O 1
ATOM 2545 N N . GLY B 1 88 ? 2.213 -15.438 -0.94 1 97.5 88 GLY B N 1
ATOM 2546 C CA . GLY B 1 88 ? 2.799 -14.109 -1.043 1 97.5 88 GLY B CA 1
ATOM 2547 C C . GLY B 1 88 ? 2.406 -13.383 -2.314 1 97.5 88 GLY B C 1
ATOM 2548 O O . GLY B 1 88 ? 2.061 -14.016 -3.316 1 97.5 88 GLY B O 1
ATOM 2549 N N . PHE B 1 89 ? 2.488 -12.086 -2.248 1 97.19 89 PHE B N 1
ATOM 2550 C CA . PHE B 1 89 ? 2.014 -11.32 -3.391 1 97.19 89 PHE B CA 1
ATOM 2551 C C . PHE B 1 89 ? 2.994 -10.203 -3.742 1 97.19 89 PHE B C 1
ATOM 2553 O O . PHE B 1 89 ? 3.537 -9.547 -2.854 1 97.19 89 PHE B O 1
ATOM 2560 N N . ILE B 1 90 ? 3.207 -10.109 -4.988 1 96.56 90 ILE B N 1
ATOM 2561 C CA . ILE B 1 90 ? 3.961 -9 -5.562 1 96.56 90 ILE B CA 1
ATOM 2562 C C . ILE B 1 90 ? 3.107 -8.281 -6.605 1 96.56 90 ILE B C 1
ATOM 2564 O O . ILE B 1 90 ? 2.557 -8.914 -7.508 1 96.56 90 ILE B O 1
ATOM 2568 N N . PHE B 1 91 ? 2.994 -6.98 -6.438 1 93.56 91 PHE B N 1
ATOM 2569 C CA . PHE B 1 91 ? 2.188 -6.191 -7.359 1 93.56 91 PHE B CA 1
ATOM 2570 C C . PHE B 1 91 ? 3.055 -5.199 -8.125 1 93.56 91 PHE B C 1
ATOM 2572 O O . PHE B 1 91 ? 4.168 -4.887 -7.703 1 93.56 91 PHE B O 1
ATOM 2579 N N . GLN B 1 92 ? 2.426 -4.727 -9.156 1 88.75 92 GLN B N 1
ATOM 2580 C CA . GLN B 1 92 ? 3.09 -3.734 -10 1 88.75 92 GLN B CA 1
ATOM 2581 C C . GLN B 1 92 ? 3.377 -2.455 -9.219 1 88.75 92 GLN B C 1
ATOM 2583 O O . GLN B 1 92 ? 4.461 -1.88 -9.336 1 88.75 92 GLN B O 1
ATOM 2588 N N . PHE B 1 93 ? 2.455 -1.993 -8.344 1 89.81 93 PHE B N 1
ATOM 2589 C CA . PHE B 1 93 ? 2.615 -0.758 -7.586 1 89.81 93 PHE B CA 1
ATOM 2590 C C . PHE B 1 93 ? 3.15 -1.046 -6.188 1 89.81 93 PHE B C 1
ATOM 2592 O O . PHE B 1 93 ? 2.938 -0.26 -5.262 1 89.81 93 PHE B O 1
ATOM 2599 N N . HIS B 1 94 ? 3.865 -1.902 -5.973 1 92.75 94 HIS B N 1
ATOM 2600 C CA . HIS B 1 94 ? 4.562 -2.418 -4.801 1 92.75 94 HIS B CA 1
ATOM 2601 C C . HIS B 1 94 ? 3.672 -2.371 -3.566 1 92.75 94 HIS B C 1
ATOM 2603 O O . HIS B 1 94 ? 3.775 -3.23 -2.688 1 92.75 94 HIS B O 1
ATOM 2609 N N . HIS B 1 95 ? 2.811 -1.276 -3.438 1 94.31 95 HIS B N 1
ATOM 2610 C CA . HIS B 1 95 ? 1.898 -1.053 -2.32 1 94.31 95 HIS B CA 1
ATOM 2611 C C . HIS B 1 95 ? 2.654 -0.985 -0.998 1 94.31 95 HIS B C 1
ATOM 2613 O O . HIS B 1 95 ? 2.211 -1.549 0.005 1 94.31 95 HIS B O 1
ATOM 2619 N N . LEU B 1 96 ? 3.795 -0.42 -1.076 1 96.94 96 LEU B N 1
ATOM 2620 C CA . LEU B 1 96 ? 4.508 -0.152 0.168 1 96.94 96 LEU B CA 1
ATOM 2621 C C . LEU B 1 96 ? 3.902 1.045 0.894 1 96.94 96 LEU B C 1
ATOM 2623 O O . LEU B 1 96 ? 3.494 2.02 0.259 1 96.94 96 LEU B O 1
ATOM 2627 N N . LEU B 1 97 ? 3.834 0.973 2.178 1 95.75 97 LEU B N 1
ATOM 2628 C CA . LEU B 1 97 ? 3.363 2.102 2.973 1 95.75 97 LEU B CA 1
ATOM 2629 C C . LEU B 1 97 ? 4.469 3.137 3.152 1 95.75 97 LEU B C 1
ATOM 2631 O O . LEU B 1 97 ? 5.492 2.857 3.781 1 95.75 97 LEU B O 1
ATOM 2635 N N . PRO B 1 98 ? 4.246 4.34 2.736 1 94.81 98 PRO B N 1
ATOM 2636 C CA . PRO B 1 98 ? 5.316 5.34 2.67 1 94.81 98 PRO B CA 1
ATOM 2637 C C . PRO B 1 98 ? 5.781 5.797 4.051 1 94.81 98 PRO B C 1
ATOM 2639 O O . PRO B 1 98 ? 6.895 6.316 4.191 1 94.81 98 PRO B O 1
ATOM 2642 N N . GLU B 1 99 ? 4.996 5.68 5.051 1 94.06 99 GLU B N 1
ATOM 2643 C CA . GLU B 1 99 ? 5.336 6.18 6.379 1 94.06 99 GLU B CA 1
ATOM 2644 C C . GLU B 1 99 ? 6.211 5.184 7.137 1 94.06 99 GLU B C 1
ATOM 2646 O O . GLU B 1 99 ? 6.77 5.516 8.188 1 94.06 99 GLU B O 1
ATOM 2651 N N . PHE B 1 100 ? 6.371 4.004 6.574 1 95.88 100 PHE B N 1
ATOM 2652 C CA . PHE B 1 100 ? 7.168 2.975 7.23 1 95.88 100 PHE B CA 1
ATOM 2653 C C . PHE B 1 100 ? 8.422 2.66 6.418 1 95.88 100 PHE B C 1
ATOM 2655 O O . PHE B 1 100 ? 8.438 2.852 5.199 1 95.88 100 PHE B O 1
ATOM 2662 N N . ASN B 1 101 ? 9.469 2.215 7.156 1 96.69 101 ASN B N 1
ATOM 2663 C CA . ASN B 1 101 ? 10.695 1.854 6.457 1 96.69 101 ASN B CA 1
ATOM 2664 C C . ASN B 1 101 ? 10.609 0.45 5.863 1 96.69 101 ASN B C 1
ATOM 2666 O O . ASN B 1 101 ? 9.578 -0.216 5.977 1 96.69 101 ASN B O 1
ATOM 2670 N N . ALA B 1 102 ? 11.711 0.026 5.211 1 98.06 102 ALA B N 1
ATOM 2671 C CA . ALA B 1 102 ? 11.734 -1.259 4.516 1 98.06 102 ALA B CA 1
ATOM 2672 C C . ALA B 1 102 ? 11.453 -2.408 5.48 1 98.06 102 ALA B C 1
ATOM 2674 O O . ALA B 1 102 ? 10.641 -3.285 5.191 1 98.06 102 ALA B O 1
ATOM 2675 N N . VAL B 1 103 ? 12.094 -2.383 6.625 1 98.25 103 VAL B N 1
ATOM 2676 C CA . VAL B 1 103 ? 11.93 -3.449 7.609 1 98.25 103 VAL B CA 1
ATOM 2677 C C . VAL B 1 103 ? 10.469 -3.521 8.055 1 98.25 103 VAL B C 1
ATOM 2679 O O . VAL B 1 103 ? 9.867 -4.598 8.062 1 98.25 103 VAL B O 1
ATOM 2682 N N . GLU B 1 104 ? 9.898 -2.404 8.367 1 97.62 104 GLU B N 1
ATOM 2683 C CA . GLU B 1 104 ? 8.531 -2.34 8.859 1 97.62 104 GLU B CA 1
ATOM 2684 C C . GLU B 1 104 ? 7.539 -2.799 7.797 1 97.62 104 GLU B C 1
ATOM 2686 O O . GLU B 1 104 ? 6.559 -3.479 8.109 1 97.62 104 GLU B O 1
ATOM 2691 N N . ASN B 1 105 ? 7.758 -2.465 6.609 1 98.25 105 ASN B N 1
ATOM 2692 C CA . ASN B 1 105 ? 6.906 -2.922 5.516 1 98.25 105 ASN B CA 1
ATOM 2693 C C . ASN B 1 105 ? 6.922 -4.445 5.391 1 98.25 105 ASN B C 1
ATOM 2695 O O . ASN B 1 105 ? 5.883 -5.062 5.164 1 98.25 105 ASN B O 1
ATOM 2699 N N . VAL B 1 106 ? 8.047 -5.016 5.57 1 98.56 106 VAL B N 1
ATOM 2700 C CA . VAL B 1 106 ? 8.203 -6.457 5.406 1 98.56 106 VAL B CA 1
ATOM 2701 C C . VAL B 1 106 ? 7.621 -7.184 6.617 1 98.56 106 VAL B C 1
ATOM 2703 O O . VAL B 1 106 ? 7.156 -8.32 6.504 1 98.56 106 VAL B O 1
ATOM 2706 N N . MET B 1 107 ? 7.523 -6.523 7.703 1 98.25 107 MET B N 1
ATOM 2707 C CA . MET B 1 107 ? 7.039 -7.129 8.945 1 98.25 107 MET B CA 1
ATOM 2708 C C . MET B 1 107 ? 5.527 -7.328 8.898 1 98.25 107 MET B C 1
ATOM 2710 O O . MET B 1 107 ? 4.98 -8.125 9.664 1 98.25 107 MET B O 1
ATOM 2714 N N . MET B 1 108 ? 4.863 -6.66 8.102 1 97 108 MET B N 1
ATOM 2715 C CA . MET B 1 108 ? 3.418 -6.48 8.195 1 97 108 MET B CA 1
ATOM 2716 C C . MET B 1 108 ? 2.693 -7.816 8.102 1 97 108 MET B C 1
ATOM 2718 O O . MET B 1 108 ? 1.879 -8.148 8.969 1 97 108 MET B O 1
ATOM 2722 N N . PRO B 1 109 ? 2.984 -8.633 7.094 1 96.88 109 PRO B N 1
ATOM 2723 C CA . PRO B 1 109 ? 2.275 -9.906 7.027 1 96.88 109 PRO B CA 1
ATOM 2724 C C . PRO B 1 109 ? 2.547 -10.797 8.242 1 96.88 109 PRO B C 1
ATOM 2726 O O . PRO B 1 109 ? 1.667 -11.547 8.672 1 96.88 109 PRO B O 1
ATOM 2729 N N . LEU B 1 110 ? 3.717 -10.742 8.828 1 97.81 110 LEU B N 1
ATOM 2730 C CA . LEU B 1 110 ? 4.078 -11.531 10 1 97.81 110 LEU B CA 1
ATOM 2731 C C . LEU B 1 110 ? 3.295 -11.078 11.227 1 97.81 110 LEU B C 1
ATOM 2733 O O . LEU B 1 110 ? 2.781 -11.906 11.977 1 97.81 110 LEU B O 1
ATOM 2737 N N . LEU B 1 111 ? 3.195 -9.789 11.336 1 97.31 111 LEU B N 1
ATOM 2738 C CA . LEU B 1 111 ? 2.48 -9.234 12.484 1 97.31 111 LEU B CA 1
ATOM 2739 C C . LEU B 1 111 ? 0.995 -9.57 12.406 1 97.31 111 LEU B C 1
ATOM 2741 O O . LEU B 1 111 ? 0.382 -9.906 13.422 1 97.31 111 LEU B O 1
ATOM 2745 N N . ILE B 1 112 ? 0.466 -9.5 11.266 1 95.25 112 ILE B N 1
ATOM 2746 C CA . ILE B 1 112 ? -0.938 -9.844 11.07 1 95.25 112 ILE B CA 1
ATOM 2747 C C . ILE B 1 112 ? -1.16 -11.32 11.406 1 95.25 112 ILE B C 1
ATOM 2749 O O . ILE B 1 112 ? -2.197 -11.68 11.969 1 95.25 112 ILE B O 1
ATOM 2753 N N . ALA B 1 113 ? -0.161 -12.148 11.148 1 94.5 113 ALA B N 1
ATOM 2754 C CA . ALA B 1 113 ? -0.238 -13.578 11.414 1 94.5 113 ALA B CA 1
ATOM 2755 C C . ALA B 1 113 ? -0.038 -13.875 12.898 1 94.5 113 ALA B C 1
ATOM 2757 O O . ALA B 1 113 ? -0.188 -15.016 13.336 1 94.5 113 ALA B O 1
ATOM 2758 N N . GLY B 1 114 ? 0.399 -12.906 13.656 1 95.06 114 GLY B N 1
ATOM 2759 C CA . GLY B 1 114 ? 0.535 -13.078 15.094 1 95.06 114 GLY B CA 1
ATOM 2760 C C . GLY B 1 114 ? 1.955 -13.391 15.531 1 95.06 114 GLY B C 1
ATOM 2761 O O . GLY B 1 114 ? 2.189 -13.789 16.672 1 95.06 114 GLY B O 1
ATOM 2762 N N . VAL B 1 115 ? 2.826 -13.242 14.633 1 95.88 115 VAL B N 1
ATOM 2763 C CA . VAL B 1 115 ? 4.23 -13.445 14.977 1 95.88 115 VAL B CA 1
ATOM 2764 C C . VAL B 1 115 ? 4.703 -12.336 15.914 1 95.88 115 VAL B C 1
ATOM 2766 O O . VAL B 1 115 ? 4.336 -11.172 15.734 1 95.88 115 VAL B O 1
ATOM 2769 N N . ASP B 1 116 ? 5.559 -12.75 16.812 1 95.88 116 ASP B N 1
ATOM 2770 C CA . ASP B 1 116 ? 6.121 -11.781 17.75 1 95.88 116 ASP B CA 1
ATOM 2771 C C . ASP B 1 116 ? 6.895 -10.688 17.016 1 95.88 116 ASP B C 1
ATOM 2773 O O . ASP B 1 116 ? 7.598 -10.969 16.047 1 95.88 116 ASP B O 1
ATOM 2777 N N . ARG B 1 117 ? 6.801 -9.516 17.547 1 96.06 117 ARG B N 1
ATOM 2778 C CA . ARG B 1 117 ? 7.363 -8.336 16.891 1 96.06 117 ARG B CA 1
ATOM 2779 C C . ARG B 1 117 ? 8.859 -8.5 16.656 1 96.06 117 ARG B C 1
ATOM 2781 O O . ARG B 1 117 ? 9.367 -8.188 15.586 1 96.06 117 ARG B O 1
ATOM 2788 N N . ASP B 1 118 ? 9.57 -8.945 17.656 1 96.94 118 ASP B N 1
ATOM 2789 C CA . ASP B 1 118 ? 11.016 -9.102 17.531 1 96.94 118 ASP B CA 1
ATOM 2790 C C . ASP B 1 118 ? 11.359 -10.164 16.5 1 96.94 118 ASP B C 1
ATOM 2792 O O . ASP B 1 118 ? 12.281 -9.977 15.695 1 96.94 118 ASP B O 1
ATOM 2796 N N . GLU B 1 119 ? 10.656 -11.242 16.547 1 97.81 119 GLU B N 1
ATOM 2797 C CA . GLU B 1 119 ? 10.859 -12.289 15.539 1 97.81 119 GLU B CA 1
ATOM 2798 C C . GLU B 1 119 ? 10.547 -11.773 14.141 1 97.81 119 GLU B C 1
ATOM 2800 O O . GLU B 1 119 ? 11.281 -12.055 13.188 1 97.81 119 GLU B O 1
ATOM 2805 N N . ALA B 1 120 ? 9.438 -11.055 14.047 1 98.12 120 ALA B N 1
ATOM 2806 C CA . ALA B 1 120 ? 9.062 -10.469 12.766 1 98.12 120 ALA B CA 1
ATOM 2807 C C . ALA B 1 120 ? 10.164 -9.555 12.234 1 98.12 120 ALA B C 1
ATOM 2809 O O . ALA B 1 120 ? 10.5 -9.594 11.047 1 98.12 120 ALA B O 1
ATOM 2810 N N . ARG B 1 121 ? 10.742 -8.766 13.117 1 97.81 121 ARG B N 1
ATOM 2811 C CA . ARG B 1 121 ? 11.812 -7.844 12.742 1 97.81 121 ARG B CA 1
ATOM 2812 C C . ARG B 1 121 ? 13.039 -8.609 12.258 1 97.81 121 ARG B C 1
ATOM 2814 O O . ARG B 1 121 ? 13.609 -8.273 11.219 1 97.81 121 ARG B O 1
ATOM 2821 N N . ASP B 1 122 ? 13.383 -9.602 12.969 1 98.44 122 ASP B N 1
ATOM 2822 C CA . ASP B 1 122 ? 14.562 -10.391 12.609 1 98.44 122 ASP B CA 1
ATOM 2823 C C . ASP B 1 122 ? 14.383 -11.07 11.258 1 98.44 122 ASP B C 1
ATOM 2825 O O . ASP B 1 122 ? 15.289 -11.047 10.422 1 98.44 122 ASP B O 1
ATOM 2829 N N . ARG B 1 123 ? 13.227 -11.617 11.031 1 98 123 ARG B N 1
ATOM 2830 C CA . ARG B 1 123 ? 12.93 -12.258 9.75 1 98 123 ARG B CA 1
ATOM 2831 C C . ARG B 1 123 ? 12.945 -11.25 8.609 1 98 123 ARG B C 1
ATOM 2833 O O . ARG B 1 123 ? 13.492 -11.523 7.539 1 98 123 ARG B O 1
ATOM 2840 N N . ALA B 1 124 ? 12.359 -10.117 8.867 1 98.56 124 ALA B N 1
ATOM 2841 C CA . ALA B 1 124 ? 12.32 -9.062 7.863 1 98.56 124 ALA B CA 1
ATOM 2842 C C . ALA B 1 124 ? 13.727 -8.617 7.477 1 98.56 124 ALA B C 1
ATOM 2844 O O . ALA B 1 124 ? 14.039 -8.484 6.289 1 98.56 124 ALA B O 1
ATOM 2845 N N . ILE B 1 125 ? 14.539 -8.43 8.461 1 98.44 125 ILE B N 1
ATOM 2846 C CA . ILE B 1 125 ? 15.914 -7.98 8.234 1 98.44 125 ILE B CA 1
ATOM 2847 C C . ILE B 1 125 ? 16.672 -9.031 7.422 1 98.44 125 ILE B C 1
ATOM 2849 O O . ILE B 1 125 ? 17.344 -8.703 6.441 1 98.44 125 ILE B O 1
ATOM 2853 N N . ALA B 1 126 ? 16.531 -10.297 7.781 1 98.06 126 ALA B N 1
ATOM 2854 C CA . ALA B 1 126 ? 17.203 -11.391 7.07 1 98.06 126 ALA B CA 1
ATOM 2855 C C . ALA B 1 126 ? 16.766 -11.438 5.609 1 98.06 126 ALA B C 1
ATOM 2857 O O . ALA B 1 126 ? 17.609 -11.594 4.715 1 98.06 126 ALA B O 1
ATOM 2858 N N . LEU B 1 127 ? 15.523 -11.258 5.352 1 97.69 127 LEU B N 1
ATOM 2859 C CA . LEU B 1 127 ? 14.992 -11.312 3.994 1 97.69 127 LEU B CA 1
ATOM 2860 C C . LEU B 1 127 ? 15.477 -10.125 3.172 1 97.69 127 LEU B C 1
ATOM 2862 O O . LEU B 1 127 ? 15.812 -10.273 1.995 1 97.69 127 LEU B O 1
ATOM 2866 N N . LEU B 1 128 ? 15.484 -8.969 3.801 1 98.44 128 LEU B N 1
ATOM 2867 C CA . LEU B 1 128 ? 15.961 -7.777 3.104 1 98.44 128 LEU B CA 1
ATOM 2868 C C . LEU B 1 128 ? 17.438 -7.922 2.727 1 98.44 128 LEU B C 1
ATOM 2870 O O . LEU B 1 128 ? 17.844 -7.477 1.654 1 98.44 128 LEU B O 1
ATOM 2874 N N . GLN B 1 129 ? 18.172 -8.516 3.605 1 97.81 129 GLN B N 1
ATOM 2875 C CA . GLN B 1 129 ? 19.562 -8.805 3.283 1 97.81 129 GLN B CA 1
ATOM 2876 C C . GLN B 1 129 ? 19.672 -9.773 2.107 1 97.81 129 GLN B C 1
ATOM 2878 O O . GLN B 1 129 ? 20.484 -9.586 1.208 1 97.81 129 GLN B O 1
ATOM 2883 N N . GLU B 1 130 ? 18.859 -10.758 2.078 1 95.19 130 GLU B N 1
ATOM 2884 C CA . GLU B 1 130 ? 18.859 -11.766 1.022 1 95.19 130 GLU B CA 1
ATOM 2885 C C . GLU B 1 130 ? 18.531 -11.148 -0.334 1 95.19 130 GLU B C 1
ATOM 2887 O O . GLU B 1 130 ? 19.062 -11.586 -1.36 1 95.19 130 GLU B O 1
ATOM 2892 N N . VAL B 1 131 ? 17.719 -10.102 -0.298 1 96.38 131 VAL B N 1
ATOM 2893 C CA . VAL B 1 131 ? 17.344 -9.5 -1.576 1 96.38 131 VAL B CA 1
ATOM 2894 C C . VAL B 1 131 ? 18.281 -8.344 -1.893 1 96.38 131 VAL B C 1
ATOM 2896 O O . VAL B 1 131 ? 18 -7.527 -2.777 1 96.38 131 VAL B O 1
ATOM 2899 N N . GLY B 1 132 ? 19.297 -8.156 -1.149 1 96.25 132 GLY B N 1
ATOM 2900 C CA . GLY B 1 132 ? 20.359 -7.215 -1.465 1 96.25 132 GLY B CA 1
ATOM 2901 C C . GLY B 1 132 ? 20.094 -5.82 -0.934 1 96.25 132 GLY B C 1
ATOM 2902 O O . GLY B 1 132 ? 20.531 -4.832 -1.521 1 96.25 132 GLY B O 1
ATOM 2903 N N . LEU B 1 133 ? 19.359 -5.758 0.194 1 97.88 133 LEU B N 1
ATOM 2904 C CA . LEU B 1 133 ? 19 -4.445 0.725 1 97.88 133 LEU B CA 1
ATOM 2905 C C . LEU B 1 133 ? 19.516 -4.285 2.154 1 97.88 133 LEU B C 1
ATOM 2907 O O . LEU B 1 133 ? 18.859 -3.639 2.979 1 97.88 133 LEU B O 1
ATOM 2911 N N . ALA B 1 134 ? 20.641 -4.902 2.469 1 97.56 134 ALA B N 1
ATOM 2912 C CA . ALA B 1 134 ? 21.219 -4.852 3.805 1 97.56 134 ALA B CA 1
ATOM 2913 C C . ALA B 1 134 ? 21.5 -3.412 4.227 1 97.56 134 ALA B C 1
ATOM 2915 O O . ALA B 1 134 ? 21.422 -3.074 5.406 1 97.56 134 ALA B O 1
ATOM 2916 N N . ASP B 1 135 ? 21.797 -2.578 3.25 1 97.12 135 ASP B N 1
ATOM 2917 C CA . ASP B 1 135 ? 22.172 -1.201 3.559 1 97.12 135 ASP B CA 1
ATOM 2918 C C . ASP B 1 135 ? 20.969 -0.267 3.459 1 97.12 135 ASP B C 1
ATOM 2920 O O . ASP B 1 135 ? 21.109 0.956 3.523 1 97.12 135 ASP B O 1
ATOM 2924 N N . ARG B 1 136 ? 19.766 -0.773 3.291 1 96.75 136 ARG B N 1
ATOM 2925 C CA . ARG B 1 136 ? 18.578 0.051 3.051 1 96.75 136 ARG B CA 1
ATOM 2926 C C . ARG B 1 136 ? 17.453 -0.311 4.012 1 96.75 136 ARG B C 1
ATOM 2928 O O . ARG B 1 136 ? 16.281 -0.031 3.74 1 96.75 136 ARG B O 1
ATOM 2935 N N . LEU B 1 137 ? 17.812 -0.906 5.109 1 96.81 137 LEU B N 1
ATOM 2936 C CA . LEU B 1 137 ? 16.859 -1.466 6.051 1 96.81 137 LEU B CA 1
ATOM 2937 C C . LEU B 1 137 ? 15.922 -0.381 6.586 1 96.81 137 LEU B C 1
ATOM 2939 O O . LEU B 1 137 ? 14.719 -0.603 6.727 1 96.81 137 LEU B O 1
ATOM 2943 N N . MET B 1 138 ? 16.453 0.779 6.789 1 94.56 138 MET B N 1
ATOM 2944 C CA . MET B 1 138 ? 15.695 1.826 7.465 1 94.56 138 MET B CA 1
ATOM 2945 C C . MET B 1 138 ? 15.188 2.861 6.465 1 94.56 138 MET B C 1
ATOM 2947 O O . MET B 1 138 ? 14.594 3.865 6.855 1 94.56 138 MET B O 1
ATOM 2951 N N . ASN B 1 139 ? 15.414 2.65 5.223 1 95.88 139 ASN B N 1
ATOM 2952 C CA . ASN B 1 139 ? 14.945 3.578 4.199 1 95.88 139 ASN B CA 1
ATOM 2953 C C . ASN B 1 139 ? 13.445 3.432 3.949 1 95.88 139 ASN B C 1
ATOM 2955 O O . ASN B 1 139 ? 12.922 2.318 3.951 1 95.88 139 ASN B O 1
ATOM 2959 N N . ARG B 1 140 ? 12.859 4.535 3.752 1 95.44 140 ARG B N 1
ATOM 2960 C CA . ARG B 1 140 ? 11.453 4.551 3.342 1 95.44 140 ARG B CA 1
ATOM 2961 C C . ARG B 1 140 ? 11.328 4.445 1.825 1 95.44 140 ARG B C 1
ATOM 2963 O O . ARG B 1 140 ? 12.305 4.645 1.1 1 95.44 140 ARG B O 1
ATOM 2970 N N . PRO B 1 141 ? 10.094 4.105 1.361 1 96.12 141 PRO B N 1
ATOM 2971 C CA . PRO B 1 141 ? 9.891 3.865 -0.07 1 96.12 141 PRO B CA 1
ATOM 2972 C C . PRO B 1 141 ? 10.336 5.039 -0.935 1 96.12 141 PRO B C 1
ATOM 2974 O O . PRO B 1 141 ? 10.906 4.84 -2.014 1 96.12 141 PRO B O 1
ATOM 2977 N N . ASN B 1 142 ? 10.164 6.254 -0.484 1 91.38 142 ASN B N 1
ATOM 2978 C CA . ASN B 1 142 ? 10.523 7.418 -1.286 1 91.38 142 ASN B CA 1
ATOM 2979 C C . ASN B 1 142 ? 12.031 7.617 -1.335 1 91.38 142 ASN B C 1
ATOM 2981 O O . ASN B 1 142 ? 12.531 8.422 -2.119 1 91.38 142 ASN B O 1
ATOM 2985 N N . GLN B 1 143 ? 12.75 6.918 -0.573 1 92.88 143 GLN B N 1
ATOM 2986 C CA . GLN B 1 143 ? 14.203 6.996 -0.524 1 92.88 143 GLN B CA 1
ATOM 2987 C C . GLN B 1 143 ? 14.844 5.832 -1.278 1 92.88 143 GLN B C 1
ATOM 2989 O O . GLN B 1 143 ? 16.062 5.637 -1.219 1 92.88 143 GLN B O 1
ATOM 2994 N N . LEU B 1 144 ? 14.031 5.016 -1.913 1 95.69 144 LEU B N 1
ATOM 2995 C CA . LEU B 1 144 ? 14.477 3.834 -2.645 1 95.69 144 LEU B CA 1
ATOM 2996 C C . LEU B 1 144 ? 14.172 3.971 -4.133 1 95.69 144 LEU B C 1
ATOM 2998 O O . LEU B 1 144 ? 13.195 4.617 -4.516 1 95.69 144 LEU B O 1
ATOM 3002 N N . SER B 1 145 ? 15.039 3.385 -4.922 1 94.56 145 SER B N 1
ATOM 3003 C CA . SER B 1 145 ? 14.742 3.318 -6.352 1 94.56 145 SER B CA 1
ATOM 3004 C C . SER B 1 145 ? 13.586 2.365 -6.633 1 94.56 145 SER B C 1
ATOM 3006 O O . SER B 1 145 ? 13.18 1.605 -5.754 1 94.56 145 SER B O 1
ATOM 3008 N N . GLY B 1 146 ? 13.07 2.436 -7.867 1 94.38 146 GLY B N 1
ATOM 3009 C CA . GLY B 1 146 ? 12.016 1.516 -8.266 1 94.38 146 GLY B CA 1
ATOM 3010 C C . GLY B 1 146 ? 12.391 0.059 -8.062 1 94.38 146 GLY B C 1
ATOM 3011 O O . GLY B 1 146 ? 11.602 -0.711 -7.5 1 94.38 146 GLY B O 1
ATOM 3012 N N . GLY B 1 147 ? 13.562 -0.257 -8.469 1 95 147 GLY B N 1
ATOM 3013 C CA . GLY B 1 147 ? 14.055 -1.615 -8.297 1 95 147 GLY B CA 1
ATOM 3014 C C . GLY B 1 147 ? 14.203 -2.012 -6.84 1 95 147 GLY B C 1
ATOM 3015 O O . GLY B 1 147 ? 13.93 -3.156 -6.469 1 95 147 GLY B O 1
ATOM 3016 N N . GLN B 1 148 ? 14.68 -1.055 -6.027 1 96.94 148 GLN B N 1
ATOM 3017 C CA . GLN B 1 148 ? 14.828 -1.318 -4.598 1 96.94 148 GLN B CA 1
ATOM 3018 C C . GLN B 1 148 ? 13.461 -1.508 -3.938 1 96.94 148 GLN B C 1
ATOM 3020 O O . GLN B 1 148 ? 13.281 -2.416 -3.121 1 96.94 148 GLN B O 1
ATOM 3025 N N . ASN B 1 149 ? 12.5 -0.701 -4.336 1 97.69 149 ASN B N 1
ATOM 3026 C CA . ASN B 1 149 ? 11.141 -0.855 -3.828 1 97.69 149 ASN B CA 1
ATOM 3027 C C . ASN B 1 149 ? 10.562 -2.223 -4.18 1 97.69 149 ASN B C 1
ATOM 3029 O O . ASN B 1 149 ? 9.914 -2.857 -3.35 1 97.69 149 ASN B O 1
ATOM 3033 N N . GLN B 1 150 ? 10.797 -2.639 -5.348 1 97.25 150 GLN B N 1
ATOM 3034 C CA . GLN B 1 150 ? 10.312 -3.947 -5.77 1 97.25 150 GLN B CA 1
ATOM 3035 C C . GLN B 1 150 ? 10.961 -5.066 -4.953 1 97.25 150 GLN B C 1
ATOM 3037 O O . GLN B 1 150 ? 10.297 -6.051 -4.609 1 97.25 150 GLN B O 1
ATOM 3042 N N . ARG B 1 151 ? 12.234 -4.914 -4.664 1 97.5 151 ARG B N 1
ATOM 3043 C CA . ARG B 1 151 ? 12.914 -5.914 -3.848 1 97.5 151 ARG B CA 1
ATOM 3044 C C . ARG B 1 151 ? 12.344 -5.949 -2.434 1 97.5 151 ARG B C 1
ATOM 3046 O O . ARG B 1 151 ? 12.234 -7.02 -1.831 1 97.5 151 ARG B O 1
ATOM 3053 N N . VAL B 1 152 ? 11.938 -4.789 -1.908 1 98.44 152 VAL B N 1
ATOM 3054 C CA . VAL B 1 152 ? 11.242 -4.762 -0.624 1 98.44 152 VAL B CA 1
ATOM 3055 C C . VAL B 1 152 ? 9.93 -5.527 -0.731 1 98.44 152 VAL B C 1
ATOM 3057 O O . VAL B 1 152 ? 9.586 -6.316 0.153 1 98.44 152 VAL B O 1
ATOM 3060 N N . ALA B 1 153 ? 9.227 -5.32 -1.823 1 98.06 153 ALA B N 1
ATOM 3061 C CA . ALA B 1 153 ? 7.957 -6.004 -2.047 1 98.06 153 ALA B CA 1
ATOM 3062 C C . ALA B 1 153 ? 8.156 -7.516 -2.143 1 98.06 153 ALA B C 1
ATOM 3064 O O . ALA B 1 153 ? 7.348 -8.289 -1.631 1 98.06 153 ALA B O 1
ATOM 3065 N N . VAL B 1 154 ? 9.211 -7.918 -2.795 1 97.69 154 VAL B N 1
ATOM 3066 C CA . VAL B 1 154 ? 9.539 -9.336 -2.896 1 97.69 154 VAL B CA 1
ATOM 3067 C C . VAL B 1 154 ? 9.828 -9.898 -1.508 1 97.69 154 VAL B C 1
ATOM 3069 O O . VAL B 1 154 ? 9.32 -10.969 -1.147 1 97.69 154 VAL B O 1
ATOM 3072 N N . ALA B 1 155 ? 10.609 -9.148 -0.732 1 98.19 155 ALA B N 1
ATOM 3073 C CA . ALA B 1 155 ? 10.898 -9.578 0.635 1 98.19 155 ALA B CA 1
ATOM 3074 C C . ALA B 1 155 ? 9.617 -9.711 1.451 1 98.19 155 ALA B C 1
ATOM 3076 O O . ALA B 1 155 ? 9.438 -10.695 2.178 1 98.19 155 ALA B O 1
ATOM 3077 N N . ARG B 1 156 ? 8.773 -8.781 1.312 1 98.31 156 ARG B N 1
ATOM 3078 C CA . ARG B 1 156 ? 7.508 -8.82 2.033 1 98.31 156 ARG B CA 1
ATOM 3079 C C . ARG B 1 156 ? 6.691 -10.055 1.64 1 98.31 156 ARG B C 1
ATOM 3081 O O . ARG B 1 156 ? 6.109 -10.719 2.498 1 98.31 156 ARG B O 1
ATOM 3088 N N . ALA B 1 157 ? 6.676 -10.336 0.375 1 97.94 157 ALA B N 1
ATOM 3089 C CA . ALA B 1 157 ? 5.926 -11.477 -0.141 1 97.94 157 ALA B CA 1
ATOM 3090 C C . ALA B 1 157 ? 6.449 -12.789 0.441 1 97.94 157 ALA B C 1
ATOM 3092 O O . ALA B 1 157 ? 5.688 -13.742 0.61 1 97.94 157 ALA B O 1
ATOM 3093 N N . LEU B 1 158 ? 7.695 -12.805 0.829 1 97.75 158 LEU B N 1
ATOM 3094 C CA . LEU B 1 158 ? 8.352 -14.039 1.268 1 97.75 158 LEU B CA 1
ATOM 3095 C C . LEU B 1 158 ? 8.359 -14.133 2.789 1 97.75 158 LEU B C 1
ATOM 3097 O O . LEU B 1 158 ? 8.773 -15.148 3.348 1 97.75 158 LEU B O 1
ATOM 3101 N N . ALA B 1 159 ? 7.922 -13.117 3.436 1 96.88 159 ALA B N 1
ATOM 3102 C CA . ALA B 1 159 ? 8.125 -12.953 4.875 1 96.88 159 ALA B CA 1
ATOM 3103 C C . ALA B 1 159 ? 7.551 -14.141 5.645 1 96.88 159 ALA B C 1
ATOM 3105 O O . ALA B 1 159 ? 8.172 -14.633 6.586 1 96.88 159 ALA B O 1
ATOM 3106 N N . GLY B 1 160 ? 6.418 -14.641 5.234 1 95.5 160 GLY B N 1
ATOM 3107 C CA . GLY B 1 160 ? 5.746 -15.711 5.945 1 95.5 160 GLY B CA 1
ATOM 3108 C C . GLY B 1 160 ? 6.141 -17.094 5.457 1 95.5 160 GLY B C 1
ATOM 3109 O O . GLY B 1 160 ? 5.512 -18.094 5.828 1 95.5 160 GLY B O 1
ATOM 3110 N N . HIS B 1 161 ? 7.18 -17.141 4.582 1 95.38 161 HIS B N 1
ATOM 3111 C CA . HIS B 1 161 ? 7.594 -18.391 3.957 1 95.38 161 HIS B CA 1
ATOM 3112 C C . HIS B 1 161 ? 6.43 -19.062 3.227 1 95.38 161 HIS B C 1
ATOM 3114 O O . HIS B 1 161 ? 6.109 -20.219 3.486 1 95.38 161 HIS B O 1
ATOM 3120 N N . PRO B 1 162 ? 5.879 -18.375 2.307 1 97.44 162 PRO B N 1
ATOM 3121 C CA . PRO B 1 162 ? 4.723 -18.891 1.577 1 97.44 162 PRO B CA 1
ATOM 3122 C C . PRO B 1 162 ? 5.07 -20.094 0.691 1 97.44 162 PRO B C 1
ATOM 3124 O O . PRO B 1 162 ? 6.234 -20.281 0.339 1 97.44 162 PRO B O 1
ATOM 3127 N N . SER B 1 163 ? 4.035 -20.844 0.387 1 96.44 163 SER B N 1
ATOM 3128 C CA . SER B 1 163 ? 4.199 -21.953 -0.559 1 96.44 163 SER B CA 1
ATOM 3129 C C . SER B 1 163 ? 4.309 -21.438 -1.99 1 96.44 163 SER B C 1
ATOM 3131 O O . SER B 1 163 ? 5.012 -22.016 -2.814 1 96.44 163 SER B O 1
ATOM 3133 N N . ILE B 1 164 ? 3.592 -20.375 -2.246 1 97.81 164 ILE B N 1
ATOM 3134 C CA . ILE B 1 164 ? 3.529 -19.812 -3.586 1 97.81 164 ILE B CA 1
ATOM 3135 C C . ILE B 1 164 ? 3.635 -18.281 -3.504 1 97.81 164 ILE B C 1
ATOM 3137 O O . ILE B 1 164 ? 3.023 -17.656 -2.633 1 97.81 164 ILE B O 1
ATOM 3141 N N . VAL B 1 165 ? 4.406 -17.734 -4.344 1 98.19 165 VAL B N 1
ATOM 3142 C CA . VAL B 1 165 ? 4.402 -16.281 -4.535 1 98.19 165 VAL B CA 1
ATOM 3143 C C . VAL B 1 165 ? 3.756 -15.938 -5.875 1 98.19 165 VAL B C 1
ATOM 3145 O O . VAL B 1 165 ? 4.125 -16.5 -6.914 1 98.19 165 VAL B O 1
ATOM 3148 N N . ILE B 1 166 ? 2.781 -15.102 -5.801 1 97.75 166 ILE B N 1
ATOM 3149 C CA . ILE B 1 166 ? 2.027 -14.664 -6.973 1 97.75 166 ILE B CA 1
ATOM 3150 C C . ILE B 1 166 ? 2.426 -13.234 -7.34 1 97.75 166 ILE B C 1
ATOM 3152 O O . ILE B 1 166 ? 2.451 -12.352 -6.48 1 97.75 166 ILE B O 1
ATOM 3156 N N . GLY B 1 167 ? 2.775 -13.055 -8.578 1 96.75 167 GLY B N 1
ATOM 3157 C CA . GLY B 1 167 ? 3.156 -11.734 -9.055 1 96.75 167 GLY B CA 1
ATOM 3158 C C . GLY B 1 167 ? 2.252 -11.219 -10.164 1 96.75 167 GLY B C 1
ATOM 3159 O O . GLY B 1 167 ? 2.076 -11.875 -11.188 1 96.75 167 GLY B O 1
ATOM 3160 N N . ASP B 1 168 ? 1.65 -10.086 -10 1 95 168 ASP B N 1
ATOM 3161 C CA . ASP B 1 168 ? 0.874 -9.398 -11.016 1 95 168 ASP B CA 1
ATOM 3162 C C . ASP B 1 168 ? 1.676 -8.25 -11.633 1 95 168 ASP B C 1
ATOM 3164 O O . ASP B 1 168 ? 1.721 -7.148 -11.086 1 95 168 ASP B O 1
ATOM 3168 N N . GLU B 1 169 ? 2.254 -8.539 -12.703 1 94.06 169 GLU B N 1
ATOM 3169 C CA . GLU B 1 169 ? 3.141 -7.613 -13.398 1 94.06 169 GLU B CA 1
ATOM 3170 C C . GLU B 1 169 ? 4.211 -7.062 -12.461 1 94.06 169 GLU B C 1
ATOM 3172 O O . GLU B 1 169 ? 4.375 -5.848 -12.344 1 94.06 169 GLU B O 1
ATOM 3177 N N . PRO B 1 170 ? 5.016 -7.953 -11.93 1 93.75 170 PRO B N 1
ATOM 3178 C CA . PRO B 1 170 ? 5.953 -7.551 -10.883 1 93.75 170 PRO B CA 1
ATOM 3179 C C . PRO B 1 170 ? 7.008 -6.562 -11.375 1 93.75 170 PRO B C 1
ATOM 3181 O O . PRO B 1 170 ? 7.621 -5.859 -10.57 1 93.75 170 PRO B O 1
ATOM 3184 N N . THR B 1 171 ? 7.215 -6.484 -12.664 1 91.94 171 THR B N 1
ATOM 3185 C CA . THR B 1 171 ? 8.258 -5.602 -13.172 1 91.94 171 THR B CA 1
ATOM 3186 C C . THR B 1 171 ? 7.676 -4.57 -14.133 1 91.94 171 THR B C 1
ATOM 3188 O O . THR B 1 171 ? 8.406 -3.961 -14.914 1 91.94 171 THR B O 1
ATOM 3191 N N . GLY B 1 172 ? 6.383 -4.418 -14.102 1 88.62 172 GLY B N 1
ATOM 3192 C CA . GLY B 1 172 ? 5.695 -3.574 -15.07 1 88.62 172 GLY B CA 1
ATOM 3193 C C . GLY B 1 172 ? 6.141 -2.125 -15.023 1 88.62 172 GLY B C 1
ATOM 3194 O O . GLY B 1 172 ? 6.078 -1.418 -16.031 1 88.62 172 GLY B O 1
ATOM 3195 N N . ASN B 1 173 ? 6.598 -1.654 -13.961 1 87.31 173 ASN B N 1
ATOM 3196 C CA . ASN B 1 173 ? 6.945 -0.247 -13.797 1 87.31 173 ASN B CA 1
ATOM 3197 C C . ASN B 1 173 ? 8.453 -0.048 -13.719 1 87.31 173 ASN B C 1
ATOM 3199 O O . ASN B 1 173 ? 8.922 1.026 -13.336 1 87.31 173 ASN B O 1
ATOM 3203 N N . LEU B 1 174 ? 9.188 -1.028 -14.086 1 91.69 174 LEU B N 1
ATOM 3204 C CA . LEU B 1 174 ? 10.633 -0.967 -13.922 1 91.69 174 LEU B CA 1
ATOM 3205 C C . LEU B 1 174 ? 11.328 -0.857 -15.273 1 91.69 174 LEU B C 1
ATOM 3207 O O . LEU B 1 174 ? 10.781 -1.279 -16.297 1 91.69 174 LEU B O 1
ATOM 3211 N N . ASP B 1 175 ? 12.508 -0.286 -15.242 1 91.5 175 ASP B N 1
ATOM 3212 C CA . ASP B 1 175 ? 13.344 -0.306 -16.438 1 91.5 175 ASP B CA 1
ATOM 3213 C C . ASP B 1 175 ? 13.883 -1.71 -16.703 1 91.5 175 ASP B C 1
ATOM 3215 O O . ASP B 1 175 ? 13.773 -2.596 -15.859 1 91.5 175 ASP B O 1
ATOM 3219 N N . THR B 1 176 ? 14.391 -1.854 -17.875 1 90.81 176 THR B N 1
ATOM 3220 C CA . THR B 1 176 ? 14.828 -3.17 -18.328 1 90.81 176 THR B CA 1
ATOM 3221 C C . THR B 1 176 ? 15.891 -3.74 -17.406 1 90.81 176 THR B C 1
ATOM 3223 O O . THR B 1 176 ? 15.836 -4.914 -17.031 1 90.81 176 THR B O 1
ATOM 3226 N N . LYS B 1 177 ? 16.797 -2.941 -17.062 1 92 177 LYS B N 1
ATOM 3227 C CA . LYS B 1 177 ? 17.875 -3.404 -16.188 1 92 177 LYS B CA 1
ATOM 3228 C C . LYS B 1 177 ? 17.344 -3.861 -14.836 1 92 177 LYS B C 1
ATOM 3230 O O . LYS B 1 177 ? 17.688 -4.945 -14.359 1 92 177 LYS B O 1
ATOM 3235 N N . SER B 1 178 ? 16.531 -3.086 -14.281 1 92.38 178 SER B N 1
ATOM 3236 C CA . SER B 1 178 ? 15.922 -3.42 -12.992 1 92.38 178 SER B CA 1
ATOM 3237 C C . SER B 1 178 ? 15.039 -4.664 -13.102 1 92.38 178 SER B C 1
ATOM 3239 O O . SER B 1 178 ? 15.039 -5.512 -12.211 1 92.38 178 SER B O 1
ATOM 3241 N N . SER B 1 179 ? 14.367 -4.68 -14.188 1 93.69 179 SER B N 1
ATOM 3242 C CA . SER B 1 179 ? 13.516 -5.84 -14.422 1 93.69 179 SER B CA 1
ATOM 3243 C C . SER B 1 179 ? 14.336 -7.129 -14.469 1 93.69 179 SER B C 1
ATOM 3245 O O . SER B 1 179 ? 13.969 -8.125 -13.844 1 93.69 179 SER B O 1
ATOM 3247 N N . ASP B 1 180 ? 15.391 -7.059 -15.141 1 92.69 180 ASP B N 1
ATOM 3248 C CA . ASP B 1 180 ? 16.266 -8.219 -15.25 1 92.69 180 ASP B CA 1
ATOM 3249 C C . ASP B 1 180 ? 16.812 -8.625 -13.883 1 92.69 180 ASP B C 1
ATOM 3251 O O . ASP B 1 180 ? 16.859 -9.82 -13.562 1 92.69 180 ASP B O 1
ATOM 3255 N N . MET B 1 181 ? 17.125 -7.645 -13.156 1 93.12 181 MET B N 1
ATOM 3256 C CA . MET B 1 181 ? 17.656 -7.906 -11.812 1 93.12 181 MET B CA 1
ATOM 3257 C C . MET B 1 181 ? 16.594 -8.578 -10.945 1 93.12 181 MET B C 1
ATOM 3259 O O . MET B 1 181 ? 16.906 -9.484 -10.172 1 93.12 181 MET B O 1
ATOM 3263 N N . ILE B 1 182 ? 15.445 -8.133 -11.078 1 94.31 182 ILE B N 1
ATOM 3264 C CA . ILE B 1 182 ? 14.359 -8.711 -10.289 1 94.31 182 ILE B CA 1
ATOM 3265 C C . ILE B 1 182 ? 14.125 -10.156 -10.719 1 94.31 182 ILE B C 1
ATOM 3267 O O . ILE B 1 182 ? 13.977 -11.047 -9.875 1 94.31 182 ILE B O 1
ATOM 3271 N N . TYR B 1 183 ? 14.125 -10.461 -11.945 1 93.19 183 TYR B N 1
ATOM 3272 C CA . TYR B 1 183 ? 13.945 -11.828 -12.422 1 93.19 183 TYR B CA 1
ATOM 3273 C C . TYR B 1 183 ? 15.062 -12.734 -11.906 1 93.19 183 TYR B C 1
ATOM 3275 O O . TYR B 1 183 ? 14.805 -13.859 -11.477 1 93.19 183 TYR B O 1
ATOM 3283 N N . GLU B 1 184 ? 16.203 -12.227 -11.984 1 94.94 184 GLU B N 1
ATOM 3284 C CA . GLU B 1 184 ? 17.344 -13 -11.484 1 94.94 184 GLU B CA 1
ATOM 3285 C C . GLU B 1 184 ? 17.188 -13.297 -9.992 1 94.94 184 GLU B C 1
ATOM 3287 O O . GLU B 1 184 ? 17.516 -14.391 -9.531 1 94.94 184 GLU B O 1
ATOM 3292 N N . LEU B 1 185 ? 16.719 -12.312 -9.359 1 95.31 185 LEU B N 1
ATOM 3293 C CA . LEU B 1 185 ? 16.469 -12.5 -7.934 1 95.31 185 LEU B CA 1
ATOM 3294 C C . LEU B 1 185 ? 15.414 -13.578 -7.707 1 95.31 185 LEU B C 1
ATOM 3296 O O . LEU B 1 185 ? 15.609 -14.469 -6.879 1 95.31 185 LEU B O 1
ATOM 3300 N N . LEU B 1 186 ? 14.367 -13.539 -8.43 1 96.5 186 LEU B N 1
ATOM 3301 C CA . LEU B 1 186 ? 13.305 -14.531 -8.289 1 96.5 186 LEU B CA 1
ATOM 3302 C C . LEU B 1 186 ? 13.82 -15.93 -8.609 1 96.5 186 LEU B C 1
ATOM 3304 O O . LEU B 1 186 ? 13.516 -16.891 -7.891 1 96.5 186 LEU B O 1
ATOM 3308 N N . ARG B 1 187 ? 14.609 -16 -9.617 1 95.62 187 ARG B N 1
ATOM 3309 C CA . ARG B 1 187 ? 15.18 -17.297 -10 1 95.62 187 ARG B CA 1
ATOM 3310 C C . ARG B 1 187 ? 16.125 -17.828 -8.922 1 95.62 187 ARG B C 1
ATOM 3312 O O . ARG B 1 187 ? 16.109 -19.016 -8.609 1 95.62 187 ARG B O 1
ATOM 3319 N N . LYS B 1 188 ? 16.922 -16.938 -8.414 1 95.56 188 LYS B N 1
ATOM 3320 C CA . LYS B 1 188 ? 17.797 -17.312 -7.32 1 95.56 188 LYS B CA 1
ATOM 3321 C C . LYS B 1 188 ? 17.016 -17.859 -6.133 1 95.56 188 LYS B C 1
ATOM 3323 O O . LYS B 1 188 ? 17.359 -18.906 -5.578 1 95.56 188 LYS B O 1
ATOM 3328 N N . LEU B 1 189 ? 15.977 -17.141 -5.793 1 95.5 189 LEU B N 1
ATOM 3329 C CA . LEU B 1 189 ? 15.141 -17.562 -4.676 1 95.5 189 LEU B CA 1
ATOM 3330 C C . LEU B 1 189 ? 14.445 -18.891 -4.988 1 95.5 189 LEU B C 1
ATOM 3332 O O . LEU B 1 189 ? 14.273 -19.734 -4.102 1 95.5 189 LEU B O 1
ATOM 3336 N N . ASN B 1 190 ? 14.031 -19.078 -6.191 1 96.75 190 ASN B N 1
ATOM 3337 C CA . ASN B 1 190 ? 13.461 -20.344 -6.641 1 96.75 190 ASN B CA 1
ATOM 3338 C C . ASN B 1 190 ? 14.445 -21.5 -6.465 1 96.75 190 ASN B C 1
ATOM 3340 O O . ASN B 1 190 ? 14.094 -22.531 -5.91 1 96.75 190 ASN B O 1
ATOM 3344 N N . ARG B 1 191 ? 15.648 -21.281 -6.836 1 94.94 191 ARG B N 1
ATOM 3345 C CA . ARG B 1 191 ? 16.672 -22.312 -6.805 1 94.94 191 ARG B CA 1
ATOM 3346 C C . ARG B 1 191 ? 17.109 -22.609 -5.375 1 94.94 191 ARG B C 1
ATOM 3348 O O . ARG B 1 191 ? 17.297 -23.766 -5 1 94.94 191 ARG B O 1
ATOM 3355 N N . GLN B 1 192 ? 17.188 -21.562 -4.609 1 93.62 192 GLN B N 1
ATOM 3356 C CA . GLN B 1 192 ? 17.766 -21.703 -3.277 1 93.62 192 GLN B CA 1
ATOM 3357 C C . GLN B 1 192 ? 16.719 -22.156 -2.266 1 93.62 192 GLN B C 1
ATOM 3359 O O . GLN B 1 192 ? 17.016 -22.891 -1.327 1 93.62 192 GLN B O 1
ATOM 3364 N N . MET B 1 193 ? 15.492 -21.719 -2.525 1 93.12 193 MET B N 1
ATOM 3365 C CA . MET B 1 193 ? 14.469 -21.969 -1.517 1 93.12 193 MET B CA 1
ATOM 3366 C C . MET B 1 193 ? 13.375 -22.875 -2.07 1 93.12 193 MET B C 1
ATOM 3368 O O . MET B 1 193 ? 12.414 -23.203 -1.367 1 93.12 193 MET B O 1
ATOM 3372 N N . ASN B 1 194 ? 13.492 -23.312 -3.289 1 95.25 194 ASN B N 1
ATOM 3373 C CA . ASN B 1 194 ? 12.461 -24.078 -3.984 1 95.25 194 ASN B CA 1
ATOM 3374 C C . ASN B 1 194 ? 11.133 -23.344 -4.004 1 95.25 194 ASN B C 1
ATOM 3376 O O . ASN B 1 194 ? 10.07 -23.953 -3.867 1 95.25 194 ASN B O 1
ATOM 3380 N N . GLN B 1 195 ? 11.188 -22.062 -4.074 1 96.69 195 GLN B N 1
ATOM 3381 C CA . GLN B 1 195 ? 10 -21.219 -4.043 1 96.69 195 GLN B CA 1
ATOM 3382 C C . GLN B 1 195 ? 9.203 -21.344 -5.336 1 96.69 195 GLN B C 1
ATOM 3384 O O . GLN B 1 195 ? 9.766 -21.297 -6.43 1 96.69 195 GLN B O 1
ATOM 3389 N N . THR B 1 196 ? 7.957 -21.594 -5.246 1 97.94 196 THR B N 1
ATOM 3390 C CA . THR B 1 196 ? 7.055 -21.594 -6.391 1 97.94 196 THR B CA 1
ATOM 3391 C C . THR B 1 196 ? 6.625 -20.172 -6.746 1 97.94 196 THR B C 1
ATOM 3393 O O . THR B 1 196 ? 6.23 -19.406 -5.867 1 97.94 196 THR B O 1
ATOM 3396 N N . PHE B 1 197 ? 6.758 -19.781 -8.055 1 97.94 197 PHE B N 1
ATOM 3397 C CA . PHE B 1 197 ? 6.332 -18.469 -8.508 1 97.94 197 PHE B CA 1
ATOM 3398 C C . PHE B 1 197 ? 5.297 -18.578 -9.625 1 97.94 197 PHE B C 1
ATOM 3400 O O . PHE B 1 197 ? 5.445 -19.391 -10.531 1 97.94 197 PHE B O 1
ATOM 3407 N N . ILE B 1 198 ? 4.215 -17.844 -9.531 1 97.94 198 ILE B N 1
ATOM 3408 C CA . ILE B 1 198 ? 3.236 -17.641 -10.594 1 97.94 198 ILE B CA 1
ATOM 3409 C C . ILE B 1 198 ? 3.197 -16.172 -10.992 1 97.94 198 ILE B C 1
ATOM 3411 O O . ILE B 1 198 ? 2.744 -15.328 -10.219 1 97.94 198 ILE B O 1
ATOM 3415 N N . LEU B 1 199 ? 3.57 -15.883 -12.227 1 97.25 199 LEU B N 1
ATOM 3416 C CA . LEU B 1 199 ? 3.74 -14.5 -12.641 1 97.25 199 LEU B CA 1
ATOM 3417 C C . LEU B 1 199 ? 2.854 -14.18 -13.844 1 97.25 199 LEU B C 1
ATOM 3419 O O . LEU B 1 199 ? 2.838 -14.922 -14.82 1 97.25 199 LEU B O 1
ATOM 3423 N N . VAL B 1 200 ? 2.125 -13.172 -13.695 1 95.88 200 VAL B N 1
ATOM 3424 C CA . VAL B 1 200 ? 1.418 -12.617 -14.844 1 95.88 200 VAL B CA 1
ATOM 3425 C C . VAL B 1 200 ? 2.229 -11.469 -15.445 1 95.88 200 VAL B C 1
ATOM 3427 O O . VAL B 1 200 ? 2.715 -10.594 -14.719 1 95.88 200 VAL B O 1
ATOM 3430 N N . THR B 1 201 ? 2.381 -11.508 -16.766 1 93 201 THR B N 1
ATOM 3431 C CA . THR B 1 201 ? 3.141 -10.438 -17.406 1 93 201 THR B CA 1
ATOM 3432 C C . THR B 1 201 ? 2.762 -10.312 -18.891 1 93 201 THR B C 1
ATOM 3434 O O . THR B 1 201 ? 2.359 -11.297 -19.516 1 93 201 THR B O 1
ATOM 3437 N N . HIS B 1 202 ? 2.857 -9.164 -19.328 1 88.81 202 HIS B N 1
ATOM 3438 C CA . HIS B 1 202 ? 2.709 -8.938 -20.75 1 88.81 202 HIS B CA 1
ATOM 3439 C C . HIS B 1 202 ? 4.066 -8.906 -21.453 1 88.81 202 HIS B C 1
ATOM 3441 O O . HIS B 1 202 ? 4.137 -8.812 -22.672 1 88.81 202 HIS B O 1
ATOM 3447 N N . ASP B 1 203 ? 5.066 -9.008 -20.719 1 87.31 203 ASP B N 1
ATOM 3448 C CA . ASP B 1 203 ? 6.43 -8.984 -21.234 1 87.31 203 ASP B CA 1
ATOM 3449 C C . ASP B 1 203 ? 6.91 -10.391 -21.578 1 87.31 203 ASP B C 1
ATOM 3451 O O . ASP B 1 203 ? 7.297 -11.156 -20.688 1 87.31 203 ASP B O 1
ATOM 3455 N N . MET B 1 204 ? 7.07 -10.625 -22.828 1 88.75 204 MET B N 1
ATOM 3456 C CA . MET B 1 204 ? 7.438 -11.969 -23.281 1 88.75 204 MET B CA 1
ATOM 3457 C C . MET B 1 204 ? 8.898 -12.266 -22.953 1 88.75 204 MET B C 1
ATOM 3459 O O . MET B 1 204 ? 9.266 -13.422 -22.734 1 88.75 204 MET B O 1
ATOM 3463 N N . THR B 1 205 ? 9.68 -11.242 -22.984 1 86.88 205 THR B N 1
ATOM 3464 C CA . THR B 1 205 ? 11.086 -11.438 -22.641 1 86.88 205 THR B CA 1
ATOM 3465 C C . THR B 1 205 ? 11.227 -11.984 -21.234 1 86.88 205 THR B C 1
ATOM 3467 O O . THR B 1 205 ? 12.062 -12.859 -20.984 1 86.88 205 THR B O 1
ATOM 3470 N N . MET B 1 206 ? 10.422 -11.555 -20.391 1 89.06 206 MET B N 1
ATOM 3471 C CA . MET B 1 206 ? 10.422 -12.031 -19.016 1 89.06 206 MET B CA 1
ATOM 3472 C C . MET B 1 206 ? 9.789 -13.414 -18.922 1 89.06 206 MET B C 1
ATOM 3474 O O . MET B 1 206 ? 10.305 -14.297 -18.219 1 89.06 206 MET B O 1
ATOM 3478 N N . ALA B 1 207 ? 8.703 -13.586 -19.625 1 92.81 207 ALA B N 1
ATOM 3479 C CA . ALA B 1 207 ? 8 -14.867 -19.609 1 92.81 207 ALA B CA 1
ATOM 3480 C C . ALA B 1 207 ? 8.922 -15.992 -20.078 1 92.81 207 ALA B C 1
ATOM 3482 O O . ALA B 1 207 ? 8.898 -17.094 -19.516 1 92.81 207 ALA B O 1
ATOM 3483 N N . GLU B 1 208 ? 9.742 -15.695 -20.969 1 90.19 208 GLU B N 1
ATOM 3484 C CA . GLU B 1 208 ? 10.609 -16.703 -21.578 1 90.19 208 GLU B CA 1
ATOM 3485 C C . GLU B 1 208 ? 11.719 -17.125 -20.625 1 90.19 208 GLU B C 1
ATOM 3487 O O . GLU B 1 208 ? 12.414 -18.109 -20.875 1 90.19 208 GLU B O 1
ATOM 3492 N N . LYS B 1 209 ? 11.828 -16.438 -19.594 1 89.31 209 LYS B N 1
ATOM 3493 C CA . LYS B 1 209 ? 12.844 -16.781 -18.609 1 89.31 209 LYS B CA 1
ATOM 3494 C C . LYS B 1 209 ? 12.297 -17.766 -17.578 1 89.31 209 LYS B C 1
ATOM 3496 O O . LYS B 1 209 ? 13.039 -18.281 -16.734 1 89.31 209 LYS B O 1
ATOM 3501 N N . THR B 1 210 ? 11.055 -18.062 -17.641 1 94.38 210 THR B N 1
ATOM 3502 C CA . THR B 1 210 ? 10.422 -18.953 -16.672 1 94.38 210 THR B CA 1
ATOM 3503 C C . THR B 1 210 ? 10.438 -20.391 -17.172 1 94.38 210 THR B C 1
ATOM 3505 O O . THR B 1 210 ? 10.914 -20.672 -18.266 1 94.38 210 THR B O 1
ATOM 3508 N N . ASP B 1 211 ? 9.945 -21.297 -16.312 1 94.31 211 ASP B N 1
ATOM 3509 C CA . ASP B 1 211 ? 9.977 -22.719 -16.641 1 94.31 211 ASP B CA 1
ATOM 3510 C C . ASP B 1 211 ? 8.852 -23.078 -17.609 1 94.31 211 ASP B C 1
ATOM 3512 O O . ASP B 1 211 ? 8.977 -24.031 -18.391 1 94.31 211 ASP B O 1
ATOM 3516 N N . ARG B 1 212 ? 7.824 -22.469 -17.453 1 93.94 212 ARG B N 1
ATOM 3517 C CA . ARG B 1 212 ? 6.578 -22.766 -18.156 1 93.94 212 ARG B CA 1
ATOM 3518 C C . ARG B 1 212 ? 5.801 -21.484 -18.453 1 93.94 212 ARG B C 1
ATOM 3520 O O . ARG B 1 212 ? 5.758 -20.578 -17.625 1 93.94 212 ARG B O 1
ATOM 3527 N N . ILE B 1 213 ? 5.211 -21.375 -19.688 1 94.94 213 ILE B N 1
ATOM 3528 C CA . ILE B 1 213 ? 4.41 -20.219 -20.094 1 94.94 213 ILE B CA 1
ATOM 3529 C C . ILE B 1 213 ? 3.008 -20.688 -20.484 1 94.94 213 ILE B C 1
ATOM 3531 O O . ILE B 1 213 ? 2.855 -21.609 -21.297 1 94.94 213 ILE B O 1
ATOM 3535 N N . LEU B 1 214 ? 2.041 -20.094 -19.922 1 95.19 214 LEU B N 1
ATOM 3536 C CA . LEU B 1 214 ? 0.649 -20.312 -20.312 1 95.19 214 LEU B CA 1
ATOM 3537 C C . LEU B 1 214 ? 0.08 -19.062 -20.984 1 95.19 214 LEU B C 1
ATOM 3539 O O . LEU B 1 214 ? 0.245 -17.953 -20.469 1 95.19 214 LEU B O 1
ATOM 3543 N N . ARG B 1 215 ? -0.568 -19.266 -22.062 1 94.88 215 ARG B N 1
ATOM 3544 C CA . ARG B 1 215 ? -1.263 -18.172 -22.734 1 94.88 215 ARG B CA 1
ATOM 3545 C C . ARG B 1 215 ? -2.77 -18.266 -22.531 1 94.88 215 ARG B C 1
ATOM 3547 O O . ARG B 1 215 ? -3.371 -19.312 -22.781 1 94.88 215 ARG B O 1
ATOM 3554 N N . ILE B 1 216 ? -3.318 -17.203 -22.062 1 94.94 216 ILE B N 1
ATOM 3555 C CA . ILE B 1 216 ? -4.754 -17.156 -21.797 1 94.94 216 ILE B CA 1
ATOM 3556 C C . ILE B 1 216 ? -5.41 -16.172 -22.766 1 94.94 216 ILE B C 1
ATOM 3558 O O . ILE B 1 216 ? -4.898 -15.07 -22.984 1 94.94 216 ILE B O 1
ATOM 3562 N N . VAL B 1 217 ? -6.496 -16.578 -23.406 1 94.25 217 VAL B N 1
ATOM 3563 C CA . VAL B 1 217 ? -7.316 -15.766 -24.297 1 94.25 217 VAL B CA 1
ATOM 3564 C C . VAL B 1 217 ? -8.797 -16.016 -24.016 1 94.25 217 VAL B C 1
ATOM 3566 O O . VAL B 1 217 ? -9.227 -17.172 -23.922 1 94.25 217 VAL B O 1
ATOM 3569 N N . ASP B 1 218 ? -9.492 -14.945 -23.812 1 93.81 218 ASP B N 1
ATOM 3570 C CA . ASP B 1 218 ? -10.938 -15.008 -23.625 1 93.81 218 ASP B CA 1
ATOM 3571 C C . ASP B 1 218 ? -11.297 -16 -22.531 1 93.81 218 ASP B C 1
ATOM 3573 O O . ASP B 1 218 ? -12.203 -16.828 -22.703 1 93.81 218 ASP B O 1
ATOM 3577 N N . GLY B 1 219 ? -10.461 -16.016 -21.5 1 95.69 219 GLY B N 1
ATOM 3578 C CA . GLY B 1 219 ? -10.781 -16.766 -20.297 1 95.69 219 GLY B CA 1
ATOM 3579 C C . GLY B 1 219 ? -10.391 -18.234 -20.391 1 95.69 219 GLY B C 1
ATOM 3580 O O . GLY B 1 219 ? -10.773 -19.031 -19.547 1 95.69 219 GLY B O 1
ATOM 3581 N N . ARG B 1 220 ? -9.641 -18.578 -21.438 1 95.94 220 ARG B N 1
ATOM 3582 C CA . ARG B 1 220 ? -9.227 -19.969 -21.641 1 95.94 220 ARG B CA 1
ATOM 3583 C C . ARG B 1 220 ? -7.719 -20.062 -21.875 1 95.94 220 ARG B C 1
ATOM 3585 O O . ARG B 1 220 ? -7.125 -19.188 -22.5 1 95.94 220 ARG B O 1
ATOM 3592 N N . ILE B 1 221 ? -7.137 -21.109 -21.344 1 94.5 221 ILE B N 1
ATOM 3593 C CA . ILE B 1 221 ? -5.742 -21.391 -21.672 1 94.5 221 ILE B CA 1
ATOM 3594 C C . ILE B 1 221 ? -5.645 -21.984 -23.062 1 94.5 221 ILE B C 1
ATOM 3596 O O . ILE B 1 221 ? -6.18 -23.062 -23.328 1 94.5 221 ILE B O 1
ATOM 3600 N N . VAL B 1 222 ? -4.922 -21.344 -23.938 1 93.31 222 VAL B N 1
ATOM 3601 C CA . VAL B 1 222 ? -4.949 -21.75 -25.328 1 93.31 222 VAL B CA 1
ATOM 3602 C C . VAL B 1 222 ? -3.59 -22.328 -25.734 1 93.31 222 VAL B C 1
ATOM 3604 O O . VAL B 1 222 ? -3.463 -22.969 -26.781 1 93.31 222 VAL B O 1
ATOM 3607 N N . CYS B 1 223 ? -2.639 -21.984 -25 1 91.56 223 CYS B N 1
ATOM 3608 C CA . CYS B 1 223 ? -1.304 -22.469 -25.344 1 91.56 223 CYS B CA 1
ATOM 3609 C C . CYS B 1 223 ? -0.455 -22.672 -24.094 1 91.56 223 CYS B C 1
ATOM 3611 O O . CYS B 1 223 ? -0.568 -21.906 -23.125 1 91.56 223 CYS B O 1
ATOM 3613 N N . GLU B 1 224 ? 0.306 -23.672 -24.094 1 92.12 224 GLU B N 1
ATOM 3614 C CA . GLU B 1 224 ? 1.289 -23.969 -23.062 1 92.12 224 GLU B CA 1
ATOM 3615 C C . GLU B 1 224 ? 2.664 -24.234 -23.656 1 92.12 224 GLU B C 1
ATOM 3617 O O . GLU B 1 224 ? 2.785 -24.984 -24.625 1 92.12 224 GLU B O 1
ATOM 3622 N N . MET B 1 225 ? 3.617 -23.5 -23.109 1 89.56 225 MET B N 1
ATOM 3623 C CA . MET B 1 225 ? 5.004 -23.719 -23.5 1 89.56 225 MET B CA 1
ATOM 3624 C C . MET B 1 225 ? 5.863 -24.094 -22.2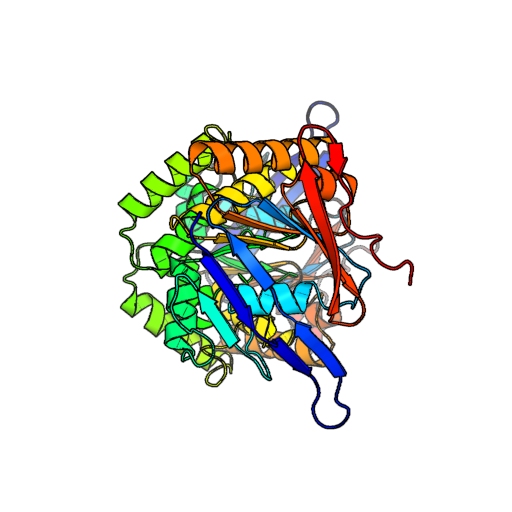97 1 89.56 225 MET B C 1
ATOM 3626 O O . MET B 1 225 ? 5.68 -23.562 -21.203 1 89.56 225 MET B O 1
ATOM 3630 N N . ARG B 1 226 ? 6.719 -25.047 -22.484 1 89 226 ARG B N 1
ATOM 3631 C CA . ARG B 1 226 ? 7.617 -25.469 -21.422 1 89 226 ARG B CA 1
ATOM 3632 C C . ARG B 1 226 ? 9.078 -25.328 -21.844 1 89 226 ARG B C 1
ATOM 3634 O O . ARG B 1 226 ? 9.422 -25.594 -22.984 1 89 226 ARG B O 1
ATOM 3641 N N . ARG B 1 227 ? 9.781 -24.875 -20.875 1 81.88 227 ARG B N 1
ATOM 3642 C CA . ARG B 1 227 ? 11.211 -24.703 -21.125 1 81.88 227 ARG B CA 1
ATOM 3643 C C . ARG B 1 227 ? 11.922 -26.047 -21.219 1 81.88 227 ARG B C 1
ATOM 3645 O O . ARG B 1 227 ? 11.672 -26.938 -20.422 1 81.88 227 ARG B O 1
ATOM 3652 N N . ASP B 1 228 ? 12.578 -26.344 -22.344 1 75.81 228 ASP B N 1
ATOM 3653 C CA . ASP B 1 228 ? 13.469 -27.484 -22.547 1 75.81 228 ASP B CA 1
ATOM 3654 C C . ASP B 1 228 ? 14.906 -27.031 -22.781 1 75.81 228 ASP B C 1
ATOM 3656 O O . ASP B 1 228 ? 15.258 -26.625 -23.891 1 75.81 228 ASP B O 1
ATOM 3660 N N . GLY B 1 229 ? 15.742 -27.156 -21.844 1 67.75 229 GLY B N 1
ATOM 3661 C CA . GLY B 1 229 ? 17.078 -26.594 -21.938 1 67.75 229 GLY B CA 1
ATOM 3662 C C . GLY B 1 229 ? 17.078 -25.094 -22.078 1 67.75 229 GLY B C 1
ATOM 3663 O O . GLY B 1 229 ? 16.453 -24.391 -21.281 1 67.75 229 GLY B O 1
ATOM 3664 N N . ASP B 1 230 ? 18 -24.562 -23.031 1 63.38 230 ASP B N 1
ATOM 3665 C CA . ASP B 1 230 ? 18.125 -23.125 -23.25 1 63.38 230 ASP B CA 1
ATOM 3666 C C . ASP B 1 230 ? 17.031 -22.609 -24.188 1 63.38 230 ASP B C 1
ATOM 3668 O O . ASP B 1 230 ? 16.984 -21.422 -24.5 1 63.38 230 ASP B O 1
ATOM 3672 N N . GLU B 1 231 ? 16.297 -23.609 -24.719 1 60.72 231 GLU B N 1
ATOM 3673 C CA . GLU B 1 231 ? 15.281 -23.188 -25.688 1 60.72 231 GLU B CA 1
ATOM 3674 C C . GLU B 1 231 ? 13.875 -23.438 -25.141 1 60.72 231 GLU B C 1
ATOM 3676 O O . GLU B 1 231 ? 13.688 -24.219 -24.219 1 60.72 231 GLU B O 1
ATOM 3681 N N . PHE B 1 232 ? 13.086 -22.469 -25.281 1 59.75 232 PHE B N 1
ATOM 3682 C CA . PHE B 1 232 ? 11.68 -22.781 -25.047 1 59.75 232 PHE B CA 1
ATOM 3683 C C . PHE B 1 232 ? 11.141 -23.688 -26.141 1 59.75 232 PHE B C 1
ATOM 3685 O O . PHE B 1 232 ? 11.391 -23.469 -27.328 1 59.75 232 PHE B O 1
ATOM 3692 N N . VAL B 1 233 ? 11.055 -24.984 -26 1 51.81 233 VAL B N 1
ATOM 3693 C CA . VAL B 1 233 ? 10.445 -25.875 -26.969 1 51.81 233 VAL B CA 1
ATOM 3694 C C . VAL B 1 233 ? 8.93 -25.688 -26.969 1 51.81 233 VAL B C 1
ATOM 3696 O O . VAL B 1 233 ? 8.289 -25.703 -25.922 1 51.81 233 VAL B O 1
ATOM 3699 N N . THR B 1 234 ? 8.516 -24.844 -27.828 1 49.38 234 THR B N 1
ATOM 3700 C CA . THR B 1 234 ? 7.07 -24.766 -28.016 1 49.38 234 THR B CA 1
ATOM 3701 C C . THR B 1 234 ? 6.449 -26.156 -28.062 1 49.38 234 THR B C 1
ATOM 3703 O O . THR B 1 234 ? 6.902 -27.016 -28.812 1 49.38 234 THR B O 1
ATOM 3706 N N . GLN B 1 235 ? 6.086 -26.703 -27.062 1 47 235 GLN B N 1
ATOM 3707 C CA . GLN B 1 235 ? 5.359 -27.906 -27.453 1 47 235 GLN B CA 1
ATOM 3708 C C . GLN B 1 235 ? 4.43 -27.641 -28.641 1 47 235 GLN B C 1
ATOM 3710 O O . GLN B 1 235 ? 4.453 -26.547 -29.219 1 47 235 GLN B O 1
ATOM 3715 N N . GLU B 1 236 ? 2.979 -28.141 -28.422 1 45.12 236 GLU B N 1
ATOM 3716 C CA . GLU B 1 236 ? 1.93 -28.125 -29.438 1 45.12 236 GLU B CA 1
ATOM 3717 C C . GLU B 1 236 ? 1.686 -26.719 -29.969 1 45.12 236 GLU B C 1
ATOM 3719 O O . GLU B 1 236 ? 1.9 -25.734 -29.25 1 45.12 236 GLU B O 1
ATOM 3724 N N . ILE B 1 237 ? 1.675 -26.422 -31.25 1 50.69 237 ILE B N 1
ATOM 3725 C CA . ILE B 1 237 ? 1.346 -25.219 -32 1 50.69 237 ILE B CA 1
ATOM 3726 C C . ILE B 1 237 ? 0.278 -24.422 -31.25 1 50.69 237 ILE B C 1
ATOM 3728 O O . ILE B 1 237 ? -0.84 -24.906 -31.047 1 50.69 237 ILE B O 1
ATOM 3732 N N . CYS B 1 238 ? 0.623 -23.734 -30.172 1 61.53 238 CYS B N 1
ATOM 3733 C CA . CYS B 1 238 ? -0.23 -22.703 -29.594 1 61.53 238 CYS B CA 1
ATOM 3734 C C . CYS B 1 238 ? -1.096 -22.047 -30.672 1 61.53 238 CYS B C 1
ATOM 3736 O O . CYS B 1 238 ? -0.6 -21.688 -31.75 1 61.53 238 CYS B O 1
ATOM 3738 N N . ARG B 1 239 ? -2.273 -22.562 -30.953 1 48.38 239 ARG B N 1
ATOM 3739 C CA . ARG B 1 239 ? -3.242 -22.156 -31.969 1 48.38 239 ARG B CA 1
ATOM 3740 C C . ARG B 1 239 ? -3.293 -20.641 -32.125 1 48.38 239 ARG B C 1
ATOM 3742 O O . ARG B 1 239 ? -3.344 -19.922 -31.109 1 48.38 239 ARG B O 1
ATOM 3749 N N . ALA B 1 240 ? -2.66 -20.141 -33.312 1 49.25 240 ALA B N 1
ATOM 3750 C CA . ALA B 1 240 ? -2.734 -18.75 -33.75 1 49.25 240 ALA B CA 1
ATOM 3751 C C . ALA B 1 240 ? -4.172 -18.234 -33.719 1 49.25 240 ALA B C 1
ATOM 3753 O O . ALA B 1 240 ? -5.07 -18.844 -34.312 1 49.25 240 ALA B O 1
ATOM 3754 N N . GLU B 1 241 ? -4.809 -17.812 -32.531 1 39.31 241 GLU B N 1
ATOM 3755 C CA . GLU B 1 241 ? -6.031 -17.156 -32.969 1 39.31 241 GLU B CA 1
ATOM 3756 C C . GLU B 1 241 ? -5.738 -16.156 -34.094 1 39.31 241 GLU B C 1
ATOM 3758 O O . GLU B 1 241 ? -4.719 -15.461 -34.062 1 39.31 241 GLU B O 1
#

Organism: Methanothrix harundinacea (strain 6Ac) (NCBI:txid1110509)

pLDDT: mean 92.16, std 10.34, range [39.31, 98.56]

Nearest PDB structures (foldseek):
  2pcj-assembly1_B  TM=9.650E-01  e=2.914E-29  Aquifex aeolicus VF5
  5lj9-assembly3_C  TM=9.765E-01  e=2.755E-28  Escherichia coli K-12
  5xu1-assembly1_A  TM=9.806E-01  e=9.535E-28  Streptococcus pneumoniae R6
  7v8i-assembly1_F  TM=8.955E-01  e=8.445E-29  Escherichia coli K-12
  7tch-assembly1_C  TM=8.680E-01  e=3.750E-24  Bacillus subtilis subsp. subtilis str. 168